Protein AF-A0AAN9U6U3-F1 (afdb_monomer_lite)

Organism: NCBI:txid2898453

Sequence (393 aa):
MAIQSVVVKWADADGRERYLPNTTPDRHSKLDFKFHLGATSESYQLQVPLRTSRSTHIVNFLIPPERVASLDIGTLSRDVREQLPWETRTHLGSEVVWLRFNIRGHADLFQRDSTPTTTPFYLNVMSLAETTAFTLYLSDLEPQTEEKLRLICDVASESRGREELQAAKKELQTTKEEMEANLEVYTLTDDKVDSLIDQAVNEIRDEMHAGLSEVLKLHKGLDQAIDELEIYTTGEVEERLYEVQEHCEGLNHPETEDMVLGAQNELENDVREEISDTKRDLQSWYQRRVQPKIAKMIEAKVQAAEGRVMDAVRVNMGQMIRRRRHHGHGPVAFESGQRFRRRLRTAWLRAEEAMRRVEATREASIASTDSADERLFVLSNHDDRHASPLDRQ

Structure (mmCIF, N/CA/C/O backbone):
data_AF-A0AAN9U6U3-F1
#
_entry.id   AF-A0AAN9U6U3-F1
#
loop_
_atom_site.group_PDB
_atom_site.id
_atom_site.type_symbol
_atom_site.label_atom_id
_atom_site.label_alt_id
_atom_site.label_comp_id
_atom_site.label_asym_id
_atom_site.label_entity_id
_atom_site.label_seq_id
_atom_site.pdbx_PDB_ins_code
_atom_site.Cartn_x
_atom_site.Cartn_y
_atom_site.Cartn_z
_atom_site.occupancy
_atom_site.B_iso_or_equiv
_atom_site.auth_seq_id
_atom_site.auth_comp_id
_atom_site.auth_asym_id
_atom_site.auth_atom_id
_atom_site.pdbx_PDB_model_num
ATOM 1 N N . MET A 1 1 ? 29.805 18.108 -28.890 1.00 57.09 1 MET A N 1
ATOM 2 C CA . MET A 1 1 ? 29.238 16.993 -29.674 1.00 57.09 1 MET A CA 1
ATOM 3 C C . MET A 1 1 ? 28.481 17.610 -30.827 1.00 57.09 1 MET A C 1
ATOM 5 O O . MET A 1 1 ? 27.693 18.511 -30.568 1.00 57.09 1 MET A O 1
ATOM 9 N N . ALA A 1 2 ? 28.785 17.233 -32.066 1.00 52.88 2 ALA A N 1
ATOM 10 C CA . ALA A 1 2 ? 28.066 17.738 -33.230 1.00 52.88 2 ALA A CA 1
ATOM 11 C C . ALA A 1 2 ? 27.053 16.675 -33.658 1.00 52.88 2 ALA A C 1
ATOM 13 O O . ALA A 1 2 ? 27.444 15.593 -34.075 1.00 52.88 2 ALA A O 1
ATOM 14 N N . ILE A 1 3 ? 25.764 16.970 -33.513 1.00 59.16 3 ILE A N 1
ATOM 15 C CA . ILE A 1 3 ? 24.685 16.129 -34.038 1.00 59.16 3 ILE A CA 1
ATOM 16 C C . ILE A 1 3 ? 24.275 16.737 -35.384 1.00 59.16 3 ILE A C 1
ATOM 18 O O . ILE A 1 3 ? 24.118 17.957 -35.482 1.00 59.16 3 ILE A O 1
ATOM 22 N N . GLN A 1 4 ? 24.193 15.926 -36.445 1.00 64.00 4 GLN A N 1
ATOM 23 C CA . GLN A 1 4 ? 23.942 16.451 -37.794 1.00 64.00 4 GLN A CA 1
ATOM 24 C C . GLN A 1 4 ? 22.474 16.809 -38.016 1.00 64.00 4 GLN A C 1
ATOM 26 O O . GLN A 1 4 ? 22.199 17.871 -38.580 1.00 64.00 4 GLN A O 1
ATOM 31 N N . SER A 1 5 ? 21.551 15.969 -37.542 1.00 72.81 5 SER A N 1
ATOM 32 C CA . SER A 1 5 ? 20.118 16.241 -37.595 1.00 72.81 5 SER A CA 1
ATOM 33 C C . SER A 1 5 ? 19.408 15.744 -36.335 1.00 72.81 5 SER A C 1
ATOM 35 O O . SER A 1 5 ? 19.756 14.701 -35.773 1.00 72.81 5 SER A O 1
ATOM 37 N N . VAL A 1 6 ? 18.421 16.520 -35.881 1.00 76.62 6 VAL A N 1
ATOM 38 C CA . VAL A 1 6 ? 17.549 16.163 -34.761 1.00 76.62 6 VAL A CA 1
ATOM 39 C C . VAL A 1 6 ? 16.108 16.433 -35.139 1.00 76.62 6 VAL A C 1
ATOM 41 O O . VAL A 1 6 ? 15.792 17.518 -35.630 1.00 76.62 6 VAL A O 1
ATOM 44 N N . VAL A 1 7 ? 15.238 15.465 -34.859 1.00 82.50 7 VAL A N 1
ATOM 45 C CA . VAL A 1 7 ? 13.789 15.646 -34.911 1.00 82.50 7 VAL A CA 1
ATOM 46 C C . VAL A 1 7 ? 13.205 15.429 -33.523 1.00 82.50 7 VAL A C 1
ATOM 48 O O . VAL A 1 7 ? 13.387 14.369 -32.933 1.00 82.50 7 VAL A O 1
ATOM 51 N N . VAL A 1 8 ? 12.492 16.420 -32.998 1.00 83.25 8 VAL A N 1
ATOM 52 C CA . VAL A 1 8 ? 11.795 16.325 -31.708 1.00 83.25 8 VAL A CA 1
ATOM 53 C C . VAL A 1 8 ? 10.347 15.935 -31.960 1.00 83.25 8 VAL A C 1
ATOM 55 O O . VAL A 1 8 ? 9.673 16.601 -32.734 1.00 83.25 8 VAL A O 1
ATOM 58 N N . LYS A 1 9 ? 9.862 14.891 -31.297 1.00 88.00 9 LYS A N 1
ATOM 59 C CA . LYS A 1 9 ? 8.466 14.452 -31.292 1.00 88.00 9 LYS A CA 1
ATOM 60 C C . LYS A 1 9 ? 7.868 14.634 -29.901 1.00 88.00 9 LYS A C 1
ATOM 62 O O . LYS A 1 9 ? 8.477 14.205 -28.926 1.00 88.00 9 LYS A O 1
ATOM 67 N N . TRP A 1 10 ? 6.670 15.193 -29.802 1.00 87.69 10 TRP A N 1
ATOM 68 C CA . TRP A 1 10 ? 5.914 15.284 -28.546 1.00 87.69 10 TRP A CA 1
ATOM 69 C C . TRP A 1 10 ? 4.410 15.166 -28.807 1.00 87.69 10 TRP A C 1
ATOM 71 O O . TRP A 1 10 ? 3.990 15.169 -29.963 1.00 87.69 10 TRP A O 1
ATOM 81 N N . ALA A 1 11 ? 3.608 15.029 -27.752 1.00 84.75 11 ALA A N 1
ATOM 82 C CA . ALA A 1 11 ? 2.149 15.091 -27.838 1.00 84.75 11 ALA A CA 1
ATOM 83 C C . ALA A 1 11 ? 1.667 16.447 -27.305 1.00 84.75 11 ALA A C 1
ATOM 85 O O . ALA A 1 11 ? 2.063 16.831 -26.210 1.00 84.75 11 ALA A O 1
ATOM 86 N N . ASP A 1 12 ? 0.858 17.186 -28.066 1.00 82.88 12 ASP A N 1
ATOM 87 C CA . ASP A 1 12 ? 0.260 18.436 -27.576 1.00 82.88 12 ASP A CA 1
ATOM 88 C C . ASP A 1 12 ? -0.842 18.183 -26.523 1.00 82.88 12 ASP A C 1
ATOM 90 O O . ASP A 1 12 ? -1.136 17.038 -26.177 1.00 82.88 12 ASP A O 1
ATOM 94 N N . ALA A 1 13 ? -1.447 19.252 -25.992 1.00 79.31 13 ALA A N 1
ATOM 95 C CA . ALA A 1 13 ? -2.508 19.164 -24.981 1.00 79.31 13 ALA A CA 1
ATOM 96 C C . ALA A 1 13 ? -3.735 18.343 -25.437 1.00 79.31 13 ALA A C 1
ATOM 98 O O . ALA A 1 13 ? -4.435 17.779 -24.599 1.00 79.31 13 ALA A O 1
ATOM 99 N N . ASP A 1 14 ? -3.956 18.216 -26.751 1.00 82.81 14 ASP A N 1
ATOM 100 C CA . ASP A 1 14 ? -5.025 17.403 -27.343 1.00 82.81 14 ASP A CA 1
ATOM 101 C C . ASP A 1 14 ? -4.587 15.945 -27.595 1.00 82.81 14 ASP A C 1
ATOM 103 O O . ASP A 1 14 ? -5.318 15.161 -28.207 1.00 82.81 14 ASP A O 1
ATOM 107 N N . GLY A 1 15 ? -3.372 15.572 -27.179 1.00 83.06 15 GLY A N 1
ATOM 108 C CA . GLY A 1 15 ? -2.776 14.261 -27.417 1.00 83.06 15 GLY A CA 1
ATOM 109 C C . GLY A 1 15 ? -2.316 14.037 -28.860 1.00 83.06 15 GLY A C 1
ATOM 110 O O . GLY A 1 15 ? -2.024 12.899 -29.233 1.00 83.06 15 GLY A O 1
ATOM 111 N N . ARG A 1 16 ? -2.250 15.080 -29.699 1.00 85.75 16 ARG A N 1
ATOM 112 C CA . ARG A 1 16 ? -1.830 14.951 -31.101 1.00 85.75 16 ARG A CA 1
ATOM 113 C C . ARG A 1 16 ? -0.316 14.988 -31.203 1.00 85.75 16 ARG A C 1
ATOM 115 O O . ARG A 1 16 ? 0.345 15.837 -30.608 1.00 85.75 16 ARG A O 1
ATOM 122 N N . GLU A 1 17 ? 0.236 14.089 -32.010 1.00 86.19 17 GLU A N 1
ATOM 123 C CA . GLU A 1 17 ? 1.677 14.038 -32.232 1.00 86.19 17 GLU A CA 1
ATOM 124 C C . GLU A 1 17 ? 2.152 15.245 -33.051 1.00 86.19 17 GLU A C 1
ATOM 126 O O . GLU A 1 17 ? 1.622 15.559 -34.119 1.00 86.19 17 GLU A O 1
ATOM 131 N N . ARG A 1 18 ? 3.181 15.919 -32.544 1.00 84.75 18 ARG A N 1
ATOM 132 C CA . ARG A 1 18 ? 3.839 17.065 -33.166 1.00 84.75 18 ARG A CA 1
ATOM 133 C C . ARG A 1 18 ? 5.313 16.765 -33.373 1.00 84.75 18 ARG A C 1
ATOM 135 O O . ARG A 1 18 ? 5.915 16.022 -32.600 1.00 84.75 18 ARG A O 1
ATOM 142 N N . TYR A 1 19 ? 5.882 17.367 -34.415 1.00 82.81 19 TYR A N 1
ATOM 143 C CA . TYR A 1 19 ? 7.274 17.183 -34.806 1.00 82.81 19 TYR A CA 1
ATOM 144 C C . TYR A 1 19 ? 7.963 18.539 -34.996 1.00 82.81 19 TYR A C 1
ATOM 146 O O . TYR A 1 19 ? 7.378 19.469 -35.552 1.00 82.81 19 TYR A O 1
ATOM 154 N N . LEU A 1 20 ? 9.216 18.653 -34.557 1.00 79.25 20 LEU A N 1
ATOM 155 C CA . LEU A 1 20 ? 10.108 19.771 -34.858 1.00 79.25 20 LEU A CA 1
ATOM 156 C C . LEU A 1 20 ? 11.348 19.244 -35.578 1.00 79.25 20 LEU A C 1
ATOM 158 O O . LEU A 1 20 ? 11.953 18.297 -35.081 1.00 79.25 20 LEU A O 1
ATOM 162 N N . PRO A 1 21 ? 11.745 19.855 -36.706 1.00 69.19 21 PRO A N 1
ATOM 163 C CA . PRO A 1 21 ? 11.136 21.039 -37.314 1.00 69.19 21 PRO A CA 1
ATOM 164 C C . PRO A 1 21 ? 9.805 20.698 -38.019 1.00 69.19 21 PRO A C 1
ATOM 166 O O . PRO A 1 21 ? 9.685 19.656 -38.654 1.00 69.19 21 PRO A O 1
ATOM 169 N N . ASN A 1 22 ? 8.801 21.578 -37.899 1.00 62.84 22 ASN A N 1
ATOM 170 C CA . ASN A 1 22 ? 7.425 21.359 -38.389 1.00 62.84 22 ASN A CA 1
ATOM 171 C C . ASN A 1 22 ? 7.220 21.788 -39.860 1.00 62.84 22 ASN A C 1
ATOM 173 O O . ASN A 1 22 ? 6.113 22.133 -40.264 1.00 62.84 22 ASN A O 1
ATOM 177 N N . THR A 1 23 ? 8.281 21.893 -40.661 1.00 53.81 23 THR A N 1
ATOM 178 C CA . THR A 1 23 ? 8.193 22.548 -41.974 1.00 53.81 23 THR A CA 1
ATOM 179 C C . THR A 1 23 ? 8.716 21.691 -43.109 1.00 53.81 23 THR A C 1
ATOM 181 O O . THR A 1 23 ? 9.717 20.987 -42.977 1.00 53.81 23 THR A O 1
ATOM 184 N N . THR A 1 24 ? 8.043 21.850 -44.251 1.00 53.88 24 THR A N 1
ATOM 185 C CA . THR A 1 24 ? 8.526 21.553 -45.601 1.00 53.88 24 THR A CA 1
ATOM 186 C C . THR A 1 24 ? 10.018 21.864 -45.748 1.00 53.88 24 THR A C 1
ATOM 188 O O . THR A 1 24 ? 10.483 22.837 -45.149 1.00 53.88 24 THR A O 1
ATOM 191 N N . PRO A 1 25 ? 10.757 21.066 -46.540 1.00 46.34 25 PRO A N 1
ATOM 192 C CA . PRO A 1 25 ? 12.216 21.009 -46.561 1.00 46.34 25 PRO A CA 1
ATOM 193 C C . PRO A 1 25 ? 12.831 22.265 -47.187 1.00 46.34 25 PRO A C 1
ATOM 195 O O . PRO A 1 25 ? 13.394 22.220 -48.279 1.00 46.34 25 PRO A O 1
ATOM 198 N N . ASP A 1 26 ? 12.743 23.397 -46.498 1.00 50.91 26 ASP A N 1
ATOM 199 C CA . ASP A 1 26 ? 13.623 24.514 -46.775 1.00 50.91 26 ASP A CA 1
ATOM 200 C C . ASP A 1 26 ? 14.978 24.166 -46.149 1.00 50.91 26 ASP A C 1
ATOM 202 O O . ASP A 1 26 ? 15.114 24.004 -44.931 1.00 50.91 26 ASP A O 1
ATOM 206 N N . ARG A 1 27 ? 15.958 23.916 -47.022 1.00 52.38 27 ARG A N 1
ATOM 207 C CA . ARG A 1 27 ? 17.161 23.081 -46.819 1.00 52.38 27 ARG A CA 1
ATOM 208 C C . ARG A 1 27 ? 18.170 23.590 -45.779 1.00 52.38 27 ARG A C 1
ATOM 210 O O . ARG A 1 27 ? 19.309 23.127 -45.748 1.00 52.38 27 ARG A O 1
ATOM 217 N N . HIS A 1 28 ? 17.803 24.549 -44.936 1.00 49.97 28 HIS A N 1
ATOM 218 C CA . HIS A 1 28 ? 18.759 25.293 -44.122 1.00 49.97 28 HIS A CA 1
ATOM 219 C C . HIS A 1 28 ? 18.442 25.351 -42.623 1.00 49.97 28 HIS A C 1
ATOM 221 O O . HIS A 1 28 ? 19.268 25.866 -41.869 1.00 49.97 28 HIS A O 1
ATOM 227 N N . SER A 1 29 ? 17.327 24.795 -42.148 1.00 50.91 29 SER A N 1
ATOM 228 C CA . SER A 1 29 ? 16.980 24.799 -40.715 1.00 50.91 29 SER A CA 1
ATOM 229 C C . SER A 1 29 ? 17.699 23.676 -39.960 1.00 50.91 29 SER A C 1
ATOM 231 O O . SER A 1 29 ? 17.093 22.679 -39.579 1.00 50.91 29 SER A O 1
ATOM 233 N N . LYS A 1 30 ? 19.014 23.803 -39.759 1.00 53.84 30 LYS A N 1
ATOM 234 C CA . LYS A 1 30 ? 19.759 22.861 -38.916 1.00 53.84 30 LYS A CA 1
ATOM 235 C C . LYS A 1 30 ? 19.412 23.109 -37.444 1.00 53.84 30 LYS A C 1
ATOM 237 O O . LYS A 1 30 ? 19.697 24.184 -36.916 1.00 53.84 30 LYS A O 1
ATOM 242 N N . LEU A 1 31 ? 18.782 22.126 -36.801 1.00 57.41 31 LEU A N 1
ATOM 243 C CA . LEU A 1 31 ? 18.623 22.079 -35.348 1.00 57.41 31 LEU A CA 1
ATOM 244 C C . LEU A 1 31 ? 19.951 21.637 -34.738 1.00 57.41 31 LEU A C 1
ATOM 246 O O . LEU A 1 31 ? 20.290 20.457 -34.760 1.00 57.41 31 LEU A O 1
ATOM 250 N N . ASP A 1 32 ? 20.716 22.595 -34.220 1.00 56.47 32 ASP A N 1
ATOM 251 C CA . ASP A 1 32 ? 21.928 22.292 -33.467 1.00 56.47 32 ASP A CA 1
ATOM 252 C C . ASP A 1 32 ? 21.549 21.893 -32.042 1.00 56.47 32 ASP A C 1
ATOM 254 O O . ASP A 1 32 ? 21.263 22.733 -31.190 1.00 56.47 32 ASP A O 1
ATOM 258 N N . PHE A 1 33 ? 21.578 20.589 -31.783 1.00 58.94 33 PHE A N 1
ATOM 259 C CA . PHE A 1 33 ? 21.389 20.049 -30.449 1.00 58.94 33 PHE A CA 1
ATOM 260 C C . PHE A 1 33 ? 22.727 20.040 -29.702 1.00 58.94 33 PHE A C 1
ATOM 262 O O . PHE A 1 33 ? 23.687 19.388 -30.120 1.00 58.94 33 PHE A O 1
ATOM 269 N N . LYS A 1 34 ? 22.789 20.733 -28.561 1.00 62.72 34 LYS A N 1
ATOM 270 C CA . LYS A 1 34 ? 23.946 20.696 -27.658 1.00 62.72 34 LYS A CA 1
ATOM 271 C C . LYS A 1 34 ? 23.544 20.139 -26.304 1.00 62.72 34 LYS A C 1
ATOM 273 O O . LYS A 1 34 ? 22.949 20.849 -25.508 1.00 62.72 34 LYS A O 1
ATOM 278 N N . PHE A 1 35 ? 23.948 18.899 -26.031 1.00 59.06 35 PHE A N 1
ATOM 279 C CA . PHE A 1 35 ? 23.964 18.371 -24.671 1.00 59.06 35 PHE A CA 1
ATOM 280 C C . PHE A 1 35 ? 25.140 18.993 -23.918 1.00 59.06 35 PHE A C 1
ATOM 282 O O . PHE A 1 35 ? 26.302 18.669 -24.179 1.00 59.06 35 PHE A O 1
ATOM 289 N N . HIS A 1 36 ? 24.841 19.898 -22.992 1.00 60.22 36 HIS A N 1
ATOM 290 C CA . HIS A 1 36 ? 25.819 20.353 -22.016 1.00 60.22 36 HIS A CA 1
ATOM 291 C C . HIS A 1 36 ? 25.764 19.423 -20.809 1.00 60.22 36 HIS A C 1
ATOM 293 O O . HIS A 1 36 ? 24.860 19.511 -19.992 1.00 60.22 36 HIS A O 1
ATOM 299 N N . LEU A 1 37 ? 26.734 18.515 -20.738 1.00 55.88 37 LEU A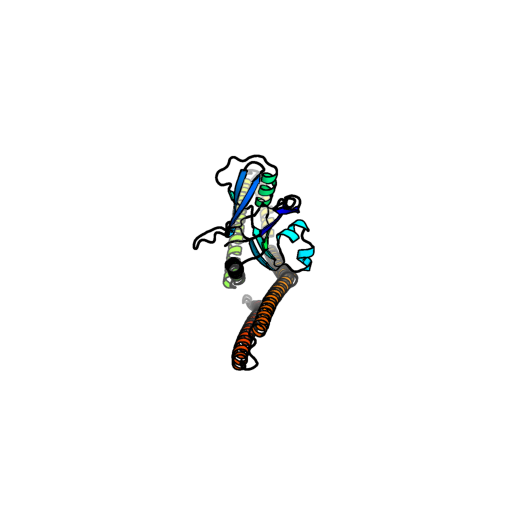 N 1
ATOM 300 C CA . LEU A 1 37 ? 27.015 17.704 -19.558 1.00 55.88 37 LEU A CA 1
ATOM 301 C C . LEU A 1 37 ? 28.303 18.255 -18.957 1.00 55.88 37 LEU A C 1
ATOM 303 O O . LEU A 1 37 ? 29.405 17.829 -19.303 1.00 55.88 37 LEU A O 1
ATOM 307 N N . GLY A 1 38 ? 28.183 19.299 -18.148 1.00 48.84 38 GLY A N 1
ATOM 308 C CA . GLY A 1 38 ? 29.278 19.703 -17.282 1.00 48.84 38 GLY A CA 1
ATOM 309 C C . GLY A 1 38 ? 29.533 18.608 -16.248 1.00 48.84 38 GLY A C 1
ATOM 310 O O . GLY A 1 38 ? 28.603 17.936 -15.814 1.00 48.84 38 GLY A O 1
ATOM 311 N N . ALA A 1 39 ? 30.781 18.467 -15.795 1.00 44.41 39 ALA A N 1
ATOM 312 C CA . ALA A 1 39 ? 31.140 17.579 -14.681 1.00 44.41 39 ALA A CA 1
ATOM 313 C C . ALA A 1 39 ? 30.361 17.880 -13.375 1.00 44.41 39 ALA A C 1
ATOM 315 O O . ALA A 1 39 ? 30.413 17.100 -12.431 1.00 44.41 39 ALA A O 1
ATOM 316 N N . THR A 1 40 ? 29.644 19.007 -13.341 1.00 52.81 40 THR A N 1
ATOM 317 C CA . THR A 1 40 ? 28.817 19.510 -12.243 1.00 52.81 40 THR A CA 1
ATOM 318 C C . THR A 1 40 ? 27.414 19.947 -12.690 1.00 52.81 40 THR A C 1
ATOM 320 O O . THR A 1 40 ? 26.696 20.535 -11.891 1.00 52.81 40 THR A O 1
ATOM 323 N N . SER A 1 41 ? 27.014 19.769 -13.959 1.00 50.34 41 SER A N 1
ATOM 324 C CA . SER A 1 41 ? 25.786 20.416 -14.448 1.00 50.34 41 SER A CA 1
ATOM 325 C C . SER A 1 41 ? 24.527 19.655 -14.033 1.00 50.34 41 SER A C 1
ATOM 327 O O . SER A 1 41 ? 24.214 18.598 -14.577 1.00 50.34 41 SER A O 1
ATOM 329 N N . GLU A 1 42 ? 23.779 20.268 -13.125 1.00 59.84 42 GLU A N 1
ATOM 330 C CA . GLU A 1 42 ? 22.484 19.866 -12.566 1.00 59.84 42 GLU A CA 1
ATOM 331 C C . GLU A 1 42 ? 21.317 19.958 -13.575 1.00 59.84 42 GLU A C 1
ATOM 333 O O . GLU A 1 42 ? 20.191 20.235 -13.189 1.00 59.84 42 GLU A O 1
ATOM 338 N N . SER A 1 43 ? 21.541 19.833 -14.889 1.00 68.44 43 SER A N 1
ATOM 339 C CA . SER A 1 43 ? 20.457 19.949 -15.885 1.00 68.44 43 SER A CA 1
ATOM 340 C C . SER A 1 43 ? 20.842 19.471 -17.282 1.00 68.44 43 SER A C 1
ATOM 342 O O . SER A 1 43 ? 21.982 19.599 -17.724 1.00 68.44 43 SER A O 1
ATOM 344 N N . TYR A 1 44 ? 19.847 18.959 -18.008 1.00 72.44 44 TYR A N 1
ATOM 345 C CA . TYR A 1 44 ? 19.907 18.718 -19.443 1.00 72.44 44 TYR A CA 1
ATOM 346 C C . TYR A 1 44 ? 19.460 19.982 -20.179 1.00 72.44 44 TYR A C 1
ATOM 348 O O . TYR A 1 44 ? 18.319 20.416 -20.041 1.00 72.44 44 TYR A O 1
ATOM 356 N N . GLN A 1 45 ? 20.343 20.573 -20.981 1.00 75.56 45 GLN A N 1
ATOM 357 C CA . GLN A 1 45 ? 19.994 21.714 -21.825 1.00 75.56 45 GLN A CA 1
ATOM 358 C C . GLN A 1 45 ? 19.729 21.249 -23.260 1.00 75.56 45 GLN A C 1
ATOM 360 O O . GLN A 1 45 ? 20.582 20.614 -23.875 1.00 75.56 45 GLN A O 1
ATOM 365 N N . LEU A 1 46 ? 18.567 21.597 -23.806 1.00 73.56 46 LEU A N 1
ATOM 366 C CA . LEU A 1 46 ? 18.211 21.424 -25.209 1.00 73.56 46 LEU A CA 1
ATOM 367 C C . LEU A 1 46 ? 18.165 22.808 -25.869 1.00 73.56 46 LEU A C 1
ATOM 369 O O . LEU A 1 46 ? 17.382 23.670 -25.485 1.00 73.56 46 LEU A O 1
ATOM 373 N N . GLN A 1 47 ? 19.024 23.033 -26.860 1.00 74.75 47 GLN A N 1
ATOM 374 C CA . GLN A 1 47 ? 19.029 24.270 -27.641 1.00 74.75 47 GLN A CA 1
ATOM 375 C C . GLN A 1 47 ? 18.259 24.046 -28.941 1.00 74.75 47 GLN A C 1
ATOM 377 O O . GLN A 1 47 ? 18.586 23.152 -29.716 1.00 74.75 47 GLN A O 1
ATOM 382 N N . VAL A 1 48 ? 17.233 24.857 -29.176 1.00 70.00 48 VAL A N 1
ATOM 383 C CA . VAL A 1 48 ? 16.401 24.818 -30.379 1.00 70.00 48 VAL A CA 1
ATOM 384 C C . VAL A 1 48 ? 16.580 26.144 -31.114 1.00 70.00 48 VAL A C 1
ATOM 386 O O . VAL A 1 48 ? 15.993 27.152 -30.708 1.00 70.00 48 VAL A O 1
ATOM 389 N N . PRO A 1 49 ? 17.399 26.198 -32.180 1.00 64.69 49 PRO A N 1
ATOM 390 C CA . PRO A 1 49 ? 17.434 27.365 -33.049 1.00 64.69 49 PRO A CA 1
ATOM 391 C C . PRO A 1 49 ? 16.104 27.498 -33.808 1.00 64.69 49 PRO A C 1
ATOM 393 O O . PRO A 1 49 ? 15.771 26.695 -34.677 1.00 64.69 49 PRO A O 1
ATOM 396 N N . LEU A 1 50 ? 15.349 28.543 -33.489 1.00 62.81 50 LEU A N 1
ATOM 397 C CA . LEU A 1 50 ? 14.153 28.984 -34.191 1.00 62.81 50 LEU A CA 1
ATOM 398 C C . LEU A 1 50 ? 14.531 30.008 -35.260 1.00 62.81 50 LEU A C 1
ATOM 400 O O . LEU A 1 50 ? 14.856 31.156 -34.956 1.00 62.81 50 LEU A O 1
ATOM 404 N N . 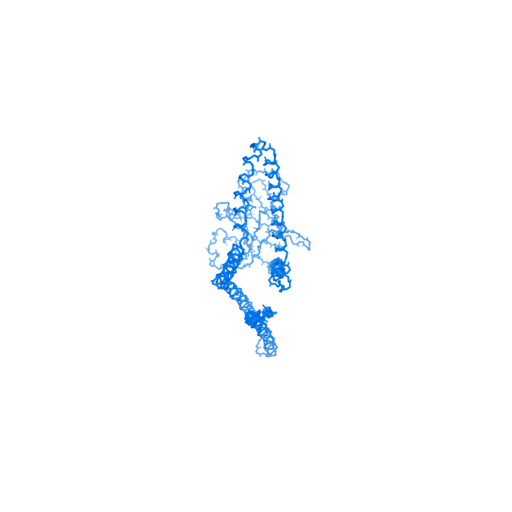ARG A 1 51 ? 14.461 29.614 -36.532 1.00 59.94 51 ARG A N 1
ATOM 405 C CA . ARG A 1 51 ? 14.608 30.553 -37.649 1.00 59.94 51 ARG A CA 1
ATOM 406 C C . ARG A 1 51 ? 13.248 31.119 -38.031 1.00 59.94 51 ARG A C 1
ATOM 408 O O . ARG A 1 51 ? 12.356 30.381 -38.432 1.00 59.94 51 ARG A O 1
ATOM 415 N N . THR A 1 52 ? 13.099 32.431 -37.917 1.00 62.97 52 THR A N 1
ATOM 416 C CA . THR A 1 52 ? 12.007 33.181 -38.543 1.00 62.97 52 THR A CA 1
ATOM 417 C C . THR A 1 52 ? 12.500 33.786 -39.857 1.00 62.97 52 THR A C 1
ATOM 419 O O . THR A 1 52 ? 13.702 33.825 -40.121 1.00 62.97 52 THR A O 1
ATOM 422 N N . SER A 1 53 ? 11.592 34.323 -40.676 1.00 63.72 53 SER A N 1
ATOM 423 C CA . SER A 1 53 ? 11.956 35.030 -41.913 1.00 63.72 53 SER A CA 1
ATOM 424 C C . SER A 1 53 ? 12.833 36.272 -41.691 1.00 63.72 53 SER A C 1
ATOM 426 O O . SER A 1 53 ? 13.362 36.816 -42.656 1.00 63.72 53 SER A O 1
ATOM 428 N N . ARG A 1 54 ? 12.980 36.743 -40.442 1.00 68.88 54 ARG A N 1
ATOM 429 C CA . ARG A 1 54 ? 13.679 37.992 -40.098 1.00 68.88 54 ARG A CA 1
ATOM 430 C C . ARG A 1 54 ? 14.848 37.815 -39.126 1.00 68.88 54 ARG A C 1
ATOM 432 O O . ARG A 1 54 ? 15.700 38.694 -39.055 1.00 68.88 54 ARG A O 1
ATOM 439 N N . SER A 1 55 ? 14.905 36.714 -38.381 1.00 70.06 55 SER A N 1
ATOM 440 C CA . SER A 1 55 ? 15.894 36.503 -37.315 1.00 70.06 55 SER A CA 1
ATOM 441 C C . SER A 1 55 ? 16.005 35.029 -36.923 1.00 70.06 55 SER A C 1
ATOM 443 O O . SER A 1 55 ? 15.046 34.265 -37.031 1.00 70.06 55 SER A O 1
ATOM 445 N N . THR A 1 56 ? 17.174 34.629 -36.419 1.00 69.81 56 THR A N 1
ATOM 446 C CA . THR A 1 56 ? 17.360 33.332 -35.750 1.00 69.81 56 THR A CA 1
ATOM 447 C C . THR A 1 56 ? 17.372 33.557 -34.241 1.00 69.81 56 THR A C 1
ATOM 449 O O . THR A 1 56 ? 18.247 34.253 -33.736 1.00 69.81 56 THR A O 1
ATOM 452 N N . HIS A 1 57 ? 16.410 32.979 -33.530 1.00 71.62 57 HIS A N 1
ATOM 453 C CA . HIS A 1 57 ? 16.351 32.948 -32.070 1.00 71.62 57 HIS A CA 1
ATOM 454 C C . HIS A 1 57 ? 16.811 31.577 -31.575 1.00 71.62 57 HIS A C 1
ATOM 456 O O . HIS A 1 57 ? 16.592 30.582 -32.253 1.00 71.62 57 HIS A O 1
ATOM 462 N N . ILE A 1 58 ? 17.438 31.491 -30.404 1.00 71.31 58 ILE A N 1
ATOM 463 C CA . ILE A 1 58 ? 17.781 30.204 -29.783 1.00 71.31 58 ILE A CA 1
ATOM 464 C C . ILE A 1 58 ? 16.939 30.068 -28.523 1.00 71.31 58 ILE A C 1
ATOM 466 O O . ILE A 1 58 ? 17.082 30.859 -27.591 1.00 71.31 58 ILE A O 1
ATOM 470 N N . VAL A 1 59 ? 16.063 29.067 -28.495 1.00 72.75 59 VAL A N 1
ATOM 471 C CA . VAL A 1 59 ? 15.318 28.710 -27.286 1.00 72.75 59 VAL A CA 1
ATOM 472 C C . VAL A 1 59 ? 16.091 27.638 -26.543 1.00 72.75 59 VAL A C 1
ATOM 474 O O . VAL A 1 59 ? 16.515 26.652 -27.143 1.00 72.75 59 VAL A O 1
ATOM 477 N N . ASN A 1 60 ? 16.291 27.840 -25.243 1.00 76.19 60 ASN A N 1
ATOM 478 C CA . ASN A 1 60 ? 16.909 26.849 -24.379 1.00 76.19 60 ASN A CA 1
ATOM 479 C C . ASN A 1 60 ? 15.820 26.192 -23.532 1.00 76.19 60 ASN A C 1
ATOM 481 O O . ASN A 1 60 ? 15.111 26.856 -22.779 1.00 76.19 60 ASN A O 1
ATOM 485 N N . PHE A 1 61 ? 15.717 24.882 -23.649 1.00 74.88 61 PHE A N 1
ATOM 486 C CA . PHE A 1 61 ? 14.940 24.034 -22.766 1.00 74.88 61 PHE A CA 1
ATOM 487 C C . PHE A 1 61 ? 15.883 23.528 -21.693 1.00 74.88 61 PHE A C 1
ATOM 489 O O . PHE A 1 61 ? 16.881 22.881 -22.012 1.00 74.88 61 PHE A O 1
ATOM 496 N N . LEU A 1 62 ? 15.593 23.850 -20.442 1.00 77.75 62 LEU A N 1
ATOM 497 C CA . LEU A 1 62 ? 16.325 23.314 -19.313 1.00 77.75 62 LEU A CA 1
ATOM 498 C C . LEU A 1 62 ? 15.464 22.230 -18.675 1.00 77.75 62 LEU A C 1
ATOM 500 O O . LEU A 1 62 ? 14.328 22.474 -18.274 1.00 77.75 62 LEU A O 1
ATOM 504 N N . ILE A 1 63 ? 15.999 21.020 -18.603 1.00 75.31 63 ILE A N 1
ATOM 505 C CA . ILE A 1 63 ? 15.331 19.890 -17.972 1.00 75.31 63 ILE A CA 1
ATOM 506 C C . ILE A 1 63 ? 16.207 19.477 -16.796 1.00 75.31 63 ILE A C 1
ATOM 508 O O . ILE A 1 63 ? 17.239 18.833 -17.002 1.00 75.31 63 ILE A O 1
ATOM 512 N N . PRO A 1 64 ? 15.846 19.871 -15.569 1.00 75.38 64 PRO A N 1
ATOM 513 C CA . PRO A 1 64 ? 16.550 19.411 -14.382 1.00 75.38 64 PRO A CA 1
ATOM 514 C C . PRO A 1 64 ? 16.499 17.873 -14.279 1.00 75.38 64 PRO A C 1
ATOM 516 O O . PRO A 1 64 ? 15.476 17.276 -14.640 1.00 75.38 64 PRO A O 1
ATOM 519 N N . PRO A 1 65 ? 17.571 17.198 -13.829 1.00 72.50 65 PRO A N 1
ATOM 520 C CA . PRO A 1 65 ? 17.642 15.745 -13.767 1.00 72.50 65 PRO A CA 1
ATOM 521 C C . PRO A 1 65 ? 16.574 15.152 -12.851 1.00 72.50 65 PRO A C 1
ATOM 523 O O . PRO A 1 65 ? 16.013 14.114 -13.185 1.00 72.50 65 PRO A O 1
ATOM 526 N N . GLU A 1 66 ? 16.217 15.837 -11.765 1.00 69.81 66 GLU A N 1
ATOM 527 C CA . GLU A 1 66 ? 15.153 15.438 -10.844 1.00 69.81 66 GLU A CA 1
ATOM 528 C C . GLU A 1 66 ? 13.763 15.411 -11.497 1.00 69.81 66 GLU A C 1
ATOM 530 O O . GLU A 1 66 ? 12.861 14.715 -11.023 1.00 69.81 66 GLU A O 1
ATOM 535 N N . ARG A 1 67 ? 13.576 16.138 -12.609 1.00 76.62 67 ARG A N 1
ATOM 536 C CA . ARG A 1 67 ? 12.323 16.119 -13.370 1.00 76.62 67 ARG A CA 1
ATOM 537 C C . ARG A 1 67 ? 12.268 14.978 -14.376 1.00 76.62 67 ARG A C 1
ATOM 539 O O . ARG A 1 67 ? 11.169 14.638 -14.800 1.00 76.62 67 ARG A O 1
ATOM 546 N N . VAL A 1 68 ? 13.386 14.352 -14.741 1.00 76.75 68 VAL A N 1
ATOM 547 C CA . VAL A 1 68 ? 13.402 13.233 -15.694 1.00 76.75 68 VAL A CA 1
ATOM 548 C C . VAL A 1 68 ? 12.967 11.945 -14.987 1.00 76.75 68 VAL A C 1
ATOM 550 O O . VAL A 1 68 ? 13.709 11.347 -14.218 1.00 76.75 68 VAL A O 1
ATOM 553 N N . ALA A 1 69 ? 11.741 11.497 -15.259 1.00 75.31 69 ALA A N 1
ATOM 554 C CA . ALA A 1 69 ? 11.179 10.247 -14.751 1.00 75.31 69 ALA A CA 1
ATOM 555 C C . ALA A 1 69 ? 11.885 9.013 -15.333 1.00 75.31 69 ALA A C 1
ATOM 557 O O . ALA A 1 69 ? 12.165 8.049 -14.616 1.00 75.31 69 ALA A O 1
ATOM 558 N N . SER A 1 70 ? 12.144 9.023 -16.640 1.00 78.94 70 SER A N 1
ATOM 559 C CA . SER A 1 70 ? 13.024 8.059 -17.296 1.00 78.94 70 SER A CA 1
ATOM 560 C C . SER A 1 70 ? 13.628 8.667 -18.553 1.00 78.94 70 SER A C 1
ATOM 562 O O . SER A 1 70 ? 13.034 9.546 -19.188 1.00 78.94 70 SER A O 1
ATOM 564 N N . LEU A 1 71 ? 14.823 8.187 -18.882 1.00 80.25 71 LEU A N 1
ATOM 565 C CA . LEU A 1 71 ? 15.521 8.497 -20.113 1.00 80.25 71 LEU A CA 1
ATOM 566 C C . LEU A 1 71 ? 15.819 7.181 -20.819 1.00 80.25 71 LEU A C 1
ATOM 568 O O . LEU A 1 71 ? 16.665 6.410 -20.371 1.00 80.25 71 LEU A O 1
ATOM 572 N N . ASP A 1 72 ? 15.106 6.933 -21.908 1.00 82.88 72 ASP A N 1
ATOM 573 C CA . ASP A 1 72 ? 15.237 5.700 -22.672 1.00 82.88 72 ASP A CA 1
ATOM 574 C C . ASP A 1 72 ? 15.998 5.979 -23.968 1.00 82.88 72 ASP A C 1
ATOM 576 O O . ASP A 1 72 ? 15.705 6.950 -24.670 1.00 82.88 72 ASP A O 1
ATOM 580 N N . ILE A 1 73 ? 16.960 5.118 -24.298 1.00 85.75 73 ILE A N 1
ATOM 581 C CA . ILE A 1 73 ? 17.721 5.172 -25.547 1.00 85.75 73 ILE A CA 1
ATOM 582 C C . ILE A 1 73 ? 17.526 3.884 -26.338 1.00 85.75 73 ILE A C 1
ATOM 584 O O . ILE A 1 73 ? 17.569 2.781 -25.790 1.00 85.75 73 ILE A O 1
ATOM 588 N N . GLY A 1 74 ? 17.358 4.007 -27.650 1.00 86.69 74 GLY A N 1
ATOM 589 C CA . GLY A 1 74 ? 17.310 2.847 -28.526 1.00 86.69 74 GLY A CA 1
ATOM 590 C C . GLY A 1 74 ? 17.635 3.183 -29.968 1.00 86.69 74 GLY A C 1
ATOM 591 O O . GLY A 1 74 ? 17.689 4.341 -30.370 1.00 86.69 74 GLY A O 1
ATOM 592 N N . THR A 1 75 ? 17.834 2.144 -30.768 1.00 87.06 75 THR A N 1
ATOM 593 C CA . THR A 1 75 ? 17.876 2.265 -32.223 1.00 87.06 75 THR A CA 1
ATOM 594 C C . THR A 1 75 ? 16.471 2.078 -32.775 1.00 87.06 75 THR A C 1
ATOM 596 O O . THR A 1 75 ? 15.684 1.272 -32.267 1.00 87.06 75 THR A O 1
ATOM 599 N N . LEU A 1 76 ? 16.110 2.861 -33.789 1.00 86.50 76 LEU A N 1
ATOM 600 C CA . LEU A 1 76 ? 14.819 2.690 -34.443 1.00 86.50 76 LEU A CA 1
ATOM 601 C C . LEU A 1 76 ? 14.839 1.411 -35.286 1.00 86.50 76 LEU A C 1
ATOM 603 O O . LEU A 1 76 ? 15.706 1.248 -36.146 1.00 86.50 76 LEU A O 1
ATOM 607 N N . SER A 1 77 ? 13.865 0.520 -35.086 1.00 86.50 77 SER A N 1
ATOM 608 C CA . SER A 1 77 ? 13.658 -0.574 -36.035 1.00 86.50 77 SER A CA 1
ATOM 609 C C . SER A 1 77 ? 13.185 -0.017 -37.379 1.00 86.50 77 SER A C 1
ATOM 611 O O . SER A 1 77 ? 12.600 1.070 -37.458 1.00 86.50 77 SER A O 1
ATOM 613 N N . ARG A 1 78 ? 13.420 -0.779 -38.452 1.00 82.00 78 ARG A N 1
ATOM 614 C CA . ARG A 1 78 ? 12.971 -0.411 -39.799 1.00 82.00 78 ARG A CA 1
ATOM 615 C C . ARG A 1 78 ? 11.462 -0.140 -39.837 1.00 82.00 78 ARG A C 1
ATOM 617 O O . ARG A 1 78 ? 11.052 0.880 -40.379 1.00 82.00 78 ARG A O 1
ATOM 624 N N . ASP A 1 79 ? 10.675 -0.983 -39.178 1.00 82.44 79 ASP A N 1
ATOM 625 C CA . ASP A 1 79 ? 9.211 -0.892 -39.172 1.00 82.44 79 ASP A CA 1
ATOM 626 C C . ASP A 1 79 ? 8.713 0.389 -38.485 1.00 82.44 79 ASP A C 1
ATOM 628 O O . ASP A 1 79 ? 7.822 1.067 -38.988 1.00 82.44 79 ASP A O 1
ATOM 632 N N . VAL A 1 80 ? 9.329 0.781 -37.363 1.00 82.31 80 VAL A N 1
ATOM 633 C CA . VAL A 1 80 ? 8.979 2.027 -36.654 1.00 82.31 80 VAL A CA 1
ATOM 634 C C . VAL A 1 80 ? 9.414 3.251 -37.463 1.00 82.31 80 VAL A C 1
ATOM 636 O O . VAL A 1 80 ? 8.738 4.279 -37.467 1.00 82.31 80 VAL A O 1
ATOM 639 N N . ARG A 1 81 ? 10.512 3.146 -38.217 1.00 84.31 81 ARG A N 1
ATOM 640 C CA . ARG A 1 81 ? 10.976 4.222 -39.108 1.00 84.31 81 ARG A CA 1
ATOM 641 C C . ARG A 1 81 ? 10.009 4.455 -40.260 1.00 84.31 81 ARG A C 1
ATOM 643 O O . ARG A 1 81 ? 9.828 5.593 -40.696 1.00 84.31 81 ARG A O 1
ATOM 650 N N . GLU A 1 82 ? 9.388 3.386 -40.742 1.00 86.31 82 GLU A N 1
ATOM 651 C CA . GLU A 1 82 ? 8.375 3.437 -41.792 1.00 86.31 82 GLU A CA 1
ATOM 652 C C . GLU A 1 82 ? 7.052 4.066 -41.319 1.00 86.31 82 GLU A C 1
ATOM 654 O O . GLU A 1 82 ? 6.282 4.545 -42.152 1.00 86.31 82 GLU A O 1
ATOM 659 N N . GLN A 1 83 ? 6.836 4.173 -40.004 1.00 85.81 83 GLN A N 1
ATOM 660 C CA . GLN A 1 83 ? 5.700 4.884 -39.405 1.00 85.81 83 GLN A CA 1
ATOM 661 C C . GLN A 1 83 ? 5.952 6.387 -39.205 1.00 85.81 83 GLN A C 1
ATOM 663 O O . GLN A 1 83 ? 5.004 7.140 -38.999 1.00 85.81 83 GLN A O 1
ATOM 668 N N . LEU A 1 84 ? 7.208 6.853 -39.272 1.00 85.56 84 LEU A N 1
ATOM 669 C CA . LEU A 1 84 ? 7.509 8.286 -39.191 1.00 85.56 84 LEU A CA 1
ATOM 670 C C . LEU A 1 84 ? 7.041 9.016 -40.461 1.00 85.56 84 LEU A C 1
ATOM 672 O O . LEU A 1 84 ? 7.176 8.445 -41.556 1.00 85.56 84 LEU A O 1
ATOM 676 N N . PRO A 1 85 ? 6.584 10.283 -40.342 1.00 87.12 85 PRO A N 1
ATOM 677 C CA . PRO A 1 85 ? 6.292 11.137 -41.491 1.00 87.12 85 PRO A CA 1
ATOM 678 C C . PRO A 1 85 ? 7.443 11.128 -42.502 1.00 87.12 85 PRO A C 1
ATOM 680 O O . PRO A 1 85 ? 8.622 11.065 -42.128 1.00 87.12 85 PRO A O 1
ATOM 683 N N . TRP A 1 86 ? 7.121 11.151 -43.796 1.00 82.62 86 TRP A N 1
ATOM 684 C CA . TRP A 1 86 ? 8.127 10.998 -44.852 1.00 82.62 86 TRP A CA 1
ATOM 685 C C . TRP A 1 86 ? 9.169 12.129 -44.810 1.00 82.62 86 TRP A C 1
ATOM 687 O O . TRP A 1 86 ? 10.353 11.897 -45.074 1.00 82.62 86 TRP A O 1
ATOM 697 N N . GLU A 1 87 ? 8.756 13.327 -44.393 1.00 81.44 87 GLU A N 1
ATOM 698 C CA . GLU A 1 87 ? 9.608 14.492 -44.180 1.00 81.44 87 GLU A CA 1
ATOM 699 C C . GLU A 1 87 ? 10.655 14.200 -43.102 1.00 81.44 87 GLU A C 1
ATOM 701 O O . GLU A 1 87 ? 11.854 14.384 -43.321 1.00 81.44 87 GLU A O 1
ATOM 706 N N . THR A 1 88 ? 10.216 13.671 -41.958 1.00 81.19 88 THR A N 1
ATOM 707 C CA . THR A 1 88 ? 11.070 13.270 -40.833 1.00 81.19 88 THR A CA 1
ATOM 708 C C . THR A 1 88 ? 12.049 12.172 -41.241 1.00 81.19 88 THR A C 1
ATOM 710 O O . THR A 1 88 ? 13.237 12.242 -40.927 1.00 81.19 88 THR A O 1
ATOM 713 N N . ARG A 1 89 ? 11.583 11.177 -42.004 1.00 83.88 89 ARG A N 1
ATOM 714 C CA . ARG A 1 89 ? 12.419 10.068 -42.487 1.00 83.88 89 ARG A CA 1
ATOM 715 C C . ARG A 1 89 ? 13.534 10.532 -43.418 1.00 83.88 89 ARG A C 1
ATOM 717 O O . ARG A 1 89 ? 14.628 9.975 -43.369 1.00 83.88 89 ARG A O 1
ATOM 724 N N . THR A 1 90 ? 13.244 11.523 -44.258 1.00 82.31 90 THR A N 1
ATOM 725 C CA . THR A 1 90 ? 14.209 12.087 -45.209 1.00 82.31 90 THR A CA 1
ATOM 726 C C . THR A 1 90 ? 15.311 12.862 -44.483 1.00 82.31 90 THR A C 1
ATOM 728 O O . THR A 1 90 ? 16.461 12.816 -44.906 1.00 82.31 90 THR A O 1
ATOM 731 N N . HIS A 1 91 ? 14.982 13.521 -43.367 1.00 76.25 91 HIS A N 1
ATOM 732 C CA . HIS A 1 91 ? 15.953 14.268 -42.562 1.00 76.25 91 HIS A CA 1
ATOM 733 C C . HIS A 1 91 ? 16.884 13.368 -41.738 1.00 76.25 91 HIS A C 1
ATOM 735 O O . HIS A 1 91 ? 18.056 13.692 -41.599 1.00 76.25 91 HIS A O 1
ATOM 741 N N . LEU A 1 92 ? 16.381 12.246 -41.213 1.00 79.31 92 LEU A N 1
ATOM 742 C CA . LEU A 1 92 ? 17.087 11.427 -40.220 1.00 79.31 92 LEU A CA 1
ATOM 743 C C . LEU A 1 92 ? 18.076 10.388 -40.791 1.00 79.31 92 LEU A C 1
ATOM 745 O O . LEU A 1 92 ? 18.644 9.619 -40.025 1.00 79.31 92 LEU A O 1
ATOM 749 N N . GLY A 1 93 ? 18.287 10.303 -42.107 1.00 82.38 93 GLY A N 1
ATOM 750 C CA . GLY A 1 93 ? 19.260 9.350 -42.670 1.00 82.38 93 GLY A CA 1
ATOM 751 C C . GLY A 1 93 ? 18.942 7.872 -42.366 1.00 82.38 93 GLY A C 1
ATOM 752 O O . GLY A 1 93 ? 17.801 7.526 -42.054 1.00 82.38 93 GLY A O 1
ATOM 753 N N . SER A 1 94 ? 19.917 6.967 -42.540 1.00 78.31 94 SER A N 1
ATOM 754 C CA . SER A 1 94 ? 19.719 5.508 -42.421 1.00 78.31 94 SER A CA 1
ATOM 755 C C . SER A 1 94 ? 19.778 4.966 -40.994 1.00 78.31 94 SER A C 1
ATOM 757 O O . SER A 1 94 ? 19.061 4.009 -40.695 1.00 78.31 94 SER A O 1
ATOM 759 N N . GLU A 1 95 ? 20.597 5.571 -40.137 1.00 83.06 95 GLU A N 1
ATOM 760 C CA . GLU A 1 95 ? 20.819 5.148 -38.755 1.00 83.06 95 GLU A CA 1
ATOM 761 C C . GLU A 1 95 ? 20.246 6.195 -37.802 1.00 83.06 95 GLU A C 1
ATOM 763 O O . GLU A 1 95 ? 20.710 7.333 -37.755 1.00 83.06 95 GLU A O 1
ATOM 768 N N . VAL A 1 96 ? 19.206 5.801 -37.065 1.00 85.19 96 VAL A N 1
ATOM 769 C CA . VAL A 1 96 ? 18.469 6.692 -36.166 1.00 85.19 96 VAL A CA 1
ATOM 770 C C . VAL A 1 96 ? 18.501 6.123 -34.760 1.00 85.19 96 VAL A C 1
ATOM 772 O O . VAL A 1 96 ? 17.995 5.025 -34.506 1.00 85.19 96 VAL A O 1
ATOM 775 N N . VAL A 1 97 ? 19.055 6.904 -33.841 1.00 85.50 97 VAL A N 1
ATOM 776 C CA . VAL A 1 97 ? 18.942 6.679 -32.402 1.00 85.50 97 VAL A CA 1
ATOM 777 C C . VAL A 1 97 ? 17.801 7.542 -31.894 1.00 85.50 97 VAL A C 1
ATOM 779 O O . VAL A 1 97 ? 17.656 8.691 -32.301 1.00 85.50 97 VAL A O 1
ATOM 782 N N . TRP A 1 98 ? 16.974 7.008 -31.010 1.00 88.38 98 TRP A N 1
ATOM 783 C CA . TRP A 1 98 ? 15.958 7.789 -30.326 1.00 88.38 98 TRP A CA 1
ATOM 784 C C . TRP A 1 98 ? 16.302 7.921 -28.844 1.00 88.38 98 TRP A C 1
ATOM 786 O O . TRP A 1 98 ? 16.789 6.975 -28.230 1.00 88.38 98 TRP A O 1
ATOM 796 N N . LEU A 1 99 ? 16.048 9.105 -28.291 1.00 85.06 99 LEU A N 1
ATOM 797 C CA . LEU A 1 99 ? 16.104 9.407 -26.864 1.00 85.06 99 LEU A CA 1
ATOM 798 C C . LEU A 1 99 ? 14.718 9.839 -26.413 1.00 85.06 99 LEU A C 1
ATOM 800 O O . LEU A 1 99 ? 14.219 10.860 -26.880 1.00 85.06 99 LEU A O 1
ATOM 804 N N . ARG A 1 100 ? 14.090 9.102 -25.507 1.00 88.12 100 ARG A N 1
ATOM 805 C CA . ARG A 1 100 ? 12.794 9.479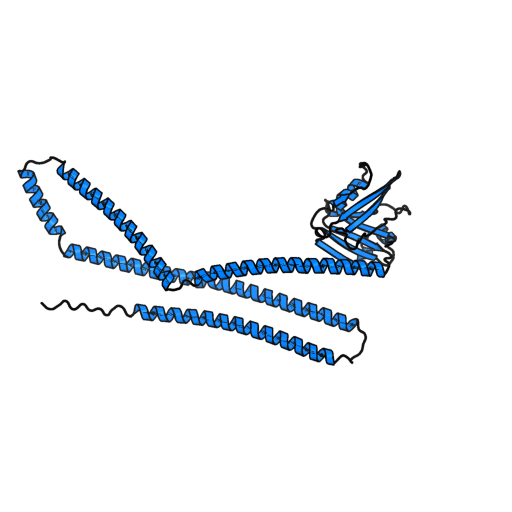 -24.944 1.00 88.12 100 ARG A CA 1
ATOM 806 C C . ARG A 1 100 ? 12.980 10.011 -23.536 1.00 88.12 100 ARG A C 1
ATOM 808 O O . ARG A 1 100 ? 13.447 9.292 -22.662 1.00 88.12 100 ARG A O 1
ATOM 815 N N . PHE A 1 101 ? 12.555 11.249 -23.334 1.00 83.56 101 PHE A N 1
ATOM 816 C CA . PHE A 1 101 ? 12.437 11.869 -22.027 1.00 83.56 101 PHE A CA 1
ATOM 817 C C . PHE A 1 101 ? 11.001 11.700 -21.554 1.00 83.56 101 PHE A C 1
ATOM 819 O O . PHE A 1 101 ? 10.076 12.157 -22.223 1.00 83.56 101 PHE A O 1
ATOM 826 N N . ASN A 1 102 ? 10.817 11.066 -20.403 1.00 83.81 102 ASN A N 1
ATOM 827 C CA . ASN A 1 102 ? 9.578 11.162 -19.641 1.00 83.81 102 ASN A CA 1
ATOM 828 C C . ASN A 1 102 ? 9.853 12.093 -18.458 1.00 83.81 102 ASN A C 1
ATOM 830 O O . ASN A 1 102 ? 10.849 11.908 -17.763 1.00 83.81 102 ASN A O 1
ATOM 834 N N . ILE A 1 103 ? 9.013 13.099 -18.240 1.00 83.00 103 ILE A N 1
ATOM 835 C CA . ILE A 1 103 ? 9.225 14.177 -17.272 1.00 83.00 103 ILE A CA 1
ATOM 836 C C . ILE A 1 103 ? 8.083 14.158 -16.246 1.00 83.00 103 ILE A C 1
ATOM 838 O O . ILE A 1 103 ? 6.918 14.010 -16.610 1.00 83.00 103 ILE A O 1
ATOM 842 N N . ARG A 1 104 ? 8.399 14.299 -14.951 1.00 75.88 104 ARG A N 1
ATOM 843 C CA . ARG A 1 104 ? 7.426 14.309 -13.835 1.00 75.88 104 ARG A CA 1
ATOM 844 C C . ARG A 1 104 ? 6.633 15.620 -13.714 1.00 75.88 104 ARG A C 1
ATOM 846 O O . ARG A 1 104 ? 5.776 15.735 -12.845 1.00 75.88 104 ARG A O 1
ATOM 853 N N . GLY A 1 105 ? 6.922 16.602 -14.562 1.00 76.94 105 GLY A N 1
ATOM 854 C CA . GLY A 1 105 ? 6.291 17.918 -14.591 1.00 76.94 105 GLY A CA 1
ATOM 855 C C . GLY A 1 105 ? 6.709 18.689 -15.841 1.00 76.94 105 GLY A C 1
ATOM 856 O O . GLY A 1 105 ? 7.430 18.154 -16.681 1.00 76.94 105 GLY A O 1
ATOM 857 N N . HIS A 1 106 ? 6.270 19.939 -15.963 1.00 75.31 106 HIS A N 1
ATOM 858 C CA . HIS A 1 106 ? 6.610 20.788 -17.107 1.00 75.31 106 HIS A CA 1
ATOM 859 C C . HIS A 1 106 ? 8.124 21.063 -17.178 1.00 75.31 106 HIS A C 1
ATOM 861 O O . HIS A 1 106 ? 8.797 21.153 -16.146 1.00 75.31 106 HIS A O 1
ATOM 867 N N . ALA A 1 107 ? 8.676 21.176 -18.388 1.00 70.94 107 ALA A N 1
ATOM 868 C CA . ALA A 1 107 ? 10.069 21.577 -18.588 1.00 70.94 107 ALA A CA 1
ATOM 869 C C . ALA A 1 107 ? 10.220 23.090 -18.372 1.00 70.94 107 ALA A C 1
ATOM 871 O O . ALA A 1 107 ? 9.335 23.860 -18.748 1.00 70.94 107 ALA A O 1
ATOM 872 N N . ASP A 1 108 ? 11.345 23.532 -17.804 1.00 71.38 108 ASP A N 1
ATOM 873 C CA . ASP A 1 108 ? 11.585 24.965 -17.643 1.00 71.38 108 ASP A CA 1
ATOM 874 C C . ASP A 1 108 ? 12.070 25.553 -18.976 1.00 71.38 108 ASP A C 1
ATOM 876 O O . ASP A 1 108 ? 13.128 25.192 -19.509 1.00 71.38 108 ASP A O 1
ATOM 880 N N . LEU A 1 109 ? 11.275 26.462 -19.540 1.00 67.12 109 LEU A N 1
ATOM 881 C CA . LEU A 1 109 ? 11.611 27.156 -20.776 1.00 67.12 109 LEU A CA 1
ATOM 882 C C . LEU A 1 109 ? 12.302 28.483 -20.458 1.00 67.12 109 LEU A C 1
ATOM 884 O O . LEU A 1 109 ? 11.695 29.376 -19.870 1.00 67.12 109 LEU A O 1
ATOM 888 N N . PHE A 1 110 ? 13.547 28.649 -20.905 1.00 66.62 110 PHE A N 1
ATOM 889 C CA . PHE A 1 110 ? 14.258 29.918 -20.774 1.00 66.62 110 PHE A CA 1
ATOM 890 C C . PHE A 1 110 ? 14.676 30.444 -22.149 1.00 66.62 110 PHE A C 1
ATOM 892 O O . PHE A 1 110 ? 15.533 29.890 -22.847 1.00 66.62 110 PHE A O 1
ATOM 899 N N . GLN A 1 111 ? 14.078 31.566 -22.545 1.00 64.12 111 GLN A N 1
ATOM 900 C CA . GLN A 1 111 ? 14.509 32.319 -23.717 1.00 64.12 111 GLN A CA 1
ATOM 901 C C . GLN A 1 111 ? 15.685 33.215 -23.322 1.00 64.12 111 GLN A C 1
ATOM 903 O O . GLN A 1 111 ? 15.548 34.104 -22.486 1.00 64.12 111 GLN A O 1
ATOM 908 N N . ARG A 1 112 ? 16.855 32.978 -23.921 1.00 58.91 112 ARG A N 1
ATOM 909 C CA . ARG A 1 112 ? 18.033 33.822 -23.705 1.00 58.91 112 ARG A CA 1
ATOM 910 C C . ARG A 1 112 ? 17.922 35.028 -24.649 1.00 58.91 112 ARG A C 1
ATOM 912 O O . ARG A 1 112 ? 17.896 34.858 -25.865 1.00 58.91 112 ARG A O 1
ATOM 919 N N . ASP A 1 113 ? 17.788 36.221 -24.078 1.00 51.06 113 ASP A N 1
ATOM 920 C CA . ASP A 1 113 ? 17.974 37.527 -24.733 1.00 51.06 113 ASP A CA 1
ATOM 921 C C . ASP A 1 113 ? 16.971 37.967 -25.826 1.00 51.06 113 ASP A C 1
ATOM 923 O O . ASP A 1 113 ? 17.358 38.630 -26.786 1.00 51.06 113 ASP A O 1
ATOM 927 N N . SER A 1 114 ? 15.665 37.677 -25.727 1.00 52.81 114 SER A N 1
ATOM 928 C CA . SER A 1 114 ? 14.698 38.332 -26.640 1.00 52.81 114 SER A CA 1
ATOM 929 C C . SER A 1 114 ? 13.318 38.593 -26.044 1.00 52.81 114 SER A C 1
ATOM 931 O O . SER A 1 114 ? 12.818 37.827 -25.226 1.00 52.81 114 SER A O 1
ATOM 933 N N . THR A 1 115 ? 12.702 39.695 -26.481 1.00 55.59 115 THR A N 1
ATOM 934 C CA . THR A 1 115 ? 11.303 40.024 -26.200 1.00 55.59 115 THR A CA 1
ATOM 935 C C . THR A 1 115 ? 10.388 38.973 -26.846 1.00 55.59 115 THR A C 1
ATOM 937 O O . THR A 1 115 ? 10.600 38.615 -28.012 1.00 55.59 115 THR A O 1
ATOM 940 N N . PRO A 1 116 ? 9.387 38.438 -26.122 1.00 53.19 116 PRO A N 1
ATOM 941 C CA . PRO A 1 116 ? 8.505 37.410 -26.656 1.00 53.19 116 PRO A CA 1
ATOM 942 C C . PRO A 1 116 ? 7.694 38.000 -27.812 1.00 53.19 116 PRO A C 1
ATOM 944 O O . PRO A 1 116 ? 6.882 38.904 -27.634 1.00 53.19 116 PRO A O 1
ATOM 947 N N . THR A 1 117 ? 7.936 37.506 -29.023 1.00 53.94 117 THR A N 1
ATOM 948 C CA . THR A 1 117 ? 7.094 37.800 -30.183 1.00 53.94 117 THR A CA 1
ATOM 949 C C . THR A 1 117 ? 6.048 36.699 -30.295 1.00 53.94 117 THR A C 1
ATOM 951 O O . THR A 1 117 ? 6.386 35.519 -30.388 1.00 53.94 117 THR A O 1
ATOM 954 N N . THR A 1 118 ? 4.770 37.085 -30.288 1.00 52.56 118 THR A N 1
ATOM 955 C CA . THR A 1 118 ? 3.572 36.235 -30.419 1.00 52.56 118 THR A CA 1
ATOM 956 C C . THR A 1 118 ? 3.464 35.617 -31.818 1.00 52.56 118 THR A C 1
ATOM 958 O O . THR A 1 118 ? 2.551 35.891 -32.591 1.00 52.56 118 THR A O 1
ATOM 961 N N . THR A 1 119 ? 4.439 34.787 -32.182 1.00 58.06 119 THR A N 1
ATOM 962 C CA . THR A 1 119 ? 4.436 34.019 -33.430 1.00 58.06 119 THR A CA 1
ATOM 963 C C . THR A 1 119 ? 3.920 32.597 -33.178 1.00 58.06 119 THR A C 1
ATOM 965 O O . THR A 1 119 ? 4.186 32.025 -32.121 1.00 58.06 119 THR A O 1
ATOM 968 N N . PRO A 1 120 ? 3.211 31.973 -34.136 1.00 53.12 120 PRO A N 1
ATOM 969 C CA . PRO A 1 120 ? 2.636 30.630 -33.975 1.00 53.12 120 PRO A CA 1
ATOM 970 C C . PRO A 1 120 ? 3.678 29.527 -33.709 1.00 53.12 120 PRO A C 1
ATOM 972 O O . PRO A 1 120 ? 3.356 28.492 -33.133 1.00 53.12 120 PRO A O 1
ATOM 975 N N . PHE A 1 121 ? 4.947 29.751 -34.059 1.00 54.81 121 PHE A N 1
ATOM 976 C CA . PHE A 1 121 ? 6.046 28.846 -33.708 1.00 54.81 121 PHE A CA 1
ATOM 977 C C . PHE A 1 121 ? 6.385 28.858 -32.211 1.00 54.81 121 PHE A C 1
ATOM 979 O O . PHE A 1 121 ? 6.779 27.823 -31.676 1.00 54.81 121 PHE A O 1
ATOM 986 N N . TYR A 1 122 ? 6.182 29.988 -31.528 1.00 59.91 122 TYR A N 1
ATOM 987 C CA . TYR A 1 122 ? 6.354 30.093 -30.080 1.00 59.91 122 TYR A CA 1
ATOM 988 C C . TYR A 1 122 ? 5.325 29.228 -29.341 1.00 59.91 122 TYR A C 1
ATOM 990 O O . TYR A 1 122 ? 5.674 28.541 -28.391 1.00 59.91 122 TYR A O 1
ATOM 998 N N . LEU A 1 123 ? 4.084 29.162 -29.841 1.00 56.44 123 LEU A N 1
ATOM 999 C CA . LEU A 1 123 ? 3.022 28.323 -29.267 1.00 56.44 123 LEU A CA 1
ATOM 1000 C C . LEU A 1 123 ? 3.355 26.823 -29.330 1.00 56.44 123 LEU A C 1
ATOM 1002 O O . LEU A 1 123 ? 3.135 26.108 -28.358 1.00 56.44 123 LEU A O 1
ATOM 1006 N N . ASN A 1 124 ? 3.957 26.346 -30.426 1.00 62.62 124 ASN A N 1
ATOM 1007 C CA . ASN A 1 124 ? 4.398 24.947 -30.525 1.00 62.62 124 ASN A CA 1
ATOM 1008 C C . ASN A 1 124 ? 5.521 24.628 -29.524 1.00 62.62 124 ASN A C 1
ATOM 1010 O O . ASN A 1 124 ? 5.530 23.562 -28.915 1.00 62.62 124 ASN A O 1
ATOM 1014 N N . VAL A 1 125 ? 6.445 25.564 -29.318 1.00 66.56 125 VAL A N 1
ATOM 1015 C CA . VAL A 1 125 ? 7.537 25.444 -28.342 1.00 66.56 125 VAL A CA 1
ATOM 1016 C C . VAL A 1 125 ? 7.027 25.491 -26.898 1.00 66.56 125 VAL A C 1
ATOM 1018 O O . VAL A 1 125 ? 7.502 24.722 -26.066 1.00 66.56 125 VAL A O 1
ATOM 1021 N N . MET A 1 126 ? 6.015 26.312 -26.614 1.00 67.81 126 MET A N 1
ATOM 1022 C CA . MET A 1 126 ? 5.330 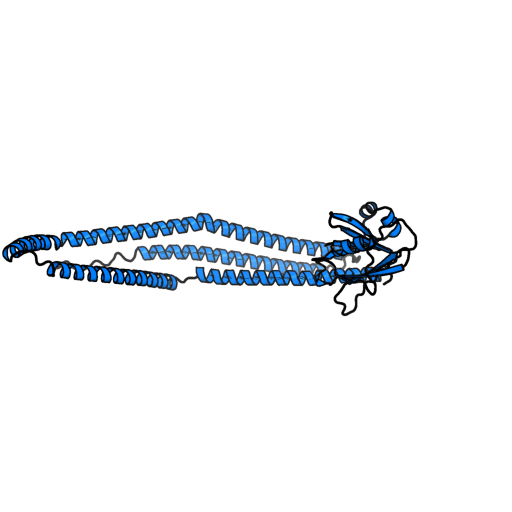26.321 -25.318 1.00 67.81 126 MET A CA 1
ATOM 1023 C C . MET A 1 126 ? 4.600 24.999 -25.061 1.00 67.81 126 MET A C 1
ATOM 1025 O O . MET A 1 126 ? 4.741 24.433 -23.982 1.00 67.81 126 MET A O 1
ATOM 1029 N N . SER A 1 127 ? 3.926 24.436 -26.072 1.00 69.94 127 SER A N 1
ATOM 1030 C CA . SER A 1 127 ? 3.278 23.123 -25.931 1.00 69.94 127 SER A CA 1
ATOM 1031 C C . SER A 1 127 ? 4.276 22.002 -25.622 1.00 69.94 127 SER A C 1
ATOM 1033 O O . SER A 1 127 ? 3.944 21.075 -24.894 1.00 69.94 127 SER A O 1
ATOM 1035 N N . LEU A 1 128 ? 5.518 22.101 -26.122 1.00 74.44 128 LEU A N 1
ATOM 1036 C CA . LEU A 1 128 ? 6.587 21.158 -25.789 1.00 74.44 128 LEU A CA 1
ATOM 1037 C C . LEU A 1 128 ? 6.971 21.248 -24.303 1.00 74.44 128 LEU A C 1
ATOM 1039 O O . LEU A 1 128 ? 7.183 20.216 -23.669 1.00 74.44 128 LEU A O 1
ATOM 1043 N N . ALA A 1 129 ? 7.026 22.458 -23.736 1.00 70.19 129 ALA A N 1
ATOM 1044 C CA . ALA A 1 129 ? 7.313 22.659 -22.314 1.00 70.19 129 ALA A CA 1
ATOM 1045 C C . ALA A 1 129 ? 6.212 22.090 -21.405 1.00 70.19 129 ALA A C 1
ATOM 1047 O O . ALA A 1 129 ? 6.497 21.634 -20.298 1.00 70.19 129 ALA A O 1
ATOM 1048 N N . GLU A 1 130 ? 4.972 22.060 -21.891 1.00 77.12 130 GLU A N 1
ATOM 1049 C CA . GLU A 1 130 ? 3.836 21.506 -21.157 1.00 77.12 130 GLU A CA 1
ATOM 1050 C C . GLU A 1 130 ? 3.794 19.970 -21.169 1.00 77.12 130 GLU A C 1
ATOM 1052 O O . GLU A 1 130 ? 3.091 19.369 -20.355 1.00 77.12 130 GLU A O 1
ATOM 1057 N N . THR A 1 131 ? 4.572 19.317 -22.038 1.00 79.25 131 THR A N 1
ATOM 1058 C CA . THR A 1 131 ? 4.530 17.860 -22.173 1.00 79.25 131 THR A CA 1
ATOM 1059 C C . THR A 1 131 ? 5.174 17.104 -21.024 1.00 79.25 131 THR A C 1
ATOM 1061 O O . THR A 1 131 ? 6.208 17.480 -20.479 1.00 79.25 131 THR A O 1
ATOM 1064 N N . THR A 1 132 ? 4.583 15.951 -20.717 1.00 82.06 132 THR A N 1
ATOM 1065 C CA . THR A 1 132 ? 5.136 14.956 -19.791 1.00 82.06 132 THR A CA 1
ATOM 1066 C C . THR A 1 132 ? 6.062 13.962 -20.490 1.00 82.06 132 THR A C 1
ATOM 1068 O O . THR A 1 132 ? 6.740 13.182 -19.823 1.00 82.06 132 THR A O 1
ATOM 1071 N N . ALA A 1 133 ? 6.115 13.965 -21.826 1.00 86.50 133 ALA A N 1
ATOM 1072 C CA . ALA A 1 133 ? 7.051 13.149 -22.584 1.00 86.50 133 ALA A CA 1
ATOM 1073 C C . ALA A 1 133 ? 7.368 13.743 -23.960 1.00 86.50 133 ALA A C 1
ATOM 1075 O O . ALA A 1 133 ? 6.471 14.151 -24.701 1.00 86.50 133 ALA A O 1
ATOM 1076 N N . PHE A 1 134 ? 8.640 13.679 -24.348 1.00 85.25 134 PHE A N 1
ATOM 1077 C CA . PHE A 1 134 ? 9.074 13.967 -25.712 1.00 85.25 134 PHE A CA 1
ATOM 1078 C C . PHE A 1 134 ? 10.197 13.015 -26.143 1.00 85.25 134 PHE A C 1
ATOM 1080 O O . PHE A 1 134 ? 10.917 12.440 -25.330 1.00 85.25 134 PHE A O 1
ATOM 1087 N N . THR A 1 135 ? 10.328 12.807 -27.449 1.00 87.56 135 THR A N 1
ATOM 1088 C CA . THR A 1 135 ? 11.313 11.913 -28.067 1.00 87.56 135 THR A CA 1
ATOM 1089 C C . THR A 1 135 ? 12.194 12.699 -29.026 1.00 87.56 135 THR A C 1
ATOM 1091 O O . THR A 1 135 ? 11.692 13.414 -29.884 1.00 87.56 135 THR A O 1
ATOM 1094 N N . LEU A 1 136 ? 13.507 12.558 -28.909 1.00 86.44 136 LEU A N 1
ATOM 1095 C CA . LEU A 1 136 ? 14.485 13.088 -29.847 1.00 86.44 136 LEU A CA 1
ATOM 1096 C C . LEU A 1 136 ? 14.938 11.961 -30.762 1.00 86.44 136 LEU A C 1
ATOM 1098 O O . LEU A 1 136 ? 15.512 10.986 -30.293 1.00 86.44 136 LEU A O 1
ATOM 1102 N N . TYR A 1 137 ? 14.720 12.102 -32.057 1.00 85.62 137 TYR A N 1
ATOM 1103 C CA . TYR A 1 137 ? 15.339 11.265 -33.070 1.00 85.62 137 TYR A CA 1
ATOM 1104 C C . TYR A 1 137 ? 16.630 11.935 -33.525 1.00 85.62 137 TYR A C 1
ATOM 1106 O O . TYR A 1 137 ? 16.611 13.084 -33.962 1.00 85.62 137 TYR A O 1
ATOM 1114 N N . LEU A 1 138 ? 17.740 11.226 -33.390 1.00 84.75 138 LEU A N 1
ATOM 1115 C CA . LEU A 1 138 ? 19.091 11.685 -33.670 1.00 84.75 138 LEU A CA 1
ATOM 1116 C C . LEU A 1 138 ? 19.663 10.838 -34.809 1.00 84.75 138 LEU A C 1
ATOM 1118 O O . LEU A 1 138 ? 19.632 9.607 -34.727 1.00 84.75 138 LEU A O 1
ATOM 1122 N N . SER A 1 139 ? 20.193 11.483 -35.846 1.00 83.69 139 SER A N 1
ATOM 1123 C CA . SER A 1 139 ? 20.931 10.803 -36.916 1.00 83.69 139 SER A CA 1
ATOM 1124 C C . SER A 1 139 ? 22.427 11.069 -36.829 1.00 83.69 139 SER A C 1
ATOM 1126 O O . SER A 1 139 ? 22.857 12.078 -36.259 1.00 83.69 139 SER A O 1
ATOM 1128 N N . ASP A 1 140 ? 23.205 10.166 -37.431 1.00 78.56 140 ASP A N 1
ATOM 1129 C CA . ASP A 1 140 ? 24.642 10.344 -37.676 1.00 78.56 140 ASP A CA 1
ATOM 1130 C C . ASP A 1 140 ? 25.432 10.658 -36.393 1.00 78.56 140 ASP A C 1
ATOM 1132 O O . ASP A 1 140 ? 26.339 11.494 -36.366 1.00 78.56 140 ASP A O 1
ATOM 1136 N N . LEU A 1 141 ? 25.046 10.002 -35.296 1.00 76.31 141 LEU A N 1
ATOM 1137 C CA . LEU A 1 141 ? 25.740 10.089 -34.019 1.00 76.31 141 LEU A CA 1
ATOM 1138 C C . LEU A 1 141 ? 27.115 9.440 -34.131 1.00 76.31 141 LEU A C 1
ATOM 1140 O O . LEU A 1 141 ? 27.245 8.272 -34.489 1.00 76.31 141 LEU A O 1
ATOM 1144 N N . GLU A 1 142 ? 28.152 10.179 -33.743 1.00 81.69 142 GLU A N 1
ATOM 1145 C CA . GLU A 1 142 ? 29.467 9.578 -33.545 1.00 81.69 142 GLU A CA 1
ATOM 1146 C C . GLU A 1 142 ? 29.369 8.464 -32.481 1.00 81.69 142 GLU A C 1
ATOM 1148 O O . GLU A 1 142 ? 28.758 8.699 -31.430 1.00 81.69 142 GLU A O 1
ATOM 1153 N N . PRO A 1 143 ? 30.014 7.296 -32.668 1.00 79.00 143 PRO A N 1
ATOM 1154 C CA . PRO A 1 143 ? 29.928 6.178 -31.721 1.00 79.00 143 PRO A CA 1
ATOM 1155 C C . PRO A 1 143 ? 30.281 6.560 -30.276 1.00 79.00 143 PRO A C 1
ATOM 1157 O O . PRO A 1 143 ? 29.632 6.125 -29.328 1.00 79.00 143 PRO A O 1
ATOM 1160 N N . GLN A 1 144 ? 31.264 7.451 -30.098 1.00 74.19 144 GLN A N 1
ATOM 1161 C CA . GLN A 1 144 ? 31.647 7.976 -28.781 1.00 74.19 144 GLN A CA 1
ATOM 1162 C C . GLN A 1 144 ? 30.548 8.834 -28.134 1.00 74.19 144 GLN A C 1
ATOM 1164 O O . GLN A 1 144 ? 30.467 8.933 -26.910 1.00 74.19 144 GLN A O 1
ATOM 1169 N N . THR A 1 145 ? 29.727 9.503 -28.946 1.00 74.44 145 THR A N 1
ATOM 1170 C CA . THR A 1 145 ? 28.591 10.297 -28.470 1.00 74.44 145 THR A CA 1
ATOM 1171 C C . THR A 1 145 ? 27.441 9.387 -28.060 1.00 74.44 145 THR A C 1
ATOM 1173 O O . THR A 1 145 ? 26.853 9.605 -27.003 1.00 74.44 145 THR A O 1
ATOM 1176 N N . GLU A 1 146 ? 27.164 8.334 -28.832 1.00 77.94 146 GLU A N 1
ATOM 1177 C CA . GLU A 1 146 ? 26.170 7.326 -28.457 1.00 77.94 146 GLU A CA 1
ATOM 1178 C C . GLU A 1 146 ? 26.543 6.619 -27.145 1.00 77.94 146 GLU A C 1
ATOM 1180 O O . GLU A 1 146 ? 25.706 6.499 -26.253 1.00 77.94 146 GLU A O 1
ATOM 1185 N N . GLU A 1 147 ? 27.805 6.212 -26.977 1.00 77.38 147 GLU A N 1
ATOM 1186 C CA . GLU A 1 147 ? 28.279 5.562 -25.749 1.00 77.38 147 GLU A CA 1
ATOM 1187 C C . GLU A 1 147 ? 28.125 6.469 -24.518 1.00 77.38 147 GLU A C 1
ATOM 1189 O O . GLU A 1 147 ? 27.651 6.026 -23.471 1.00 77.38 147 GLU A O 1
ATOM 1194 N N . LYS A 1 148 ? 28.434 7.765 -24.654 1.00 76.19 148 LYS A N 1
ATOM 1195 C CA . LYS A 1 148 ? 28.216 8.748 -23.583 1.00 76.19 148 LYS A CA 1
ATOM 1196 C C . LYS A 1 148 ? 26.735 8.918 -23.245 1.00 76.19 148 LYS A C 1
ATOM 1198 O O . LYS A 1 148 ? 26.401 9.000 -22.068 1.00 76.19 148 LYS A O 1
ATOM 1203 N N . LEU A 1 149 ? 25.852 8.944 -24.246 1.00 75.06 149 LEU A N 1
ATOM 1204 C CA . LEU A 1 149 ? 24.403 9.008 -24.028 1.00 75.06 149 LEU A CA 1
ATOM 1205 C C . LEU A 1 149 ? 23.881 7.758 -23.312 1.00 75.06 149 LEU A C 1
ATOM 1207 O O . LEU A 1 149 ? 23.090 7.886 -22.381 1.00 75.06 149 LEU A O 1
ATOM 1211 N N . ARG A 1 150 ? 24.363 6.565 -23.681 1.00 76.56 150 ARG A N 1
ATOM 1212 C CA . ARG A 1 150 ? 24.020 5.312 -22.988 1.00 76.56 150 ARG A CA 1
ATOM 1213 C C . ARG A 1 150 ? 24.458 5.333 -21.527 1.00 76.56 150 ARG A C 1
ATOM 1215 O O . ARG A 1 150 ? 23.641 5.047 -20.662 1.00 76.56 150 ARG A O 1
ATOM 1222 N N . LEU A 1 151 ? 25.691 5.763 -21.250 1.00 76.25 151 LEU A N 1
ATOM 1223 C CA . LEU A 1 151 ? 26.204 5.874 -19.882 1.00 76.25 151 LEU A CA 1
ATOM 1224 C C . LEU A 1 151 ? 25.326 6.785 -19.009 1.00 76.25 151 LEU A C 1
ATOM 1226 O O . LEU A 1 151 ? 25.090 6.489 -17.844 1.00 76.25 151 LEU A O 1
ATOM 1230 N N . ILE A 1 152 ? 24.809 7.879 -19.570 1.00 72.00 152 ILE A N 1
ATOM 1231 C CA . ILE A 1 152 ? 23.902 8.793 -18.861 1.00 72.00 152 ILE A CA 1
ATOM 1232 C C . ILE A 1 152 ? 22.560 8.126 -18.568 1.00 72.00 152 ILE A C 1
ATOM 1234 O O . ILE A 1 152 ? 22.045 8.269 -17.462 1.00 72.00 152 ILE A O 1
ATOM 1238 N N . CYS A 1 153 ? 22.007 7.384 -19.531 1.00 73.50 153 CYS A N 1
ATOM 1239 C CA . CYS A 1 153 ? 20.766 6.635 -19.331 1.00 73.50 153 CYS A CA 1
ATOM 1240 C C . CYS A 1 153 ? 20.934 5.579 -18.229 1.00 73.50 153 CYS A C 1
ATOM 1242 O O . CYS A 1 153 ? 20.060 5.438 -17.372 1.00 73.50 153 CYS A O 1
ATOM 1244 N N . ASP A 1 154 ? 22.076 4.888 -18.212 1.00 73.19 154 ASP A N 1
ATOM 1245 C CA . ASP A 1 154 ? 22.404 3.894 -17.190 1.00 73.19 154 ASP A CA 1
ATOM 1246 C C . ASP A 1 154 ? 22.521 4.547 -15.803 1.00 73.19 154 ASP A C 1
ATOM 1248 O O . ASP A 1 154 ? 21.886 4.092 -14.853 1.00 73.19 154 ASP A O 1
ATOM 1252 N N . VAL A 1 155 ? 23.240 5.671 -15.688 1.00 72.56 155 VAL A N 1
ATOM 1253 C CA . VAL A 1 155 ? 23.384 6.417 -14.423 1.00 72.56 155 VAL A CA 1
ATOM 1254 C C . VAL A 1 155 ? 22.039 6.953 -13.923 1.00 72.56 155 VAL A C 1
ATOM 1256 O O . VAL A 1 155 ? 21.739 6.818 -12.736 1.00 72.56 155 VAL A O 1
ATOM 1259 N N . ALA A 1 156 ? 21.213 7.518 -14.809 1.00 67.50 156 ALA A N 1
ATOM 1260 C CA . ALA A 1 156 ? 19.877 8.012 -14.465 1.00 67.50 156 ALA A CA 1
ATOM 1261 C C . ALA A 1 156 ? 18.931 6.878 -14.026 1.00 67.50 156 ALA A C 1
ATOM 1263 O O . ALA A 1 156 ? 18.070 7.071 -13.167 1.00 67.50 156 ALA A O 1
ATOM 1264 N N . SER A 1 157 ? 19.106 5.678 -14.582 1.00 68.69 157 SER A N 1
ATOM 1265 C CA . SER A 1 157 ? 18.341 4.490 -14.193 1.00 68.69 157 SER A CA 1
ATOM 1266 C C . SER A 1 157 ? 18.806 3.922 -12.845 1.00 68.69 157 SER A C 1
ATOM 1268 O O . SER A 1 157 ? 17.984 3.496 -12.032 1.00 68.69 157 SER A O 1
ATOM 1270 N N . GLU A 1 158 ? 20.115 3.936 -12.572 1.00 70.94 158 GLU A N 1
ATOM 1271 C CA . GLU A 1 158 ? 20.689 3.448 -11.314 1.00 70.94 158 GLU A CA 1
ATOM 1272 C C . GLU A 1 158 ? 20.379 4.351 -10.114 1.00 70.94 158 GLU A C 1
ATOM 1274 O O . GLU A 1 158 ? 20.068 3.835 -9.035 1.00 70.94 158 GLU A O 1
ATOM 1279 N N . SER A 1 159 ? 20.449 5.680 -10.270 1.00 66.75 159 SER A N 1
ATOM 1280 C CA . SER A 1 159 ? 20.096 6.621 -9.195 1.00 66.75 159 SER A CA 1
ATOM 1281 C C . SER A 1 159 ? 18.638 6.443 -8.770 1.00 66.75 159 SER A C 1
ATOM 1283 O O . SER A 1 159 ? 18.350 6.313 -7.579 1.00 66.75 159 SER A O 1
ATOM 1285 N N . ARG A 1 160 ? 17.738 6.291 -9.745 1.00 64.88 160 ARG A N 1
ATOM 1286 C CA . ARG A 1 160 ? 16.319 6.014 -9.516 1.00 64.88 160 ARG A CA 1
ATOM 1287 C C . ARG A 1 160 ? 16.089 4.684 -8.804 1.00 64.88 160 ARG A C 1
ATOM 1289 O O . ARG A 1 160 ? 15.345 4.635 -7.827 1.00 64.88 160 ARG A O 1
ATOM 1296 N N . GLY A 1 161 ? 16.747 3.615 -9.257 1.00 69.81 161 GLY A N 1
ATOM 1297 C CA . GLY A 1 161 ? 16.638 2.306 -8.612 1.00 69.81 161 GLY A CA 1
ATOM 1298 C C . GLY A 1 161 ? 17.051 2.344 -7.137 1.00 69.81 161 GLY A C 1
ATOM 1299 O O . GLY A 1 161 ? 16.463 1.642 -6.316 1.00 69.81 161 GLY A O 1
ATOM 1300 N N . ARG A 1 162 ? 18.022 3.194 -6.773 1.00 71.75 162 ARG A N 1
ATOM 1301 C CA . ARG A 1 162 ? 18.420 3.402 -5.372 1.00 71.75 162 ARG A CA 1
ATOM 1302 C C . ARG A 1 162 ? 17.392 4.201 -4.576 1.00 71.75 162 ARG A C 1
ATOM 1304 O O . ARG A 1 162 ? 17.104 3.806 -3.450 1.00 71.75 162 ARG A O 1
ATOM 1311 N N . GLU A 1 163 ? 16.837 5.275 -5.134 1.00 73.19 163 GLU A N 1
ATOM 1312 C CA . GLU A 1 163 ? 15.817 6.090 -4.456 1.00 73.19 163 GLU A CA 1
ATOM 1313 C C . GLU A 1 163 ? 14.526 5.305 -4.202 1.00 73.19 163 GLU A C 1
ATOM 1315 O O . GLU A 1 163 ? 14.027 5.292 -3.077 1.00 73.19 163 GLU A O 1
ATOM 1320 N N . GLU A 1 164 ? 14.018 4.587 -5.208 1.00 74.50 164 GLU A N 1
ATOM 1321 C CA . GLU A 1 164 ? 12.823 3.745 -5.064 1.00 74.50 164 GLU A CA 1
ATOM 1322 C C . GLU A 1 164 ? 13.057 2.621 -4.046 1.00 74.50 164 GLU A C 1
ATOM 1324 O O . GLU A 1 164 ? 12.210 2.365 -3.190 1.00 74.50 164 GLU A O 1
ATOM 1329 N N . LEU A 1 165 ? 14.241 1.997 -4.067 1.00 73.31 165 LEU A N 1
ATOM 1330 C CA . LEU A 1 165 ? 14.624 0.992 -3.075 1.00 73.31 165 LEU A CA 1
ATOM 1331 C C . LEU A 1 165 ? 14.707 1.583 -1.662 1.00 73.31 165 LEU A C 1
ATOM 1333 O O . LEU A 1 165 ? 14.317 0.926 -0.697 1.00 73.31 165 LEU A O 1
ATOM 1337 N N . GLN A 1 166 ? 15.212 2.808 -1.517 1.00 79.88 166 GLN A N 1
ATOM 1338 C CA . GLN A 1 166 ? 15.316 3.479 -0.225 1.00 79.88 166 GLN A CA 1
ATOM 1339 C C . GLN A 1 166 ? 13.939 3.882 0.317 1.00 79.88 166 GLN A C 1
ATOM 1341 O O . GLN A 1 166 ? 13.688 3.697 1.509 1.00 79.88 166 GLN A O 1
ATOM 1346 N N . ALA A 1 167 ? 13.037 4.359 -0.544 1.00 80.38 167 ALA A N 1
ATOM 1347 C CA . ALA A 1 167 ? 11.648 4.637 -0.191 1.00 80.38 167 ALA A CA 1
ATOM 1348 C C . ALA A 1 167 ? 10.918 3.358 0.250 1.00 80.38 167 ALA A C 1
ATOM 1350 O O . ALA A 1 167 ? 10.369 3.320 1.350 1.00 80.38 167 ALA A O 1
ATOM 1351 N N . ALA A 1 168 ? 11.021 2.279 -0.533 1.00 79.25 168 ALA A N 1
ATOM 1352 C CA . ALA A 1 168 ? 10.429 0.985 -0.194 1.00 79.25 168 ALA A CA 1
ATOM 1353 C C . ALA A 1 168 ? 11.015 0.397 1.101 1.00 79.25 168 ALA A C 1
ATOM 1355 O O . ALA A 1 168 ? 10.299 -0.196 1.906 1.00 79.25 168 ALA A O 1
ATOM 1356 N N . LYS A 1 169 ? 12.320 0.584 1.347 1.00 85.88 169 LYS A N 1
ATOM 1357 C CA . LYS A 1 169 ? 12.966 0.182 2.604 1.00 85.88 169 LYS A CA 1
ATOM 1358 C C . LYS A 1 169 ? 12.417 0.966 3.797 1.00 85.88 169 LYS A C 1
ATOM 1360 O O . LYS A 1 169 ? 12.235 0.375 4.857 1.00 85.88 169 LYS A O 1
ATOM 1365 N N . LYS A 1 170 ? 12.167 2.269 3.640 1.00 90.25 170 LYS A N 1
ATOM 1366 C CA . LYS A 1 170 ? 11.582 3.106 4.695 1.00 90.25 170 LYS A CA 1
ATOM 1367 C C . LYS A 1 170 ? 10.149 2.669 5.008 1.00 90.25 170 LYS A C 1
ATOM 1369 O O . LYS A 1 170 ? 9.832 2.481 6.172 1.00 90.25 170 LYS A O 1
ATOM 1374 N N . GLU A 1 171 ? 9.333 2.424 3.986 1.00 88.06 171 GLU A N 1
ATOM 1375 C CA . GLU A 1 171 ? 7.961 1.920 4.143 1.00 88.06 171 GLU A CA 1
ATOM 1376 C C . GLU A 1 171 ? 7.923 0.539 4.824 1.00 88.06 171 GLU A C 1
ATOM 1378 O O . GLU A 1 171 ? 7.151 0.307 5.755 1.00 88.06 171 GLU A O 1
ATOM 1383 N N . LEU A 1 172 ? 8.821 -0.372 4.431 1.00 85.25 172 LEU A N 1
ATOM 1384 C CA . LEU A 1 172 ? 8.967 -1.674 5.089 1.00 85.25 172 LEU A CA 1
ATOM 1385 C C . LEU A 1 172 ? 9.406 -1.557 6.552 1.00 85.25 172 LEU A C 1
ATOM 1387 O O . LEU A 1 172 ? 8.965 -2.342 7.384 1.00 85.25 172 LEU A O 1
ATOM 1391 N N . GLN A 1 173 ? 10.272 -0.598 6.873 1.00 89.19 173 GLN A N 1
ATOM 1392 C CA . GLN A 1 173 ? 10.700 -0.364 8.249 1.00 89.19 173 GLN A CA 1
ATOM 1393 C C . GLN A 1 173 ? 9.542 0.165 9.106 1.00 89.19 173 GLN A C 1
ATOM 1395 O O . GLN A 1 173 ? 9.319 -0.352 10.194 1.00 89.19 173 GLN A O 1
ATOM 1400 N N . THR A 1 174 ? 8.763 1.120 8.593 1.00 91.81 174 THR A N 1
ATOM 1401 C CA . THR A 1 174 ? 7.584 1.649 9.294 1.00 91.81 174 THR A CA 1
ATOM 1402 C C . THR A 1 174 ? 6.535 0.564 9.530 1.00 91.81 174 THR A C 1
ATOM 1404 O O . THR A 1 174 ? 6.072 0.387 10.649 1.00 91.81 174 THR A O 1
ATOM 1407 N N . THR A 1 175 ? 6.220 -0.240 8.513 1.00 85.38 175 THR A N 1
ATOM 1408 C CA . THR A 1 175 ? 5.261 -1.350 8.670 1.00 85.38 175 THR A CA 1
ATOM 1409 C C . THR A 1 175 ? 5.756 -2.432 9.631 1.00 85.38 175 THR A C 1
ATOM 1411 O O . THR A 1 175 ? 4.952 -3.053 10.324 1.00 85.38 175 THR A O 1
ATOM 1414 N N . LYS A 1 176 ? 7.073 -2.660 9.706 1.00 89.25 176 LYS A N 1
ATOM 1415 C CA . LYS A 1 176 ? 7.670 -3.546 10.708 1.00 89.25 176 LYS A CA 1
ATOM 1416 C C . LYS A 1 176 ? 7.458 -3.000 12.126 1.00 89.25 176 LYS A C 1
ATOM 1418 O O . LYS A 1 176 ? 7.024 -3.758 12.985 1.00 89.25 176 LYS A O 1
ATOM 1423 N N . GLU A 1 177 ? 7.742 -1.720 12.355 1.00 90.94 177 GLU A N 1
ATOM 1424 C CA . GLU A 1 177 ? 7.564 -1.063 13.660 1.00 90.94 177 GLU A CA 1
ATOM 1425 C C . GLU A 1 177 ? 6.092 -1.071 14.101 1.00 90.94 177 GLU A C 1
ATOM 1427 O O . GLU A 1 177 ? 5.793 -1.396 15.246 1.00 90.94 177 GLU A O 1
ATOM 1432 N N . GLU A 1 178 ? 5.155 -0.824 13.180 1.00 87.62 178 GLU A N 1
ATOM 1433 C CA . GLU A 1 178 ? 3.714 -0.941 13.446 1.00 87.62 178 GLU A CA 1
ATOM 1434 C C . GLU A 1 178 ? 3.299 -2.374 13.806 1.00 87.62 178 GLU A C 1
ATOM 1436 O O . GLU A 1 178 ? 2.471 -2.587 14.691 1.00 87.62 178 GLU A O 1
ATOM 1441 N N . MET A 1 179 ? 3.858 -3.381 13.128 1.00 75.44 179 MET A N 1
ATOM 1442 C CA . MET A 1 179 ? 3.593 -4.781 13.456 1.00 75.44 179 MET A CA 1
ATOM 1443 C C . MET A 1 179 ? 4.166 -5.178 14.819 1.00 75.44 179 MET A C 1
ATOM 1445 O O . MET A 1 179 ? 3.500 -5.916 15.537 1.00 75.44 179 MET A O 1
ATOM 1449 N N . GLU A 1 180 ? 5.362 -4.706 15.177 1.00 80.62 180 GLU A N 1
ATOM 1450 C CA . GLU A 1 180 ? 5.970 -4.952 16.492 1.00 80.62 180 GLU A CA 1
ATOM 1451 C C . GLU A 1 180 ? 5.153 -4.286 17.611 1.00 80.62 180 GLU A C 1
ATOM 1453 O O . GLU A 1 180 ? 4.833 -4.950 18.594 1.00 80.62 180 GLU A O 1
ATOM 1458 N N . ALA A 1 181 ? 4.708 -3.038 17.418 1.00 80.69 181 ALA A N 1
ATOM 1459 C CA . ALA A 1 181 ? 3.828 -2.348 18.364 1.00 80.69 181 ALA A CA 1
ATOM 1460 C C . ALA A 1 181 ? 2.473 -3.059 18.528 1.00 80.69 181 ALA A C 1
ATOM 1462 O O . ALA A 1 181 ? 1.970 -3.212 19.637 1.00 80.69 181 ALA A O 1
ATOM 1463 N N . ASN A 1 182 ? 1.887 -3.547 17.430 1.00 72.69 182 ASN A N 1
ATOM 1464 C CA . ASN A 1 182 ? 0.652 -4.327 17.496 1.00 72.69 182 ASN A CA 1
ATOM 1465 C C . ASN A 1 182 ? 0.864 -5.682 18.180 1.00 72.69 182 ASN A C 1
ATOM 1467 O O . ASN A 1 182 ? -0.019 -6.137 18.898 1.00 72.69 182 ASN A O 1
ATOM 1471 N N . LEU A 1 183 ? 2.012 -6.334 17.975 1.00 74.06 183 LEU A N 1
ATOM 1472 C CA . LEU A 1 183 ? 2.317 -7.609 18.623 1.00 74.06 183 LEU A CA 1
ATOM 1473 C C . LEU A 1 183 ? 2.425 -7.448 20.144 1.00 74.06 183 LEU A C 1
ATOM 1475 O O . LEU A 1 183 ? 1.942 -8.317 20.859 1.00 74.06 183 LEU A O 1
ATOM 1479 N N . GLU A 1 184 ? 2.963 -6.325 20.628 1.00 69.06 184 GLU A N 1
ATOM 1480 C CA . GLU A 1 184 ? 3.027 -6.004 22.061 1.00 69.06 184 GLU A CA 1
ATOM 1481 C C . GLU A 1 184 ? 1.631 -5.932 22.712 1.00 69.06 184 GLU A C 1
ATOM 1483 O O . GLU A 1 184 ? 1.454 -6.350 23.856 1.00 69.06 184 GLU A O 1
ATOM 1488 N N . VAL A 1 185 ? 0.610 -5.501 21.960 1.00 63.41 185 VAL A N 1
ATOM 1489 C CA . VAL A 1 185 ? -0.797 -5.521 22.402 1.00 63.41 185 VAL A CA 1
ATOM 1490 C C . VAL A 1 185 ? -1.355 -6.948 22.491 1.00 63.41 185 VAL A C 1
ATOM 1492 O O . VAL A 1 185 ? -2.167 -7.235 23.366 1.00 63.41 185 VAL A O 1
ATOM 1495 N N . TYR A 1 186 ? -0.907 -7.866 21.629 1.00 55.88 186 TYR A N 1
ATOM 1496 C CA . TYR A 1 186 ? -1.318 -9.277 21.673 1.00 55.88 186 TYR A CA 1
ATOM 1497 C C . TYR A 1 186 ? -0.501 -10.126 22.656 1.00 55.88 186 TYR A C 1
ATOM 1499 O O . TYR A 1 186 ? -0.890 -11.254 22.943 1.00 55.88 186 TYR A O 1
ATOM 1507 N N . THR A 1 187 ? 0.602 -9.598 23.188 1.00 61.75 187 THR A N 1
ATOM 1508 C CA . THR A 1 187 ? 1.375 -10.210 24.279 1.00 61.75 187 THR A CA 1
ATOM 1509 C C . THR A 1 187 ? 1.039 -9.586 25.629 1.00 61.75 187 THR A C 1
ATOM 1511 O O . THR A 1 187 ? 1.918 -9.469 26.484 1.00 61.75 187 THR A O 1
ATOM 1514 N N . LEU A 1 188 ? -0.209 -9.152 25.837 1.00 67.00 188 LEU A N 1
ATOM 1515 C CA . LEU A 1 188 ? -0.693 -8.928 27.195 1.00 67.00 188 LEU A CA 1
ATOM 1516 C C . LEU A 1 188 ? -0.493 -10.242 27.953 1.00 67.00 188 LEU A C 1
ATOM 1518 O O . LEU A 1 188 ? -1.112 -11.252 27.635 1.00 67.00 188 LEU A O 1
ATOM 1522 N N . THR A 1 189 ? 0.454 -10.239 28.887 1.00 70.88 189 THR A N 1
ATOM 1523 C CA . THR A 1 189 ? 0.654 -11.354 29.808 1.00 70.88 189 THR A CA 1
ATOM 1524 C C . THR A 1 189 ? -0.628 -11.542 30.608 1.00 70.88 189 THR A C 1
ATOM 1526 O O . THR A 1 189 ? -1.318 -10.553 30.862 1.00 70.88 189 THR A O 1
ATOM 1529 N N . ASP A 1 190 ? -0.928 -12.772 31.025 1.00 71.62 190 ASP A N 1
ATOM 1530 C CA . ASP A 1 190 ? -2.103 -13.063 31.861 1.00 71.62 190 ASP A CA 1
ATOM 1531 C C . ASP A 1 190 ? -2.172 -12.090 33.057 1.00 71.62 190 ASP A C 1
ATOM 1533 O O . ASP A 1 190 ? -3.183 -11.423 33.238 1.00 71.62 190 ASP A O 1
ATOM 1537 N N . ASP A 1 191 ? -1.033 -11.814 33.708 1.00 75.25 191 ASP A N 1
ATOM 1538 C CA . ASP A 1 191 ? -0.904 -10.820 34.791 1.00 75.25 191 ASP A CA 1
ATOM 1539 C C . ASP A 1 191 ? -1.420 -9.410 34.437 1.00 75.25 191 ASP A C 1
ATOM 1541 O O . ASP A 1 191 ? -1.889 -8.658 35.293 1.00 75.25 191 ASP A O 1
ATOM 1545 N N . LYS A 1 192 ? -1.287 -9.000 33.171 1.00 77.81 192 LYS A N 1
ATOM 1546 C CA . LYS A 1 192 ? -1.715 -7.675 32.713 1.00 77.81 192 LYS A CA 1
ATOM 1547 C C . LYS A 1 192 ? -3.188 -7.660 32.335 1.00 77.81 192 LYS A C 1
ATOM 1549 O O . LYS A 1 192 ? -3.829 -6.625 32.489 1.00 77.81 192 LYS A O 1
ATOM 1554 N N . VAL A 1 193 ? -3.718 -8.786 31.864 1.00 73.88 193 VAL A N 1
ATOM 1555 C CA . VAL A 1 193 ? -5.162 -8.969 31.697 1.00 73.88 193 VAL A CA 1
ATOM 1556 C C . VAL A 1 193 ? -5.834 -8.957 33.069 1.00 73.88 193 VAL A C 1
ATOM 1558 O O . VAL A 1 193 ? -6.774 -8.191 33.256 1.00 73.88 193 VAL A O 1
ATOM 1561 N N . ASP A 1 194 ? -5.290 -9.685 34.042 1.00 80.06 194 ASP A N 1
ATOM 1562 C CA . ASP A 1 194 ? -5.786 -9.711 35.421 1.00 80.06 194 ASP A CA 1
ATOM 1563 C C . ASP A 1 194 ? -5.738 -8.318 36.058 1.00 80.06 194 ASP A C 1
ATOM 1565 O O . ASP A 1 194 ? -6.733 -7.848 36.599 1.00 80.06 194 ASP A O 1
ATOM 1569 N N . SER A 1 195 ? -4.638 -7.578 35.876 1.00 89.25 195 SER A N 1
ATOM 1570 C CA . SER A 1 195 ? -4.545 -6.182 36.323 1.00 89.25 195 SER A CA 1
ATOM 1571 C C . SER A 1 195 ? -5.611 -5.269 35.704 1.00 89.25 195 SER A C 1
ATOM 1573 O O . SER A 1 195 ? -6.063 -4.338 36.372 1.00 89.25 195 SER A O 1
ATOM 1575 N N . LEU A 1 196 ? -5.971 -5.469 34.432 1.00 80.69 196 LEU A N 1
ATOM 1576 C CA . LEU A 1 196 ? -7.011 -4.677 33.769 1.00 80.69 196 LEU A CA 1
ATOM 1577 C C . LEU A 1 196 ? -8.408 -5.069 34.260 1.00 80.69 196 LEU A C 1
ATOM 1579 O O . LEU A 1 196 ? -9.264 -4.198 34.407 1.00 80.69 196 LEU A O 1
ATOM 1583 N N . ILE A 1 197 ? -8.627 -6.355 34.544 1.00 81.00 197 ILE A N 1
ATOM 1584 C CA . ILE A 1 197 ? -9.862 -6.852 35.154 1.00 81.00 197 ILE A CA 1
ATOM 1585 C C . ILE A 1 197 ? -10.015 -6.264 36.558 1.00 81.00 197 ILE A C 1
ATOM 1587 O O . ILE A 1 197 ? -11.050 -5.672 36.849 1.00 81.00 197 ILE A O 1
ATOM 1591 N N . ASP A 1 198 ? -8.978 -6.336 37.392 1.00 87.56 198 ASP A N 1
ATOM 1592 C CA . ASP A 1 198 ? -8.981 -5.762 38.739 1.00 87.56 198 ASP A CA 1
ATOM 1593 C C . ASP A 1 198 ? -9.258 -4.257 38.710 1.00 87.56 198 ASP A C 1
ATOM 1595 O O . ASP A 1 198 ? -10.028 -3.744 39.526 1.00 87.56 198 ASP A O 1
ATOM 1599 N N . GLN A 1 199 ? -8.667 -3.537 37.751 1.00 90.31 199 GLN A N 1
ATOM 1600 C CA . GLN A 1 199 ? -8.940 -2.116 37.563 1.00 90.31 199 GLN A CA 1
ATOM 1601 C C . GLN A 1 199 ? -10.418 -1.871 37.226 1.00 90.31 199 GLN A C 1
ATOM 1603 O O . GLN A 1 199 ? -11.061 -1.064 37.895 1.00 90.31 199 GLN A O 1
ATOM 1608 N N . ALA A 1 200 ? -10.968 -2.584 36.240 1.00 83.06 200 ALA A N 1
ATOM 1609 C CA . ALA A 1 200 ? -12.363 -2.424 35.835 1.00 83.06 200 ALA A CA 1
ATOM 1610 C C . ALA A 1 200 ? -13.341 -2.782 36.969 1.00 83.06 200 ALA A C 1
ATOM 1612 O O . ALA A 1 200 ? -14.320 -2.073 37.199 1.00 83.06 200 ALA A O 1
ATOM 1613 N N . VAL A 1 201 ? -13.054 -3.843 37.728 1.00 85.31 201 VAL A N 1
ATOM 1614 C CA . VAL A 1 201 ? -13.847 -4.246 38.899 1.00 85.31 201 VAL A CA 1
ATOM 1615 C C . VAL A 1 201 ? -13.817 -3.166 39.983 1.00 85.31 201 VAL A C 1
ATOM 1617 O O . VAL A 1 201 ? -14.842 -2.897 40.607 1.00 85.31 201 VAL A O 1
ATOM 1620 N N . ASN A 1 202 ? -12.671 -2.520 40.213 1.00 87.12 202 ASN A N 1
ATOM 1621 C CA . ASN A 1 202 ? -12.567 -1.419 41.172 1.00 87.12 202 ASN A CA 1
ATOM 1622 C C . ASN A 1 202 ? -13.348 -0.179 40.725 1.00 87.12 202 ASN A C 1
ATOM 1624 O O . ASN A 1 202 ? -14.066 0.390 41.540 1.00 87.12 202 ASN A O 1
ATOM 1628 N N . GLU A 1 203 ? -13.278 0.191 39.445 1.00 89.12 203 GLU A N 1
ATOM 1629 C CA . GLU A 1 203 ? -14.040 1.322 38.899 1.00 89.12 203 GLU A CA 1
ATOM 1630 C C . GLU A 1 203 ? -15.557 1.107 39.058 1.00 89.12 203 GLU A C 1
ATOM 1632 O O . GLU A 1 203 ? -16.255 1.978 39.578 1.00 89.12 203 GLU A O 1
ATOM 1637 N N . ILE A 1 204 ? -16.061 -0.088 38.728 1.00 83.88 204 ILE A N 1
ATOM 1638 C CA . ILE A 1 204 ? -17.481 -0.443 38.911 1.00 83.88 204 ILE A CA 1
ATOM 1639 C C . ILE A 1 204 ? -17.875 -0.412 40.394 1.00 83.88 204 ILE A C 1
ATOM 1641 O O . ILE A 1 204 ? -18.947 0.079 40.753 1.00 83.88 204 ILE A O 1
ATOM 1645 N N . ARG A 1 205 ? -17.014 -0.930 41.277 1.00 89.44 205 ARG A N 1
ATOM 1646 C CA . ARG A 1 205 ? -17.252 -0.938 42.728 1.00 89.44 205 ARG A CA 1
ATOM 1647 C C . ARG A 1 205 ? -17.363 0.478 43.287 1.00 89.44 205 ARG A C 1
ATOM 1649 O O . ARG A 1 205 ? -18.249 0.739 44.100 1.00 89.44 205 ARG A O 1
ATOM 1656 N N . ASP A 1 206 ? -16.489 1.378 42.848 1.00 90.31 206 ASP A N 1
ATOM 1657 C CA . ASP A 1 206 ? -16.484 2.777 43.272 1.00 90.31 206 ASP A CA 1
ATOM 1658 C C . ASP A 1 206 ? -17.739 3.512 42.778 1.00 90.31 206 ASP A C 1
ATOM 1660 O O . ASP A 1 206 ? -18.384 4.222 43.557 1.00 90.31 206 ASP A O 1
ATOM 1664 N N . GLU A 1 207 ? -18.151 3.286 41.525 1.00 88.94 207 GLU A N 1
ATOM 1665 C CA . GLU A 1 207 ? -19.411 3.815 40.987 1.00 88.94 207 GLU A CA 1
ATOM 1666 C C . GLU A 1 207 ? -20.629 3.297 41.765 1.00 88.94 207 GLU A C 1
ATOM 1668 O O . GLU A 1 207 ? -21.514 4.075 42.139 1.00 88.94 207 GLU A O 1
ATOM 1673 N N . MET A 1 208 ? -20.659 2.000 42.083 1.00 85.44 208 MET A N 1
ATOM 1674 C CA . MET A 1 208 ? -21.740 1.386 42.853 1.00 85.44 208 MET A CA 1
ATOM 1675 C C . MET A 1 208 ? -21.802 1.936 44.285 1.00 85.44 208 MET A C 1
ATOM 1677 O O . MET A 1 208 ? -22.887 2.250 44.781 1.00 85.44 208 MET A O 1
ATOM 1681 N N . HIS A 1 209 ? -20.657 2.126 44.947 1.00 89.00 209 HIS A N 1
ATOM 1682 C CA . HIS A 1 209 ? -20.602 2.759 46.266 1.00 89.00 209 HIS A CA 1
ATOM 1683 C C . HIS A 1 209 ? -21.070 4.217 46.239 1.00 89.00 209 HIS A C 1
ATOM 1685 O O . HIS A 1 209 ? -21.787 4.644 47.149 1.00 89.00 209 HIS A O 1
ATOM 1691 N N . ALA A 1 210 ? -20.706 4.978 45.204 1.00 91.06 210 ALA A N 1
ATOM 1692 C CA . ALA A 1 210 ? -21.187 6.343 45.027 1.00 91.06 210 ALA A CA 1
ATOM 1693 C C . ALA A 1 210 ? -22.715 6.379 44.846 1.00 91.06 210 ALA A C 1
ATOM 1695 O O . ALA A 1 210 ? -23.391 7.166 45.513 1.00 91.06 210 ALA A O 1
ATOM 1696 N N . GLY A 1 211 ? -23.264 5.482 44.018 1.00 86.31 211 GLY A N 1
ATOM 1697 C CA . GLY A 1 211 ? -24.707 5.333 43.824 1.00 86.31 211 GLY A CA 1
ATOM 1698 C C . GLY A 1 211 ? -25.449 4.966 45.114 1.00 86.31 211 GLY A C 1
ATOM 1699 O O . GLY A 1 211 ? -26.429 5.620 45.471 1.00 86.31 211 GLY A O 1
ATOM 1700 N N . LEU A 1 212 ? -24.946 3.984 45.868 1.00 88.06 212 LEU A N 1
ATOM 1701 C CA . LEU A 1 212 ? -25.519 3.587 47.162 1.00 88.06 212 LEU A CA 1
ATOM 1702 C C . LEU A 1 212 ? -25.484 4.724 48.192 1.00 88.06 212 LEU A C 1
ATOM 1704 O O . LEU A 1 212 ? -26.437 4.905 48.947 1.00 88.06 212 LEU A O 1
ATOM 1708 N N . SER A 1 213 ? -24.414 5.522 48.210 1.00 91.81 213 SER A N 1
ATOM 1709 C CA . SER A 1 213 ? -24.300 6.687 49.095 1.00 91.81 213 SER A CA 1
ATOM 1710 C C . SER A 1 213 ? -25.373 7.743 48.805 1.00 91.81 213 SER A C 1
ATOM 1712 O O . SER A 1 213 ? -25.970 8.288 49.734 1.00 91.81 213 SER A O 1
ATOM 1714 N N . GLU A 1 214 ? -25.673 8.007 47.530 1.00 90.12 214 GLU A N 1
ATOM 1715 C CA . GLU A 1 214 ? -26.770 8.904 47.137 1.00 90.12 214 GLU A CA 1
ATOM 1716 C C . GLU A 1 214 ? -28.144 8.357 47.555 1.00 90.12 214 GLU A C 1
ATOM 1718 O O . GLU A 1 214 ? -28.952 9.096 48.120 1.00 90.12 214 GLU A O 1
ATOM 1723 N N . VAL A 1 215 ? -28.391 7.055 47.371 1.00 85.00 215 VAL A N 1
ATOM 1724 C CA . VAL A 1 215 ? -29.638 6.407 47.817 1.00 85.00 215 VAL A CA 1
ATOM 1725 C C . VAL A 1 215 ? -29.807 6.508 49.335 1.00 85.00 215 VAL A C 1
ATOM 1727 O O . VAL A 1 215 ? -30.888 6.852 49.812 1.00 85.00 215 VAL A O 1
ATOM 1730 N N . LEU A 1 216 ? -28.741 6.292 50.110 1.00 86.38 216 LEU A N 1
ATOM 1731 C CA . LEU A 1 216 ? -28.780 6.429 51.570 1.00 86.38 216 LEU A CA 1
ATOM 1732 C C . LEU A 1 216 ? -29.065 7.869 52.021 1.00 86.38 216 LEU A C 1
ATOM 1734 O O . LEU A 1 216 ? -29.798 8.076 52.989 1.00 86.38 216 LEU A O 1
ATOM 1738 N N . LYS A 1 217 ? -28.531 8.880 51.322 1.00 88.88 217 LYS A N 1
ATOM 1739 C CA . LYS A 1 217 ? -28.867 10.288 51.601 1.00 88.88 217 LYS A CA 1
ATOM 1740 C C . LYS A 1 217 ? -30.339 10.581 51.325 1.00 88.88 217 LYS A C 1
ATOM 1742 O O . LYS A 1 217 ? -30.964 11.280 52.118 1.00 88.88 217 LYS A O 1
ATOM 1747 N N . LEU A 1 218 ? -30.881 10.052 50.225 1.00 85.00 218 LEU A N 1
ATOM 1748 C CA . LEU A 1 218 ? -32.302 10.178 49.899 1.00 85.00 218 LEU A CA 1
ATOM 1749 C C . LEU A 1 218 ? -33.176 9.518 50.964 1.00 85.00 218 LEU A C 1
ATOM 1751 O O . LEU A 1 218 ? -34.147 10.132 51.392 1.00 85.00 218 LEU A O 1
ATOM 1755 N N . HIS A 1 219 ? -32.804 8.324 51.433 1.00 80.81 219 HIS A N 1
ATOM 1756 C CA . HIS A 1 219 ? -33.525 7.628 52.498 1.00 80.81 219 HIS A CA 1
ATOM 1757 C C . HIS A 1 219 ? -33.569 8.460 53.783 1.00 80.81 219 HIS A C 1
ATOM 1759 O O . HIS A 1 219 ? -34.644 8.733 54.301 1.00 80.81 219 HIS A O 1
ATOM 1765 N N . LYS A 1 220 ? -32.422 9.005 54.206 1.00 83.19 220 LYS A N 1
ATOM 1766 C CA . LYS A 1 220 ? -32.349 9.892 55.373 1.00 83.19 220 LYS A CA 1
ATOM 1767 C C . LYS A 1 220 ? -33.184 11.170 55.210 1.00 83.19 220 LYS A C 1
ATOM 1769 O O . LYS A 1 220 ? -33.754 11.664 56.178 1.00 83.19 220 LYS A O 1
ATOM 1774 N N . GLY A 1 221 ? -33.237 11.728 53.999 1.00 80.12 221 GLY A N 1
ATOM 1775 C CA . GLY A 1 221 ? -34.102 12.868 53.689 1.00 80.12 221 GLY A CA 1
ATOM 1776 C C . GLY A 1 221 ? -35.589 12.508 53.736 1.00 80.12 221 GLY A C 1
ATOM 1777 O O . GLY A 1 221 ? -36.402 13.338 54.133 1.00 80.12 221 GLY A O 1
ATOM 1778 N N . LEU A 1 222 ? -35.935 11.272 53.370 1.00 78.62 222 LEU A N 1
ATOM 1779 C CA . LEU A 1 222 ? -37.287 10.738 53.480 1.00 78.62 222 LEU A CA 1
ATOM 1780 C C . LEU A 1 222 ? -37.694 10.563 54.948 1.00 78.62 222 LEU A C 1
ATOM 1782 O O . LEU A 1 222 ? -38.773 11.012 55.312 1.00 78.62 222 LEU A O 1
ATOM 1786 N N . ASP A 1 223 ? -36.819 9.998 55.785 1.00 75.94 223 ASP A N 1
ATOM 1787 C CA . ASP A 1 223 ? -37.047 9.851 57.231 1.00 75.94 223 ASP A CA 1
ATOM 1788 C C . ASP A 1 223 ? -37.280 11.211 57.893 1.00 75.94 223 ASP A C 1
ATOM 1790 O O . ASP A 1 223 ? -38.226 11.395 58.650 1.00 75.94 223 ASP A O 1
ATOM 1794 N N . GLN A 1 224 ? -36.474 12.212 57.531 1.00 77.88 224 GLN A N 1
ATOM 1795 C CA . GLN A 1 224 ? -36.652 13.568 58.040 1.00 77.88 224 GLN A CA 1
ATOM 1796 C C . GLN A 1 224 ? -37.962 14.210 57.549 1.00 77.88 224 GLN A C 1
ATOM 1798 O O . GLN A 1 224 ? -38.625 14.912 58.306 1.00 77.88 224 GLN A O 1
ATOM 1803 N N . ALA A 1 225 ? -38.368 13.961 56.299 1.00 73.94 225 ALA A N 1
ATOM 1804 C CA . ALA A 1 225 ? -39.661 14.416 55.789 1.00 73.94 225 ALA A CA 1
ATOM 1805 C C . ALA A 1 225 ? -40.843 13.702 56.472 1.00 73.94 225 ALA A C 1
ATOM 1807 O O . ALA A 1 225 ? -41.901 14.306 56.633 1.00 73.94 225 ALA A O 1
ATOM 1808 N N . ILE A 1 226 ? -40.664 12.442 56.883 1.00 72.81 226 ILE A N 1
ATOM 1809 C CA . ILE A 1 226 ? -41.624 11.690 57.699 1.00 72.81 226 ILE A CA 1
ATOM 1810 C C . ILE A 1 226 ? -41.719 12.306 59.102 1.00 72.81 226 ILE A C 1
ATOM 1812 O O . ILE A 1 226 ? -42.831 12.525 59.572 1.00 72.81 226 ILE A O 1
ATOM 1816 N N . ASP A 1 227 ? -40.593 12.663 59.726 1.00 70.75 227 ASP A N 1
ATOM 1817 C CA . ASP A 1 227 ? -40.559 13.331 61.037 1.00 70.75 227 ASP A CA 1
ATOM 1818 C C . ASP A 1 227 ? -41.174 14.748 61.004 1.00 70.75 227 ASP A C 1
ATOM 1820 O O . ASP A 1 227 ? -41.778 15.193 61.980 1.00 70.75 227 ASP A O 1
ATOM 1824 N N . GLU A 1 228 ? -41.030 15.474 59.887 1.00 69.81 228 GLU A N 1
ATOM 1825 C CA . GLU A 1 228 ? -41.600 16.818 59.679 1.00 69.81 228 GLU A CA 1
ATOM 1826 C C . GLU A 1 228 ? -43.087 16.797 59.274 1.00 69.81 228 GLU A C 1
ATOM 1828 O O . GLU A 1 228 ? -43.782 17.812 59.401 1.00 69.81 228 GLU A O 1
ATOM 1833 N N . LEU A 1 229 ? -43.603 15.654 58.813 1.00 63.94 229 LEU A N 1
ATOM 1834 C CA . LEU A 1 229 ? -45.033 15.434 58.609 1.00 63.94 229 LEU A CA 1
ATOM 1835 C C . LEU A 1 229 ? -45.707 15.244 59.974 1.00 63.94 229 LEU A C 1
ATOM 1837 O O . LEU A 1 229 ? -46.013 14.137 60.404 1.00 63.94 229 LEU A O 1
ATOM 1841 N N . GLU A 1 230 ? -45.976 16.368 60.638 1.00 60.72 230 GLU A N 1
ATOM 1842 C CA . GLU A 1 230 ? -46.801 16.473 61.841 1.00 60.72 230 GLU A CA 1
ATOM 1843 C C . GLU A 1 230 ? -48.245 16.059 61.511 1.00 60.72 230 GLU A C 1
ATOM 1845 O O . GLU A 1 230 ? -49.108 16.874 61.182 1.00 60.72 230 GLU A O 1
ATOM 1850 N N . ILE A 1 231 ? -48.508 14.756 61.510 1.00 62.25 231 ILE A N 1
ATOM 1851 C CA . ILE A 1 231 ? -49.836 14.213 61.266 1.00 62.25 231 ILE A CA 1
ATOM 1852 C C . ILE A 1 231 ? -50.030 13.051 62.224 1.00 62.25 231 ILE A C 1
ATOM 1854 O O . ILE A 1 231 ? -49.187 12.164 62.303 1.00 62.25 231 ILE A O 1
ATOM 1858 N N . TYR A 1 232 ? -51.183 13.083 62.885 1.00 50.62 232 TYR A N 1
ATOM 1859 C CA . TYR A 1 232 ? -51.733 12.102 63.813 1.00 50.62 232 TYR A CA 1
ATOM 1860 C C . TYR A 1 232 ? -51.507 12.394 65.296 1.00 50.62 232 TYR A C 1
ATOM 1862 O O . TYR A 1 232 ? -50.427 12.725 65.780 1.00 50.62 232 TYR A O 1
ATOM 1870 N N . THR A 1 233 ? -52.613 12.296 66.026 1.00 57.19 233 THR A N 1
ATOM 1871 C CA . THR A 1 233 ? -52.626 12.337 67.485 1.00 57.19 233 THR A CA 1
ATOM 1872 C C . THR A 1 233 ? -51.964 11.073 68.036 1.00 57.19 233 THR A C 1
ATOM 1874 O O . THR A 1 233 ? -51.916 10.047 67.363 1.00 57.19 233 THR A O 1
ATOM 1877 N N . THR A 1 234 ? -51.453 11.111 69.267 1.00 59.66 234 THR A N 1
ATOM 1878 C CA . THR A 1 234 ? -50.646 10.027 69.863 1.00 59.66 234 THR A CA 1
ATOM 1879 C C . THR A 1 234 ? -51.289 8.635 69.758 1.00 59.66 234 THR A C 1
ATOM 1881 O O . THR A 1 234 ? -50.577 7.655 69.577 1.00 59.66 234 THR A O 1
ATOM 1884 N N . GLY A 1 235 ? -52.625 8.548 69.801 1.00 65.25 235 GLY A N 1
ATOM 1885 C CA . GLY A 1 235 ? -53.350 7.280 69.652 1.00 65.25 235 GLY A CA 1
ATOM 1886 C C . GLY A 1 235 ? -53.377 6.724 68.223 1.00 65.25 235 GLY A C 1
ATOM 1887 O O . GLY A 1 235 ? -53.329 5.516 68.040 1.00 65.25 235 GLY A O 1
ATOM 1888 N N . GLU A 1 236 ? -53.396 7.587 67.208 1.00 64.81 236 GLU A N 1
ATOM 1889 C CA . GLU A 1 236 ? -53.340 7.183 65.795 1.00 64.81 236 GLU A CA 1
ATOM 1890 C C . GLU A 1 236 ? -51.911 6.765 65.388 1.00 64.81 236 GLU A C 1
ATOM 1892 O O . GLU A 1 236 ? -51.736 5.914 64.515 1.00 64.81 236 GLU A O 1
ATOM 1897 N N . VAL A 1 237 ? -50.886 7.327 66.046 1.00 61.75 237 VAL A N 1
ATOM 1898 C CA . VAL A 1 237 ? -49.481 6.920 65.874 1.00 61.75 237 VAL A CA 1
ATOM 1899 C C . VAL A 1 237 ? -49.220 5.557 66.509 1.00 61.75 237 VAL A C 1
ATOM 1901 O O . VAL A 1 237 ? -48.585 4.732 65.871 1.00 61.75 237 VAL A O 1
ATOM 1904 N N . GLU A 1 238 ? -49.720 5.277 67.716 1.00 69.44 238 GLU A N 1
ATOM 1905 C CA . GLU A 1 238 ? -49.528 3.969 68.368 1.00 69.44 238 GLU A CA 1
ATOM 1906 C C . GLU A 1 238 ? -50.193 2.818 67.595 1.00 69.44 238 GLU A C 1
ATOM 1908 O O . GLU A 1 238 ? -49.587 1.757 67.452 1.00 69.44 238 GLU A O 1
ATOM 1913 N N . GLU A 1 239 ? -51.391 3.032 67.041 1.00 74.25 239 GLU A N 1
ATOM 1914 C CA . GLU A 1 239 ? -52.090 2.027 66.225 1.00 74.25 239 GLU A CA 1
ATOM 1915 C C . GLU A 1 239 ? -51.330 1.742 64.918 1.00 74.25 239 GLU A C 1
ATOM 1917 O O . GLU A 1 239 ? -51.061 0.585 64.594 1.00 74.25 239 GLU A O 1
ATOM 1922 N N . ARG A 1 240 ? -50.864 2.788 64.220 1.00 66.31 240 ARG A N 1
ATOM 1923 C CA . ARG A 1 240 ? -50.046 2.621 63.008 1.00 66.31 240 ARG A CA 1
ATOM 1924 C C . ARG A 1 240 ? -48.643 2.095 63.280 1.00 66.31 240 ARG A C 1
ATOM 1926 O O . ARG A 1 240 ? -48.105 1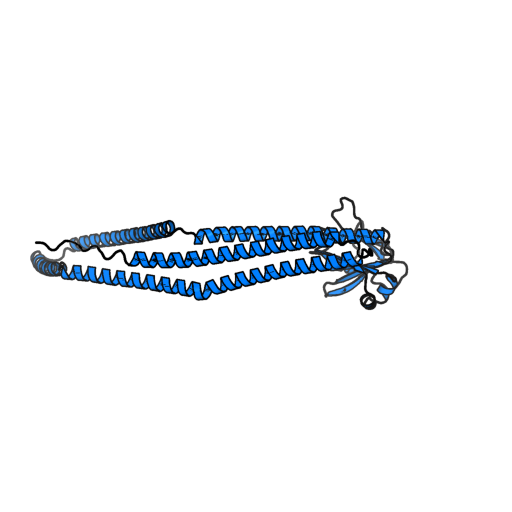.379 62.444 1.00 66.31 240 ARG A O 1
ATOM 1933 N N . LEU A 1 241 ? -48.035 2.433 64.415 1.00 73.69 241 LEU A N 1
ATOM 1934 C CA . LEU A 1 241 ? -46.729 1.902 64.800 1.00 73.69 241 LEU A CA 1
ATOM 1935 C C . LEU A 1 241 ? -46.828 0.399 65.077 1.00 73.69 241 LEU A C 1
ATOM 1937 O O . LEU A 1 241 ? -45.924 -0.332 64.692 1.00 73.69 241 LEU A O 1
ATOM 1941 N N . TYR A 1 242 ? -47.933 -0.069 65.670 1.00 76.12 242 TYR A N 1
ATOM 1942 C CA . TYR A 1 242 ? -48.193 -1.497 65.858 1.00 76.12 242 TYR A CA 1
ATOM 1943 C C . TYR A 1 242 ? -48.370 -2.219 64.513 1.00 76.12 242 TYR A C 1
ATOM 1945 O O . TYR A 1 242 ? -47.732 -3.244 64.293 1.00 76.12 242 TYR A O 1
ATOM 1953 N N . GLU A 1 243 ? -49.141 -1.645 63.580 1.00 74.88 243 GLU A N 1
ATOM 1954 C CA . GLU A 1 243 ? -49.296 -2.187 62.218 1.00 74.88 243 GLU A CA 1
ATOM 1955 C C . GLU A 1 243 ? -47.966 -2.213 61.445 1.00 74.88 243 GLU A C 1
ATOM 1957 O O . GLU A 1 243 ? -47.653 -3.198 60.780 1.00 74.88 243 GLU A O 1
ATOM 1962 N N . VAL A 1 244 ? -47.147 -1.159 61.539 1.00 72.94 244 VAL A N 1
ATOM 1963 C CA . VAL A 1 244 ? -45.832 -1.095 60.877 1.00 72.94 244 VAL A CA 1
ATOM 1964 C C . VAL A 1 244 ? -44.834 -2.040 61.535 1.00 72.94 244 VAL A C 1
ATOM 1966 O O . VAL A 1 244 ? -44.052 -2.666 60.829 1.00 72.94 244 VAL A O 1
ATOM 1969 N N . GLN A 1 245 ? -44.847 -2.184 62.859 1.00 66.19 245 GLN A N 1
ATOM 1970 C CA . GLN A 1 245 ? -43.961 -3.109 63.558 1.00 66.19 245 GLN A CA 1
ATOM 1971 C C . GLN A 1 245 ? -44.317 -4.567 63.236 1.00 66.19 245 GLN A C 1
ATOM 1973 O O . GLN A 1 245 ? -43.420 -5.345 62.926 1.00 66.19 245 GLN A O 1
ATOM 1978 N N . GLU A 1 246 ? -45.607 -4.912 63.184 1.00 67.50 246 GLU A N 1
ATOM 1979 C CA . GLU A 1 246 ? -46.080 -6.219 62.710 1.00 67.50 246 GLU A CA 1
ATOM 1980 C C . GLU A 1 246 ? -45.696 -6.455 61.236 1.00 67.50 246 GLU A C 1
ATOM 1982 O O . GLU A 1 246 ? -45.259 -7.545 60.860 1.00 67.50 246 GLU A O 1
ATOM 1987 N N . HIS A 1 247 ? -45.765 -5.416 60.396 1.00 59.50 247 HIS A N 1
ATOM 1988 C CA . HIS A 1 247 ? -45.403 -5.532 58.985 1.00 59.50 247 HIS A CA 1
ATOM 1989 C C . HIS A 1 247 ? -43.882 -5.632 58.750 1.00 59.50 247 HIS A C 1
ATOM 1991 O O . HIS A 1 247 ? -43.445 -6.376 57.871 1.00 59.50 247 HIS A O 1
ATOM 1997 N N . CYS A 1 248 ? -43.073 -4.929 59.548 1.00 60.62 248 CYS A N 1
ATOM 1998 C CA . CYS A 1 248 ? -41.610 -4.932 59.482 1.00 60.62 248 CYS A CA 1
ATOM 1999 C C . CYS A 1 248 ? -40.987 -6.182 60.119 1.00 60.62 248 CYS A C 1
ATOM 2001 O O . CYS A 1 248 ? -39.969 -6.668 59.626 1.00 60.62 248 CYS A O 1
ATOM 2003 N N . GLU A 1 249 ? -41.600 -6.753 61.159 1.00 61.66 249 GLU A N 1
ATOM 2004 C CA . GLU A 1 249 ? -41.204 -8.064 61.693 1.00 61.66 249 GLU A CA 1
ATOM 2005 C C . GLU A 1 249 ? -41.456 -9.190 60.673 1.00 61.66 249 GLU A C 1
ATOM 2007 O O . GLU A 1 249 ? -40.678 -10.140 60.617 1.00 61.66 249 GLU A O 1
ATOM 2012 N N . GLY A 1 250 ? -42.449 -9.039 59.786 1.00 57.50 250 GLY A N 1
ATOM 2013 C CA . GLY A 1 250 ? -42.649 -9.926 58.632 1.00 57.50 250 GLY A CA 1
ATOM 2014 C C . GLY A 1 250 ? -41.662 -9.719 57.471 1.00 57.50 250 GLY A C 1
ATOM 2015 O O . GLY A 1 250 ? -41.481 -10.622 56.656 1.00 57.50 250 GLY A O 1
ATOM 2016 N N . LEU A 1 251 ? -41.004 -8.556 57.377 1.00 54.34 251 LEU A N 1
ATOM 2017 C CA . LEU A 1 251 ? -40.021 -8.250 56.324 1.00 54.34 251 LEU A CA 1
ATOM 2018 C C . LEU A 1 251 ? -38.607 -8.743 56.665 1.00 54.34 251 LEU A C 1
ATOM 2020 O O . LEU A 1 251 ? -37.871 -9.127 55.759 1.00 54.34 251 LEU A O 1
ATOM 2024 N N . ASN A 1 252 ? -38.258 -8.823 57.953 1.00 53.31 252 ASN A N 1
ATOM 2025 C CA . ASN A 1 252 ? -37.025 -9.450 58.452 1.00 53.31 252 ASN A CA 1
ATOM 2026 C C . ASN A 1 252 ? -37.169 -10.974 58.626 1.00 53.31 252 ASN A C 1
ATOM 2028 O O . ASN A 1 252 ? -36.615 -11.564 59.558 1.00 53.31 252 ASN A O 1
ATOM 2032 N N . HIS A 1 253 ? -37.931 -11.632 57.750 1.00 62.34 253 HIS A N 1
ATOM 2033 C CA . HIS A 1 253 ? -37.926 -13.085 57.711 1.00 62.34 253 HIS A CA 1
ATOM 2034 C C . HIS A 1 253 ? -36.643 -13.580 57.027 1.00 62.34 253 HIS A C 1
ATOM 2036 O O . HIS A 1 253 ? -36.330 -13.118 55.929 1.00 62.34 253 HIS A O 1
ATOM 2042 N N . PRO A 1 254 ? -35.918 -14.544 57.628 1.00 66.56 254 PRO A N 1
ATOM 2043 C CA . PRO A 1 254 ? -34.733 -15.148 57.010 1.00 66.56 254 PRO A CA 1
ATOM 2044 C C . PRO A 1 254 ? -35.054 -15.769 55.643 1.00 66.56 254 PRO A C 1
ATOM 2046 O O . PRO A 1 254 ? -34.197 -15.833 54.775 1.00 66.56 254 PRO A O 1
ATOM 2049 N N . GLU A 1 255 ? -36.316 -16.141 55.413 1.00 70.31 255 GLU A N 1
ATOM 2050 C CA . GLU A 1 255 ? -36.819 -16.600 54.116 1.00 70.31 255 GLU A CA 1
ATOM 2051 C C . GLU A 1 255 ? -36.702 -15.523 53.022 1.00 70.31 255 GLU A C 1
ATOM 2053 O O . GLU A 1 255 ? -36.388 -15.841 51.878 1.00 70.31 255 GLU A O 1
ATOM 2058 N N . THR A 1 256 ? -36.904 -14.244 53.357 1.00 71.94 256 THR A N 1
ATOM 2059 C CA . THR A 1 256 ? -36.751 -13.128 52.413 1.00 71.94 256 THR A CA 1
ATOM 2060 C C . THR A 1 256 ? -35.278 -12.871 52.096 1.00 71.94 256 THR A C 1
ATOM 2062 O O . THR A 1 256 ? -34.939 -12.578 50.952 1.00 71.94 256 THR A O 1
ATOM 2065 N N . GLU A 1 257 ? -34.391 -13.007 53.086 1.00 75.56 257 GLU A N 1
ATOM 2066 C CA . GLU A 1 257 ? -32.939 -12.900 52.893 1.00 75.56 257 GLU A CA 1
ATOM 2067 C C . GLU A 1 257 ? -32.409 -14.054 52.026 1.00 75.56 257 GLU A C 1
ATOM 2069 O O . GLU A 1 257 ? -31.705 -13.803 51.048 1.00 75.56 257 GLU A O 1
ATOM 2074 N N . ASP A 1 258 ? -32.847 -15.292 52.283 1.00 77.69 258 ASP A N 1
ATOM 2075 C CA . ASP A 1 258 ? -32.547 -16.460 51.444 1.00 77.69 258 ASP A CA 1
ATOM 2076 C C . ASP A 1 258 ? -33.085 -16.293 50.014 1.00 77.69 258 ASP A C 1
ATOM 2078 O O . ASP A 1 258 ? -32.411 -16.664 49.052 1.00 77.69 258 ASP A O 1
ATOM 2082 N N . MET A 1 259 ? -34.267 -15.691 49.839 1.00 76.06 259 MET A N 1
ATOM 2083 C CA . MET A 1 259 ? -34.797 -15.365 48.511 1.00 76.06 259 MET A CA 1
ATOM 2084 C C . MET A 1 259 ? -33.936 -14.331 47.775 1.00 76.06 259 MET A C 1
ATOM 2086 O O . MET A 1 259 ? -33.709 -14.480 46.574 1.00 76.06 259 MET A O 1
ATOM 2090 N N . VAL A 1 260 ? -33.449 -13.294 48.464 1.00 75.38 260 VAL A N 1
ATOM 2091 C CA . VAL A 1 260 ? -32.578 -12.270 47.862 1.00 75.38 260 VAL A CA 1
ATOM 2092 C C . VAL A 1 260 ? -31.214 -12.859 47.501 1.00 75.38 260 VAL A C 1
ATOM 2094 O O . VAL A 1 260 ? -30.737 -12.631 46.390 1.00 75.38 260 VAL A O 1
ATOM 2097 N N . LEU A 1 261 ? -30.613 -13.659 48.386 1.00 76.50 261 LEU A N 1
ATOM 2098 C CA . LEU A 1 261 ? -29.351 -14.355 48.115 1.00 76.50 261 LEU A CA 1
ATOM 2099 C C . LEU A 1 261 ? -29.501 -15.389 46.990 1.00 76.50 261 LEU A C 1
ATOM 2101 O O . LEU A 1 261 ? -28.614 -15.515 46.146 1.00 76.50 261 LEU A O 1
ATOM 2105 N N . GLY A 1 262 ? -30.637 -16.089 46.934 1.00 86.00 262 GLY A N 1
ATOM 2106 C CA . GLY A 1 262 ? -30.987 -16.995 45.842 1.00 86.00 262 GLY A CA 1
ATOM 2107 C C . GLY A 1 262 ? -31.062 -16.268 44.501 1.00 86.00 262 GLY A C 1
ATOM 2108 O O . GLY A 1 262 ? -30.366 -16.648 43.562 1.00 86.00 262 GLY A O 1
ATOM 2109 N N . ALA A 1 263 ? -31.819 -15.169 44.437 1.00 83.12 263 ALA A N 1
ATOM 2110 C CA . ALA A 1 263 ? -31.930 -14.345 43.234 1.00 83.12 263 ALA A CA 1
ATOM 2111 C C . ALA A 1 263 ? -30.584 -13.723 42.819 1.00 83.12 263 ALA A C 1
ATOM 2113 O O . ALA A 1 263 ? -30.291 -13.619 41.629 1.00 83.12 263 ALA A O 1
ATOM 2114 N N . GLN A 1 264 ? -29.744 -13.335 43.784 1.00 83.88 264 GLN A N 1
ATOM 2115 C CA . GLN A 1 264 ? -28.396 -12.836 43.515 1.00 83.88 264 GLN A CA 1
ATOM 2116 C C . GLN A 1 264 ? -27.509 -13.918 42.884 1.00 83.88 264 GLN A C 1
ATOM 2118 O O . GLN A 1 264 ? -26.835 -13.641 41.894 1.00 83.88 264 GLN A O 1
ATOM 2123 N N . ASN A 1 265 ? -27.528 -15.143 43.418 1.00 85.00 265 ASN A N 1
ATOM 2124 C CA . ASN A 1 265 ? -26.771 -16.267 42.862 1.00 85.00 265 ASN A CA 1
ATOM 2125 C C . ASN A 1 265 ? -27.264 -16.671 41.466 1.00 85.00 265 ASN A C 1
ATOM 2127 O O . ASN A 1 265 ? -26.449 -16.983 40.601 1.00 85.00 265 ASN A O 1
ATOM 2131 N N . GLU A 1 266 ? -28.580 -16.674 41.234 1.00 91.50 266 GLU A N 1
ATOM 2132 C CA . GLU A 1 266 ? -29.156 -16.916 39.904 1.00 91.50 266 GLU A CA 1
ATOM 2133 C C . GLU A 1 266 ? -28.665 -15.866 38.902 1.00 91.50 266 GLU A C 1
ATOM 2135 O O . GLU A 1 266 ? -28.129 -16.224 37.855 1.00 91.50 266 GLU A O 1
ATOM 2140 N N . LEU A 1 267 ? -28.728 -14.581 39.268 1.00 86.94 267 LEU A N 1
ATOM 2141 C CA . LEU A 1 267 ? -28.240 -13.496 38.420 1.00 86.94 267 LEU A CA 1
ATOM 2142 C C . LEU A 1 267 ? -26.731 -13.593 38.149 1.00 86.94 267 LEU A C 1
ATOM 2144 O O . LEU A 1 267 ? -26.294 -13.351 37.026 1.00 86.94 267 LEU A O 1
ATOM 2148 N N . GLU A 1 268 ? -25.917 -13.937 39.151 1.00 83.12 268 GLU A N 1
ATOM 2149 C CA . GLU A 1 268 ? -24.472 -14.105 38.956 1.00 83.12 268 GLU A CA 1
ATOM 2150 C C . GLU A 1 268 ? -24.166 -15.250 37.978 1.00 83.12 268 GLU A C 1
ATOM 2152 O O . GLU A 1 268 ? -23.293 -15.113 37.115 1.00 83.12 268 GLU A O 1
ATOM 2157 N N . ASN A 1 269 ? -24.901 -16.360 38.080 1.00 87.38 269 ASN A N 1
ATOM 2158 C CA . ASN A 1 269 ? -24.762 -17.491 37.167 1.00 87.38 269 ASN A CA 1
ATOM 2159 C C . ASN A 1 269 ? -25.178 -17.124 35.739 1.00 87.38 269 ASN A C 1
ATOM 2161 O O . ASN A 1 269 ? -24.421 -17.417 34.812 1.00 87.38 269 ASN A O 1
ATOM 2165 N N . ASP A 1 270 ? -26.302 -16.425 35.567 1.00 89.81 270 ASP A N 1
ATOM 2166 C CA . ASP A 1 270 ? -26.772 -15.956 34.259 1.00 89.81 270 ASP A CA 1
ATOM 2167 C C . ASP A 1 270 ? -25.741 -15.025 33.599 1.00 89.81 270 ASP A C 1
ATOM 2169 O O . ASP A 1 270 ? -25.370 -15.210 32.439 1.00 89.81 270 ASP A O 1
ATOM 2173 N N . VAL A 1 271 ? -25.194 -14.064 34.356 1.00 82.94 271 VAL A N 1
ATOM 2174 C CA . VAL A 1 271 ? -24.145 -13.153 33.864 1.00 82.94 271 VAL A CA 1
ATOM 2175 C C . VAL A 1 271 ? -22.881 -13.927 33.482 1.00 82.94 271 VAL A C 1
ATOM 2177 O O . VAL A 1 271 ? -22.261 -13.652 32.451 1.00 82.94 271 VAL A O 1
ATOM 2180 N N . ARG A 1 272 ? -22.480 -14.916 34.288 1.00 83.19 272 ARG A N 1
ATOM 2181 C CA . ARG A 1 272 ? -21.309 -15.756 34.006 1.00 83.19 272 ARG A CA 1
ATOM 2182 C C . ARG A 1 272 ? -21.507 -16.595 32.740 1.00 83.19 272 ARG A C 1
ATOM 2184 O O . ARG A 1 272 ? -20.564 -16.733 31.954 1.00 83.19 272 ARG A O 1
ATOM 2191 N N . GLU A 1 273 ? -22.706 -17.132 32.524 1.00 90.62 273 GLU A N 1
ATOM 2192 C CA . GLU A 1 273 ? -23.064 -17.879 31.317 1.00 90.62 273 GLU A CA 1
ATOM 2193 C C . GLU A 1 273 ? -23.061 -16.970 30.078 1.00 90.62 273 GLU A C 1
ATOM 2195 O O . GLU A 1 273 ? -22.410 -17.302 29.085 1.00 90.62 273 GLU A O 1
ATOM 2200 N N . GLU A 1 274 ? -23.648 -15.773 30.161 1.00 88.69 274 GLU A N 1
ATOM 2201 C CA . GLU A 1 274 ? -23.677 -14.808 29.054 1.00 88.69 274 GLU A CA 1
ATOM 2202 C C . GLU A 1 274 ? -22.268 -14.318 28.667 1.00 88.69 274 GLU A C 1
ATOM 2204 O O . GLU A 1 274 ? -21.935 -14.209 27.480 1.00 88.69 274 GLU A O 1
ATOM 2209 N N . ILE A 1 275 ? -21.381 -14.105 29.649 1.00 83.19 275 ILE A N 1
ATOM 2210 C CA . ILE A 1 275 ? -19.961 -13.803 29.400 1.00 83.19 275 ILE A CA 1
ATOM 2211 C C . ILE A 1 275 ? -19.273 -14.972 28.683 1.00 83.19 275 ILE A C 1
ATOM 2213 O O . ILE A 1 275 ? -18.516 -14.761 27.727 1.00 83.19 275 ILE A O 1
ATOM 2217 N N . SER A 1 276 ? -19.523 -16.207 29.123 1.00 86.69 276 SER A N 1
ATOM 2218 C CA . SER A 1 276 ? -18.948 -17.417 28.523 1.00 86.69 276 SER A CA 1
ATOM 2219 C C . SER A 1 276 ? -19.392 -17.598 27.069 1.00 86.69 276 SER A C 1
ATOM 2221 O O . SER A 1 276 ? -18.566 -17.858 26.184 1.00 86.69 276 SER A O 1
ATOM 2223 N N . ASP A 1 277 ? -20.675 -17.383 26.795 1.00 91.44 277 ASP A N 1
ATOM 2224 C CA . ASP A 1 277 ? -21.241 -17.454 25.451 1.00 91.44 277 ASP A CA 1
ATOM 2225 C C . ASP A 1 277 ? -20.699 -16.342 24.550 1.00 91.44 277 ASP A C 1
ATOM 2227 O O . ASP A 1 277 ? -20.239 -16.620 23.439 1.00 91.44 277 ASP A O 1
ATOM 2231 N N . THR A 1 278 ? -20.606 -15.111 25.057 1.00 84.94 278 THR A N 1
ATOM 2232 C CA . THR A 1 278 ? -20.003 -13.987 24.325 1.00 84.94 278 THR A CA 1
ATOM 2233 C C . THR A 1 278 ? -18.538 -14.267 23.979 1.00 84.94 278 THR A C 1
ATOM 2235 O O . THR A 1 278 ? -18.090 -14.000 22.859 1.00 84.94 278 THR A O 1
ATOM 2238 N N . LYS A 1 279 ? -17.775 -14.865 24.904 1.00 79.88 279 LYS A N 1
ATOM 2239 C CA . LYS A 1 279 ? -16.385 -15.283 24.663 1.00 79.88 279 LYS A CA 1
ATOM 2240 C C . LYS A 1 279 ? -16.307 -16.347 23.563 1.00 79.88 279 LYS A C 1
ATOM 2242 O O . LYS A 1 279 ? -15.467 -16.235 22.664 1.00 79.88 279 LYS A O 1
ATOM 2247 N N . ARG A 1 280 ? -17.201 -17.343 23.586 1.00 87.88 280 ARG A N 1
ATOM 2248 C CA . ARG A 1 280 ? -17.286 -18.404 22.566 1.00 87.88 280 ARG A CA 1
ATOM 2249 C C . ARG A 1 280 ? -17.647 -17.842 21.190 1.00 87.88 280 ARG A C 1
ATOM 2251 O O . ARG A 1 280 ? -17.063 -18.253 20.181 1.00 87.88 280 ARG A O 1
ATOM 2258 N N . ASP A 1 281 ? -18.555 -16.875 21.142 1.00 90.12 281 ASP A N 1
ATOM 2259 C CA . ASP A 1 281 ? -18.962 -16.192 19.917 1.00 90.12 281 ASP A CA 1
ATOM 2260 C C . ASP A 1 281 ? -17.843 -15.328 19.340 1.00 90.12 281 ASP A C 1
ATOM 2262 O O . ASP A 1 281 ? -17.575 -15.394 18.135 1.00 90.12 281 ASP A O 1
ATOM 2266 N N . LEU A 1 282 ? -17.121 -14.588 20.185 1.00 81.12 282 LEU A N 1
ATOM 2267 C CA . LEU A 1 282 ? -15.957 -13.806 19.773 1.00 81.12 282 LEU A CA 1
ATOM 2268 C C . LEU A 1 282 ? -14.858 -14.712 19.194 1.00 81.12 282 LEU A C 1
ATOM 2270 O O . LEU A 1 282 ? -14.307 -14.426 18.126 1.00 81.12 282 LEU A O 1
ATOM 2274 N N . GLN A 1 283 ? -14.581 -15.841 19.853 1.00 83.12 283 GLN A N 1
ATOM 2275 C CA . GLN A 1 283 ? -13.613 -16.834 19.387 1.00 83.12 283 GLN A CA 1
ATOM 2276 C C . GLN A 1 283 ? -14.047 -17.450 18.048 1.00 83.12 283 GLN A C 1
ATOM 2278 O O . GLN A 1 283 ? -13.260 -17.499 17.097 1.00 83.12 283 GLN A O 1
ATOM 2283 N N . SER A 1 284 ? -15.322 -17.833 17.923 1.00 88.50 284 SER A N 1
ATOM 2284 C CA . SER A 1 284 ? -15.910 -18.303 16.663 1.00 88.50 284 SER A CA 1
ATOM 2285 C C . SER A 1 284 ? -15.810 -17.254 15.555 1.00 88.50 284 SER A C 1
ATOM 2287 O O . SER A 1 284 ? -15.483 -17.584 14.412 1.00 88.50 284 SER A O 1
ATOM 2289 N N . TRP A 1 285 ? -16.081 -15.985 15.857 1.00 93.88 285 TRP A N 1
ATOM 2290 C CA . TRP A 1 285 ? -15.980 -14.893 14.896 1.00 93.88 285 TRP A CA 1
ATOM 2291 C C . TRP A 1 285 ? -14.539 -14.705 14.422 1.00 93.88 285 TRP A C 1
ATOM 2293 O O . TRP A 1 285 ? -14.297 -14.637 13.212 1.00 93.88 285 TRP A O 1
ATOM 2303 N N . TYR A 1 286 ? -13.577 -14.698 15.346 1.00 80.25 286 TYR A N 1
ATOM 2304 C CA . TYR A 1 286 ? -12.157 -14.584 15.032 1.00 80.25 286 TYR A CA 1
ATOM 2305 C C . TYR A 1 286 ? -11.699 -15.719 14.104 1.00 80.25 286 TYR A C 1
ATOM 2307 O O . TYR A 1 286 ? -11.161 -15.461 13.021 1.00 80.25 286 TYR A O 1
ATOM 2315 N N . GLN A 1 287 ? -12.003 -16.968 14.464 1.00 81.69 287 GLN A N 1
ATOM 2316 C CA . GLN A 1 287 ? -11.650 -18.148 13.671 1.00 81.69 287 GLN A CA 1
ATOM 2317 C C . GLN A 1 287 ? -12.324 -18.150 12.290 1.00 81.69 287 GLN A C 1
ATOM 2319 O O . GLN A 1 287 ? -11.689 -18.462 11.285 1.00 81.69 287 GLN A O 1
ATOM 2324 N N . ARG A 1 288 ? -13.602 -17.755 12.190 1.00 85.81 288 ARG A N 1
ATOM 2325 C CA . ARG A 1 288 ? -14.339 -17.782 10.911 1.00 85.81 288 ARG A CA 1
ATOM 2326 C C . ARG A 1 288 ? -14.028 -16.598 9.998 1.00 85.81 288 ARG A C 1
ATOM 2328 O O . ARG A 1 288 ? -14.122 -16.732 8.778 1.00 85.81 288 ARG A O 1
ATOM 2335 N N . ARG A 1 289 ? -13.732 -15.416 10.545 1.00 83.38 289 ARG A N 1
ATOM 2336 C CA . ARG A 1 289 ? -13.639 -14.167 9.762 1.00 83.38 289 ARG A CA 1
ATOM 2337 C C . ARG A 1 289 ? -12.234 -13.600 9.683 1.00 83.38 289 ARG A C 1
ATOM 2339 O O . ARG A 1 289 ? -11.859 -13.108 8.616 1.00 83.38 289 ARG A O 1
ATOM 2346 N N . VAL A 1 290 ? -11.482 -13.637 10.776 1.00 72.69 290 VAL A N 1
ATOM 2347 C CA . VAL A 1 290 ? -10.173 -12.979 10.869 1.00 72.69 290 VAL A CA 1
ATOM 2348 C C . VAL A 1 290 ? -9.070 -13.931 10.426 1.00 72.69 290 VAL A C 1
ATOM 2350 O O . VAL A 1 290 ? -8.315 -13.600 9.510 1.00 72.69 290 VAL A O 1
ATOM 2353 N N . GLN A 1 291 ? -9.038 -15.145 10.977 1.00 78.31 291 GLN A N 1
ATOM 2354 C CA . GLN A 1 291 ? -8.002 -16.135 10.679 1.00 78.31 291 GLN A CA 1
ATOM 2355 C C . GLN A 1 291 ? -7.864 -16.439 9.169 1.00 78.31 291 GLN A C 1
ATOM 2357 O O . GLN A 1 291 ? -6.739 -16.398 8.662 1.00 78.31 291 GLN A O 1
ATOM 2362 N N . PRO A 1 292 ? -8.948 -16.622 8.380 1.00 85.56 292 PRO A N 1
ATOM 2363 C CA . PRO A 1 292 ? -8.824 -16.894 6.949 1.00 85.56 292 PRO A CA 1
ATOM 2364 C C . PRO A 1 292 ? -8.337 -15.677 6.156 1.00 85.56 292 PRO A C 1
ATOM 2366 O O . PRO A 1 292 ? -7.673 -15.835 5.133 1.00 85.56 292 PRO A O 1
ATOM 2369 N N . LYS A 1 293 ? -8.651 -14.452 6.604 1.00 84.31 293 LYS A N 1
ATOM 2370 C CA . LYS A 1 293 ? -8.145 -13.222 5.976 1.00 84.31 293 LYS A CA 1
ATOM 2371 C C . LYS A 1 293 ? -6.647 -13.070 6.208 1.00 84.31 293 LYS A C 1
ATOM 2373 O O . LYS A 1 293 ? -5.927 -12.765 5.260 1.00 84.31 293 LYS A O 1
ATOM 2378 N N . ILE A 1 294 ? -6.185 -13.322 7.433 1.00 71.69 294 ILE A N 1
ATOM 2379 C CA . ILE A 1 294 ? -4.756 -13.316 7.763 1.00 71.69 294 ILE A CA 1
ATOM 2380 C C . ILE A 1 294 ? -4.033 -14.387 6.944 1.00 71.69 294 ILE A C 1
ATOM 2382 O O . ILE A 1 294 ? -3.041 -14.074 6.290 1.00 71.69 294 ILE A O 1
ATOM 2386 N N . ALA A 1 295 ? -4.568 -15.611 6.887 1.00 76.81 295 ALA A N 1
ATOM 2387 C CA . ALA A 1 295 ? -3.997 -16.694 6.089 1.00 76.81 295 ALA A CA 1
ATOM 2388 C C . ALA A 1 295 ? -3.878 -16.316 4.601 1.00 76.81 295 ALA A C 1
ATOM 2390 O O . ALA A 1 295 ? -2.796 -16.431 4.031 1.00 76.81 295 ALA A O 1
ATOM 2391 N N . LYS A 1 296 ? -4.944 -15.768 3.996 1.00 85.81 296 LYS A N 1
ATOM 2392 C CA . LYS A 1 296 ? -4.925 -15.288 2.600 1.00 85.81 296 LYS A CA 1
ATOM 2393 C C . LYS A 1 296 ? -3.929 -14.154 2.374 1.00 85.81 296 LYS A C 1
ATOM 2395 O O . LYS A 1 296 ? -3.281 -14.104 1.335 1.00 85.81 296 LYS A O 1
ATOM 2400 N N . MET A 1 297 ? -3.803 -13.232 3.325 1.00 78.25 297 MET A N 1
ATOM 2401 C CA . MET A 1 297 ? -2.842 -12.133 3.231 1.00 78.25 297 MET A CA 1
ATOM 2402 C C . MET A 1 297 ? -1.399 -12.646 3.302 1.00 78.25 297 MET A C 1
ATOM 2404 O O . MET A 1 297 ? -0.554 -12.194 2.529 1.00 78.25 297 MET A O 1
ATOM 2408 N N . ILE A 1 298 ? -1.117 -13.592 4.203 1.00 71.56 298 ILE A N 1
ATOM 2409 C CA . ILE A 1 298 ? 0.193 -14.246 4.304 1.00 71.56 298 ILE A CA 1
ATOM 2410 C C . ILE A 1 298 ? 0.495 -14.993 3.004 1.00 71.56 298 ILE A C 1
ATOM 2412 O O . ILE A 1 298 ? 1.559 -14.786 2.427 1.00 71.56 298 ILE A O 1
ATOM 2416 N N . GLU A 1 299 ? -0.452 -15.781 2.494 1.00 83.62 299 GLU A N 1
ATOM 2417 C CA . GLU A 1 299 ? -0.311 -16.510 1.230 1.00 83.62 299 GLU A CA 1
ATOM 2418 C C . GLU A 1 299 ? -0.024 -15.563 0.054 1.00 83.62 299 GLU A C 1
ATOM 2420 O O . GLU A 1 299 ? 0.944 -15.766 -0.678 1.00 83.62 299 GLU A O 1
ATOM 2425 N N . ALA A 1 300 ? -0.779 -14.469 -0.081 1.00 83.44 300 ALA A N 1
ATOM 2426 C CA . ALA A 1 300 ? -0.561 -13.471 -1.127 1.00 83.44 300 ALA A CA 1
ATOM 2427 C C . ALA A 1 300 ? 0.819 -12.799 -1.019 1.00 83.44 300 ALA A C 1
ATOM 2429 O O . ALA A 1 300 ? 1.498 -12.593 -2.028 1.00 83.44 300 ALA A O 1
ATOM 2430 N N . LYS A 1 301 ? 1.273 -12.478 0.202 1.00 75.69 301 LYS A N 1
ATOM 2431 C CA . LYS A 1 301 ? 2.614 -11.915 0.430 1.00 75.69 301 LYS A CA 1
ATOM 2432 C C . LYS A 1 301 ? 3.719 -12.917 0.087 1.00 75.69 301 LYS A C 1
ATOM 2434 O O . LYS A 1 301 ? 4.729 -12.512 -0.493 1.00 75.69 301 LYS A O 1
ATOM 2439 N N . VAL A 1 302 ? 3.531 -14.200 0.403 1.00 73.50 302 VAL A N 1
ATOM 2440 C CA . VAL A 1 302 ? 4.467 -15.280 0.049 1.00 73.50 302 VAL A CA 1
ATOM 2441 C C . VAL A 1 302 ? 4.538 -15.455 -1.467 1.00 73.50 302 VAL A C 1
ATOM 2443 O O . VAL A 1 302 ? 5.634 -15.410 -2.020 1.00 73.50 302 VAL A O 1
ATOM 2446 N N . GLN A 1 303 ? 3.398 -15.527 -2.158 1.00 81.94 303 GLN A N 1
ATOM 2447 C CA . GLN A 1 303 ? 3.348 -15.622 -3.623 1.00 81.94 303 GLN A CA 1
ATOM 2448 C C . GLN A 1 303 ? 4.001 -14.408 -4.303 1.00 81.94 303 GLN A C 1
ATOM 2450 O O . GLN A 1 303 ? 4.773 -14.555 -5.251 1.00 81.94 303 GLN A O 1
ATOM 2455 N N . ALA A 1 304 ? 3.764 -13.194 -3.796 1.00 80.94 304 ALA A N 1
ATOM 2456 C CA . ALA A 1 304 ? 4.415 -11.988 -4.308 1.00 80.94 304 ALA A CA 1
ATOM 2457 C C . ALA A 1 304 ? 5.939 -12.008 -4.086 1.00 80.94 304 ALA A C 1
ATOM 2459 O O . ALA A 1 304 ? 6.708 -11.553 -4.938 1.00 80.94 304 ALA A O 1
ATOM 2460 N N . ALA A 1 305 ? 6.405 -12.532 -2.949 1.00 68.19 305 ALA A N 1
ATOM 2461 C CA . ALA A 1 305 ? 7.829 -12.714 -2.691 1.00 68.19 305 ALA A CA 1
ATOM 2462 C C . ALA A 1 305 ? 8.449 -13.756 -3.635 1.00 68.19 305 ALA A C 1
ATOM 2464 O O . ALA A 1 305 ? 9.506 -13.489 -4.208 1.00 68.19 305 ALA A O 1
ATOM 2465 N N . GLU A 1 306 ? 7.775 -14.885 -3.853 1.00 76.56 306 GLU A N 1
ATOM 2466 C CA . GLU A 1 306 ? 8.195 -15.924 -4.795 1.00 76.56 306 GLU A CA 1
ATOM 2467 C C . GLU A 1 306 ? 8.302 -15.379 -6.225 1.00 76.56 306 GLU A C 1
ATOM 2469 O O . GLU A 1 306 ? 9.332 -15.561 -6.877 1.00 76.56 306 GLU A O 1
ATOM 2474 N N . GLY A 1 307 ? 7.304 -14.612 -6.681 1.00 83.62 307 GLY A N 1
ATOM 2475 C CA . GLY A 1 307 ? 7.327 -13.943 -7.984 1.00 83.62 307 GLY A CA 1
ATOM 2476 C C . GLY A 1 307 ? 8.551 -13.040 -8.159 1.00 83.62 307 GLY A C 1
ATOM 2477 O O . GLY A 1 307 ? 9.284 -13.169 -9.141 1.00 83.62 307 GLY A O 1
ATOM 2478 N N . ARG A 1 308 ? 8.857 -12.202 -7.157 1.00 77.94 308 ARG A N 1
ATOM 2479 C CA . ARG A 1 308 ? 10.051 -11.333 -7.175 1.00 77.94 308 ARG A CA 1
ATOM 2480 C C . ARG A 1 308 ? 11.357 -12.124 -7.238 1.00 77.94 308 ARG A C 1
ATOM 2482 O O . ARG A 1 308 ? 12.279 -11.726 -7.952 1.00 77.94 308 ARG A O 1
ATOM 2489 N N . VAL A 1 309 ? 11.453 -13.240 -6.513 1.00 70.56 309 VAL A N 1
ATOM 2490 C CA . VAL A 1 309 ? 12.630 -14.123 -6.562 1.00 70.56 309 VAL A CA 1
ATOM 2491 C C . VAL A 1 309 ? 12.764 -14.750 -7.949 1.00 70.56 309 VAL A C 1
ATOM 2493 O O . VAL A 1 309 ? 13.849 -14.713 -8.531 1.00 70.56 309 VAL A O 1
ATOM 2496 N N . MET A 1 310 ? 11.674 -15.267 -8.515 1.00 78.94 310 MET A N 1
ATOM 2497 C CA . MET A 1 310 ? 11.674 -15.888 -9.840 1.00 78.94 310 MET A CA 1
ATOM 2498 C C . MET A 1 310 ? 12.026 -14.897 -10.953 1.00 78.94 310 MET A C 1
ATOM 2500 O O . MET A 1 310 ? 12.804 -15.238 -11.850 1.00 78.94 310 MET A O 1
ATOM 2504 N N . ASP A 1 311 ? 11.547 -13.657 -10.873 1.00 81.56 311 ASP A N 1
ATOM 2505 C CA . ASP A 1 311 ? 11.919 -12.598 -11.810 1.00 81.56 311 ASP A CA 1
ATOM 2506 C C . ASP A 1 311 ? 13.399 -12.220 -11.683 1.00 81.56 311 ASP A C 1
ATOM 2508 O O . ASP A 1 311 ? 14.103 -12.137 -12.693 1.00 81.56 311 ASP A O 1
ATOM 2512 N N . ALA A 1 312 ? 13.924 -12.094 -10.460 1.00 72.00 312 ALA A N 1
ATOM 2513 C CA . ALA A 1 312 ? 15.348 -11.848 -10.235 1.00 72.00 312 ALA A CA 1
ATOM 2514 C C . ALA A 1 312 ? 16.228 -12.984 -10.792 1.00 72.00 312 ALA A C 1
ATOM 2516 O O . ALA A 1 312 ? 17.278 -12.732 -11.396 1.00 72.00 312 ALA A O 1
ATOM 2517 N N . VAL A 1 313 ? 15.800 -14.241 -10.635 1.00 73.19 313 VAL A N 1
ATOM 2518 C CA . VAL A 1 313 ? 16.467 -15.410 -11.228 1.00 73.19 313 VAL A CA 1
ATOM 2519 C C . VAL A 1 313 ? 16.428 -15.332 -12.755 1.00 73.19 313 VAL A C 1
ATOM 2521 O O . VAL A 1 313 ? 17.467 -15.491 -13.402 1.00 73.19 313 VAL A O 1
ATOM 2524 N N . ARG A 1 314 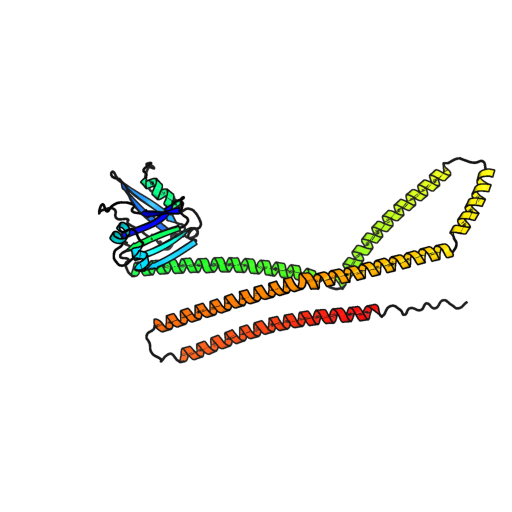? 15.265 -15.030 -13.345 1.00 82.38 314 ARG A N 1
ATOM 2525 C CA . ARG A 1 314 ? 15.080 -14.922 -14.800 1.00 82.38 314 ARG A CA 1
ATOM 2526 C C . ARG A 1 314 ? 15.939 -13.812 -15.406 1.00 82.38 314 ARG A C 1
ATOM 2528 O O . ARG A 1 314 ? 16.614 -14.054 -16.407 1.00 82.38 314 ARG A O 1
ATOM 2535 N N . VAL A 1 315 ? 15.969 -12.628 -14.791 1.00 79.81 315 VAL A N 1
ATOM 2536 C CA . VAL A 1 315 ? 16.797 -11.490 -15.227 1.00 79.81 315 VAL A CA 1
ATOM 2537 C C . VAL A 1 315 ? 18.279 -11.858 -15.186 1.00 79.81 315 VAL A C 1
ATOM 2539 O O . VAL A 1 315 ? 18.980 -11.690 -16.187 1.00 79.81 315 VAL A O 1
ATOM 2542 N N . ASN A 1 316 ? 18.755 -12.439 -14.081 1.00 71.31 316 ASN A N 1
ATOM 2543 C CA . ASN A 1 316 ? 20.148 -12.878 -13.959 1.00 71.31 316 ASN A CA 1
ATOM 2544 C C . ASN A 1 316 ? 20.513 -13.954 -14.991 1.00 71.31 316 ASN A C 1
ATOM 2546 O O . ASN A 1 316 ? 21.588 -13.909 -15.596 1.00 71.31 316 ASN A O 1
ATOM 2550 N N . MET A 1 317 ? 19.616 -14.909 -15.236 1.00 71.62 317 MET A N 1
ATOM 2551 C CA . MET A 1 317 ? 19.824 -15.954 -16.235 1.00 71.62 317 MET A CA 1
ATOM 2552 C C . MET A 1 317 ? 19.867 -15.369 -17.655 1.00 71.62 317 MET A C 1
ATOM 2554 O O . MET A 1 317 ? 20.747 -15.730 -18.440 1.00 71.62 317 MET A O 1
ATOM 2558 N N . GLY A 1 318 ? 18.998 -14.403 -17.963 1.00 80.25 318 GLY A N 1
ATOM 2559 C CA . GLY A 1 318 ? 19.008 -13.657 -19.223 1.00 80.25 318 GLY A CA 1
ATOM 2560 C C . GLY A 1 318 ? 20.301 -12.866 -19.434 1.00 80.25 318 GLY A C 1
ATOM 2561 O O . GLY A 1 318 ? 20.919 -12.962 -20.498 1.00 80.25 318 GLY A O 1
ATOM 2562 N N . GLN A 1 319 ? 20.771 -12.148 -18.410 1.00 78.12 319 GLN A N 1
ATOM 2563 C CA . GLN A 1 319 ? 22.058 -11.446 -18.444 1.00 78.12 319 GLN A CA 1
ATOM 2564 C C . GLN A 1 319 ? 23.227 -12.414 -18.662 1.00 78.12 319 GLN A C 1
ATOM 2566 O O . GLN A 1 319 ? 24.121 -12.139 -19.463 1.00 78.12 319 GLN A O 1
ATOM 2571 N N . MET A 1 320 ? 23.211 -13.578 -18.009 1.00 71.06 320 MET A N 1
ATOM 2572 C CA . MET A 1 320 ? 24.238 -14.603 -18.188 1.00 71.06 320 MET A CA 1
ATOM 2573 C C . MET A 1 320 ? 24.261 -15.150 -19.623 1.00 71.06 320 MET A C 1
ATOM 2575 O O . MET A 1 320 ? 25.338 -15.289 -20.205 1.00 71.06 320 MET A O 1
ATOM 2579 N N . ILE A 1 321 ? 23.098 -15.440 -20.215 1.00 74.44 321 ILE A N 1
ATOM 2580 C CA . ILE A 1 321 ? 23.002 -15.905 -21.609 1.00 74.44 321 ILE A CA 1
ATOM 2581 C C . ILE A 1 321 ? 23.543 -14.837 -22.567 1.00 74.44 321 ILE A C 1
ATOM 2583 O O . ILE A 1 321 ? 24.301 -15.168 -23.479 1.00 74.44 321 ILE A O 1
ATOM 2587 N N . ARG A 1 322 ? 23.223 -13.555 -22.337 1.00 79.31 322 ARG A N 1
ATOM 2588 C CA . ARG A 1 322 ? 23.766 -12.438 -23.129 1.00 79.31 322 ARG A CA 1
ATOM 2589 C C . ARG A 1 322 ? 25.291 -12.352 -23.015 1.00 79.31 322 ARG A C 1
ATOM 2591 O O . ARG A 1 322 ? 25.965 -12.299 -24.040 1.00 79.31 322 ARG A O 1
ATOM 2598 N N . ARG A 1 323 ? 25.854 -12.448 -21.803 1.00 77.12 323 ARG A N 1
ATOM 2599 C CA . ARG A 1 323 ? 27.318 -12.462 -21.587 1.00 77.12 323 ARG A CA 1
ATOM 2600 C C . ARG A 1 323 ? 28.009 -13.613 -22.325 1.00 77.12 323 ARG A C 1
ATOM 2602 O O . ARG A 1 323 ? 29.078 -13.414 -22.889 1.00 77.12 323 ARG A O 1
ATOM 2609 N N . ARG A 1 324 ? 27.383 -14.794 -22.390 1.00 70.62 324 ARG A N 1
ATOM 2610 C CA . ARG A 1 324 ? 27.911 -15.939 -23.156 1.00 70.62 324 ARG A CA 1
ATOM 2611 C C . ARG A 1 324 ? 27.907 -15.720 -24.670 1.00 70.62 324 ARG A C 1
ATOM 2613 O O . ARG A 1 324 ? 28.758 -16.278 -25.345 1.00 70.62 324 ARG A O 1
ATOM 2620 N N . ARG A 1 325 ? 26.968 -14.935 -25.209 1.00 72.88 325 ARG A N 1
ATOM 2621 C CA . ARG A 1 325 ? 26.899 -14.634 -26.652 1.00 72.88 325 ARG A CA 1
ATOM 2622 C C . ARG A 1 325 ? 27.904 -13.565 -27.085 1.00 72.88 325 ARG A C 1
ATOM 2624 O O . ARG A 1 325 ? 28.385 -13.622 -28.208 1.00 72.88 325 ARG A O 1
ATOM 2631 N N . HIS A 1 326 ? 28.230 -12.616 -26.206 1.00 67.31 326 HIS A N 1
ATOM 2632 C CA . HIS A 1 326 ? 29.141 -11.509 -26.522 1.00 67.31 326 HIS A CA 1
ATOM 2633 C C . HIS A 1 326 ? 30.627 -11.819 -26.302 1.00 67.31 326 HIS A C 1
ATOM 2635 O O . HIS A 1 326 ? 31.478 -11.050 -26.737 1.00 67.31 326 HIS A O 1
ATOM 2641 N N . HIS A 1 327 ? 30.973 -12.923 -25.643 1.00 56.69 327 HIS A N 1
ATOM 2642 C CA . HIS A 1 327 ? 32.360 -13.365 -25.505 1.00 56.69 327 HIS A CA 1
ATOM 2643 C C . HIS A 1 327 ? 32.530 -14.656 -26.296 1.00 56.69 327 HIS A C 1
ATOM 2645 O O . HIS A 1 327 ? 32.333 -15.744 -25.764 1.00 56.69 327 HIS A O 1
ATOM 2651 N N . GLY A 1 328 ? 32.868 -14.520 -27.583 1.00 49.78 328 GLY A N 1
ATOM 2652 C CA . GLY A 1 328 ? 33.106 -15.607 -28.542 1.00 49.78 328 GLY A CA 1
ATOM 2653 C C . GLY A 1 328 ? 34.325 -16.487 -28.235 1.00 49.78 328 GLY A C 1
ATOM 2654 O O . GLY A 1 328 ? 35.007 -16.937 -29.151 1.00 49.78 328 GLY A O 1
ATOM 2655 N N . HIS A 1 329 ? 34.622 -16.738 -26.962 1.00 49.69 329 HIS A N 1
ATOM 2656 C CA . HIS A 1 329 ? 35.631 -17.697 -26.547 1.00 49.69 329 HIS A CA 1
ATOM 2657 C C . HIS A 1 329 ? 34.969 -19.046 -26.280 1.00 49.69 329 HIS A C 1
ATOM 2659 O O . HIS A 1 329 ? 34.029 -19.162 -25.494 1.00 49.69 329 HIS A O 1
ATOM 2665 N N . GLY A 1 330 ? 35.469 -20.057 -26.991 1.00 52.31 330 GLY A N 1
ATOM 2666 C CA . GLY A 1 330 ? 35.054 -21.449 -26.893 1.00 52.31 330 GLY A CA 1
ATOM 2667 C C . GLY A 1 330 ? 35.212 -22.059 -25.488 1.00 52.31 330 GLY A C 1
ATOM 2668 O O . GLY A 1 330 ? 35.537 -21.366 -24.525 1.00 52.31 330 GLY A O 1
ATOM 2669 N N . PRO A 1 331 ? 34.982 -23.376 -25.353 1.00 48.25 331 PRO A N 1
ATOM 2670 C CA . PRO A 1 331 ? 34.589 -24.060 -24.114 1.00 48.25 331 PRO A CA 1
ATOM 2671 C C . PRO A 1 331 ? 35.641 -24.149 -22.983 1.00 48.25 331 PRO A C 1
ATOM 2673 O O . PRO A 1 331 ? 35.565 -25.043 -22.149 1.00 48.25 331 PRO A O 1
ATOM 2676 N N . VAL A 1 332 ? 36.595 -23.223 -22.873 1.00 47.38 332 VAL A N 1
ATOM 2677 C CA . VAL A 1 332 ? 37.674 -23.256 -21.866 1.00 47.38 332 VAL A CA 1
ATOM 2678 C C . VAL A 1 332 ? 37.268 -22.637 -20.509 1.00 47.38 332 VAL A C 1
ATOM 2680 O O . VAL A 1 332 ? 37.992 -22.747 -19.529 1.00 47.38 332 VAL A O 1
ATOM 2683 N N . ALA A 1 333 ? 36.063 -22.078 -20.352 1.00 50.38 333 ALA A N 1
ATOM 2684 C CA . ALA A 1 333 ? 35.625 -21.470 -19.083 1.00 50.38 333 ALA A CA 1
ATOM 2685 C C . ALA A 1 333 ? 34.935 -22.437 -18.084 1.00 50.38 333 ALA A C 1
ATOM 2687 O O . ALA A 1 333 ? 34.036 -22.022 -17.341 1.00 50.38 333 ALA A O 1
ATOM 2688 N N . PHE A 1 334 ? 35.324 -23.719 -18.028 1.00 49.22 334 PHE A N 1
ATOM 2689 C CA . PHE A 1 334 ? 34.709 -24.721 -17.133 1.00 49.22 334 PHE A CA 1
ATOM 2690 C C . PHE A 1 334 ? 34.915 -24.445 -15.626 1.00 49.22 334 PHE A C 1
ATOM 2692 O O . PHE A 1 334 ? 34.089 -24.864 -14.811 1.00 49.22 334 PHE A O 1
ATOM 2699 N N . GLU A 1 335 ? 35.921 -23.655 -15.233 1.00 50.91 335 GLU A N 1
ATOM 2700 C CA . GLU A 1 335 ? 36.113 -23.252 -13.827 1.00 50.91 335 GLU A CA 1
ATOM 2701 C C . GLU A 1 335 ? 35.065 -22.237 -13.332 1.00 50.91 335 GLU A C 1
ATOM 2703 O O . GLU A 1 335 ? 34.674 -22.245 -12.158 1.00 50.91 335 GLU A O 1
ATOM 2708 N N . SER A 1 336 ? 34.523 -21.406 -14.230 1.00 55.72 336 SER A N 1
ATOM 2709 C CA . SER A 1 336 ? 33.451 -20.457 -13.891 1.00 55.72 336 SER A CA 1
ATOM 2710 C C . SER A 1 336 ? 32.133 -21.173 -13.563 1.00 55.72 336 SER A C 1
ATOM 2712 O O . SER A 1 336 ? 31.371 -20.731 -12.698 1.00 55.72 336 SER A O 1
ATOM 2714 N N . GLY A 1 337 ? 31.904 -22.340 -14.178 1.00 60.59 337 GLY A N 1
ATOM 2715 C CA . GLY A 1 337 ? 30.720 -23.166 -13.965 1.00 60.59 337 GLY A CA 1
ATOM 2716 C C . GLY A 1 337 ? 30.664 -23.784 -12.570 1.00 60.59 337 GLY A C 1
ATOM 2717 O O . GLY A 1 337 ? 29.598 -23.795 -11.956 1.00 60.59 337 GLY A O 1
ATOM 2718 N N . GLN A 1 338 ? 31.791 -24.256 -12.025 1.00 69.62 338 GLN A N 1
ATOM 2719 C CA . GLN A 1 338 ? 31.816 -24.808 -10.666 1.00 69.62 338 GLN A CA 1
ATOM 2720 C C . GLN A 1 338 ? 31.626 -23.732 -9.595 1.00 69.62 338 GLN A C 1
ATOM 2722 O O . GLN A 1 338 ? 30.839 -23.935 -8.669 1.00 69.62 338 GLN A O 1
ATOM 2727 N N . ARG A 1 339 ? 32.288 -22.571 -9.718 1.00 70.75 339 ARG A N 1
ATOM 2728 C CA . ARG A 1 339 ? 32.081 -21.452 -8.779 1.00 70.75 339 ARG A CA 1
ATOM 2729 C C . ARG A 1 339 ? 30.642 -20.944 -8.822 1.00 70.75 339 ARG A C 1
ATOM 2731 O O . ARG A 1 339 ? 30.067 -20.668 -7.772 1.00 70.75 339 ARG A O 1
ATOM 2738 N N . PHE A 1 340 ? 30.043 -20.882 -10.009 1.00 63.81 340 PHE A N 1
ATOM 2739 C CA . PHE A 1 340 ? 28.634 -20.540 -10.167 1.00 63.81 340 PHE A CA 1
ATOM 2740 C C . PHE A 1 340 ? 27.714 -21.575 -9.512 1.00 63.81 340 PHE A C 1
ATOM 2742 O O . PHE A 1 340 ? 26.874 -21.200 -8.701 1.00 63.81 340 PHE A O 1
ATOM 2749 N N . ARG A 1 341 ? 27.911 -22.876 -9.776 1.00 71.50 341 ARG A N 1
ATOM 2750 C CA . ARG A 1 341 ? 27.130 -23.944 -9.127 1.00 71.50 341 ARG A CA 1
ATOM 2751 C C . ARG A 1 341 ? 27.267 -23.903 -7.607 1.00 71.50 341 ARG A C 1
ATOM 2753 O O . ARG A 1 341 ? 26.270 -24.094 -6.924 1.00 71.50 341 ARG A O 1
ATOM 2760 N N . ARG A 1 342 ? 28.461 -23.607 -7.074 1.00 75.81 342 ARG A N 1
ATOM 2761 C CA . ARG A 1 342 ? 28.660 -23.396 -5.630 1.00 75.81 342 ARG A CA 1
ATOM 2762 C C . ARG A 1 342 ? 27.838 -22.212 -5.128 1.00 75.81 342 ARG A C 1
ATOM 2764 O O . ARG A 1 342 ? 27.076 -22.396 -4.193 1.00 75.81 342 ARG A O 1
ATOM 2771 N N . ARG A 1 343 ? 27.917 -21.041 -5.774 1.00 72.50 343 ARG A N 1
ATOM 2772 C CA . ARG A 1 343 ? 27.132 -19.852 -5.385 1.00 72.50 343 ARG A CA 1
ATOM 2773 C C . ARG A 1 343 ? 25.624 -20.093 -5.452 1.00 72.50 343 ARG A C 1
ATOM 2775 O O . ARG A 1 343 ? 24.922 -19.713 -4.523 1.00 72.50 343 ARG A O 1
ATOM 2782 N N . LEU A 1 344 ? 25.146 -20.757 -6.504 1.00 72.25 344 LEU A N 1
ATOM 2783 C CA . LEU A 1 344 ? 23.736 -21.112 -6.660 1.00 72.25 344 LEU A CA 1
ATOM 2784 C C . LEU A 1 344 ? 23.290 -22.085 -5.561 1.00 72.25 344 LEU A C 1
ATOM 2786 O O . LEU A 1 344 ? 22.260 -21.871 -4.938 1.00 72.25 344 LEU A O 1
ATOM 2790 N N . ARG A 1 345 ? 24.102 -23.108 -5.268 1.00 77.50 345 ARG A N 1
ATOM 2791 C CA . ARG A 1 345 ? 23.828 -24.080 -4.202 1.00 77.50 345 ARG A CA 1
ATOM 2792 C C . ARG A 1 345 ? 23.828 -23.415 -2.819 1.00 77.50 345 ARG A C 1
ATOM 2794 O O . ARG A 1 345 ? 22.968 -23.722 -2.009 1.00 77.50 345 ARG A O 1
ATOM 2801 N N . THR A 1 346 ? 24.729 -22.466 -2.555 1.00 80.31 346 THR A N 1
ATOM 2802 C CA . THR A 1 346 ? 24.726 -21.688 -1.303 1.00 80.31 346 THR A CA 1
ATOM 2803 C C . THR A 1 346 ? 23.506 -20.772 -1.198 1.00 80.31 346 THR A C 1
ATOM 2805 O O . THR A 1 346 ? 22.928 -20.661 -0.123 1.00 80.31 346 THR A O 1
ATOM 2808 N N . ALA A 1 347 ? 23.102 -20.119 -2.292 1.00 66.00 347 ALA A N 1
ATOM 2809 C CA . ALA A 1 347 ? 21.897 -19.291 -2.314 1.00 66.00 347 ALA A CA 1
ATOM 2810 C C . ALA A 1 347 ? 20.630 -20.132 -2.087 1.00 66.00 347 ALA A C 1
ATOM 2812 O O . ALA A 1 347 ? 19.788 -19.745 -1.284 1.00 66.00 347 ALA A O 1
ATOM 2813 N N . TRP A 1 348 ? 20.548 -21.307 -2.719 1.00 77.56 348 TRP A N 1
ATOM 2814 C CA . TRP A 1 348 ? 19.466 -22.270 -2.518 1.00 77.56 348 TRP A CA 1
ATOM 2815 C C . TRP A 1 348 ? 19.370 -22.726 -1.060 1.00 77.56 348 TRP A C 1
ATOM 2817 O O . TRP A 1 348 ? 18.312 -22.608 -0.458 1.00 77.56 348 TRP A O 1
ATOM 2827 N N . LEU A 1 349 ? 20.488 -23.145 -0.455 1.00 80.69 349 LEU A N 1
ATOM 2828 C CA . LEU A 1 349 ? 20.515 -23.563 0.952 1.00 80.69 349 LEU A CA 1
ATOM 2829 C C . LEU A 1 349 ? 20.080 -22.443 1.909 1.00 80.69 349 LEU A C 1
ATOM 2831 O O . LEU A 1 349 ? 19.412 -22.715 2.897 1.00 80.69 349 LEU A O 1
ATOM 2835 N N . ARG A 1 350 ? 20.421 -21.178 1.620 1.00 74.94 350 ARG A N 1
ATOM 2836 C CA . ARG A 1 350 ? 19.951 -20.034 2.422 1.00 74.94 350 ARG A CA 1
ATOM 2837 C C . ARG A 1 350 ? 18.448 -19.802 2.287 1.00 74.94 350 ARG A C 1
ATOM 2839 O O . ARG A 1 350 ? 17.818 -19.435 3.272 1.00 74.94 350 ARG A O 1
ATOM 2846 N N . ALA A 1 351 ? 17.892 -19.985 1.091 1.00 64.31 351 ALA A N 1
ATOM 2847 C CA . ALA A 1 351 ? 16.454 -19.876 0.870 1.00 64.31 351 ALA A CA 1
ATOM 2848 C C . ALA A 1 351 ? 15.696 -21.014 1.573 1.00 64.31 351 ALA A C 1
ATOM 2850 O O . ALA A 1 351 ? 14.693 -20.764 2.231 1.00 64.31 351 ALA A O 1
ATOM 2851 N N . GLU A 1 352 ? 16.216 -22.239 1.502 1.00 74.50 352 GLU A N 1
ATOM 2852 C CA . GLU A 1 352 ? 15.652 -23.411 2.179 1.00 74.50 352 GLU A CA 1
ATOM 2853 C C . GLU A 1 352 ? 15.683 -23.265 3.711 1.00 74.50 352 GLU A C 1
ATOM 2855 O O . GLU A 1 352 ? 14.682 -23.497 4.381 1.00 74.50 352 GLU A O 1
ATOM 2860 N N . GLU A 1 353 ? 16.801 -22.791 4.268 1.00 80.38 353 GLU A N 1
ATOM 2861 C CA . GLU A 1 353 ? 16.936 -22.470 5.695 1.00 80.38 353 GLU A CA 1
ATOM 2862 C C . GLU A 1 353 ? 15.953 -21.369 6.133 1.00 80.38 353 GLU A C 1
ATOM 2864 O O . GLU A 1 353 ? 15.359 -21.452 7.206 1.00 80.38 353 GLU A O 1
ATOM 2869 N N . ALA A 1 354 ? 15.753 -20.338 5.304 1.00 67.19 354 ALA A N 1
ATOM 2870 C CA . ALA A 1 354 ? 14.783 -19.284 5.584 1.00 67.19 354 ALA A CA 1
ATOM 2871 C C . ALA A 1 354 ? 13.341 -19.818 5.587 1.00 67.19 354 ALA A C 1
ATOM 2873 O O . ALA A 1 354 ? 12.572 -19.452 6.472 1.00 67.19 354 ALA A O 1
ATOM 2874 N N . MET A 1 355 ? 12.991 -20.715 4.657 1.00 67.75 355 MET A N 1
ATOM 2875 C CA . MET A 1 355 ? 11.679 -21.374 4.641 1.00 67.75 355 MET A CA 1
ATOM 2876 C C . MET A 1 355 ? 11.466 -22.249 5.880 1.00 67.75 355 MET A C 1
ATOM 2878 O O . MET A 1 355 ? 10.439 -22.099 6.537 1.00 67.75 355 MET A O 1
ATOM 2882 N N . ARG A 1 356 ? 12.459 -23.054 6.289 1.00 78.06 356 ARG A N 1
ATOM 2883 C CA . ARG A 1 356 ? 12.358 -23.842 7.532 1.00 78.06 356 ARG A CA 1
ATOM 2884 C C . ARG A 1 356 ? 12.160 -22.978 8.773 1.00 78.06 356 ARG A C 1
ATOM 2886 O O . ARG A 1 356 ? 11.446 -23.382 9.679 1.00 78.06 356 ARG A O 1
ATOM 2893 N N . ARG A 1 357 ? 12.769 -21.788 8.840 1.00 77.75 357 ARG A N 1
ATOM 2894 C CA . ARG A 1 357 ? 12.540 -20.862 9.966 1.00 77.75 357 ARG A CA 1
ATOM 2895 C C . ARG A 1 357 ? 11.108 -20.347 10.001 1.00 77.75 357 ARG A C 1
ATOM 2897 O O . ARG A 1 357 ? 10.549 -20.250 11.085 1.00 77.75 357 ARG A O 1
ATOM 2904 N N . VAL A 1 358 ? 10.524 -20.054 8.839 1.00 68.75 358 VAL A N 1
ATOM 2905 C CA . VAL A 1 358 ? 9.116 -19.645 8.733 1.00 68.75 358 VAL A CA 1
ATOM 2906 C C . VAL A 1 358 ? 8.186 -20.787 9.156 1.00 68.75 358 VAL A C 1
ATOM 2908 O O . VAL A 1 358 ? 7.241 -20.560 9.911 1.00 68.75 358 VAL A O 1
ATOM 2911 N N . GLU A 1 359 ? 8.471 -22.019 8.732 1.00 73.56 359 GLU A N 1
ATOM 2912 C CA . GLU A 1 359 ? 7.720 -23.211 9.151 1.00 73.56 359 GLU A CA 1
ATOM 2913 C C . GLU A 1 359 ? 7.847 -23.469 10.655 1.00 73.56 359 GLU A C 1
ATOM 2915 O O . GLU A 1 359 ? 6.833 -23.623 11.326 1.00 73.56 359 GLU A O 1
ATOM 2920 N N . ALA A 1 360 ? 9.054 -23.387 11.217 1.00 78.50 360 ALA A N 1
ATOM 2921 C CA . ALA A 1 360 ? 9.275 -23.541 12.654 1.00 78.50 360 ALA A CA 1
ATOM 2922 C C . ALA A 1 360 ? 8.545 -22.466 13.476 1.00 78.50 360 ALA A C 1
ATOM 2924 O O . ALA A 1 360 ? 7.958 -22.775 14.509 1.00 78.50 360 ALA A O 1
ATOM 2925 N N . THR A 1 361 ? 8.520 -21.207 13.016 1.00 72.81 361 THR A N 1
ATOM 2926 C CA . THR A 1 361 ? 7.715 -20.165 13.677 1.00 72.81 361 THR A CA 1
ATOM 2927 C C . THR A 1 361 ? 6.220 -20.449 13.587 1.00 72.81 361 THR A C 1
ATOM 2929 O O . THR A 1 361 ? 5.500 -20.195 14.545 1.00 72.81 361 THR A O 1
ATOM 2932 N N . ARG A 1 362 ? 5.748 -21.024 12.473 1.00 73.50 362 ARG A N 1
ATOM 2933 C CA . ARG A 1 362 ? 4.345 -21.416 12.304 1.00 73.50 362 ARG A CA 1
ATOM 2934 C C . ARG A 1 362 ? 3.968 -22.566 13.239 1.00 73.50 362 ARG A C 1
ATOM 2936 O O . ARG A 1 362 ? 2.913 -22.502 13.859 1.00 73.50 362 ARG A O 1
ATOM 2943 N N . GLU A 1 363 ? 4.813 -23.586 13.358 1.00 78.69 363 GLU A N 1
ATOM 2944 C CA . GLU A 1 363 ? 4.608 -24.711 14.281 1.00 78.69 363 GLU A CA 1
ATOM 2945 C C . GLU A 1 363 ? 4.643 -24.257 15.744 1.00 78.69 363 GLU A C 1
ATOM 2947 O O . GLU A 1 363 ? 3.775 -24.647 16.519 1.00 78.69 363 GLU A O 1
ATOM 2952 N N . ALA A 1 364 ? 5.572 -23.366 16.110 1.00 73.50 364 ALA A N 1
ATOM 2953 C CA . ALA A 1 364 ? 5.627 -22.784 17.450 1.00 73.50 364 ALA A CA 1
ATOM 2954 C C . ALA A 1 364 ? 4.360 -21.978 17.789 1.00 73.50 364 ALA A C 1
ATOM 2956 O O . ALA A 1 364 ? 3.858 -22.071 18.907 1.00 73.50 364 ALA A O 1
ATOM 2957 N N . SER A 1 365 ? 3.803 -21.232 16.827 1.00 65.38 365 SER A N 1
ATOM 2958 C CA . SER A 1 365 ? 2.530 -20.530 17.022 1.00 65.38 365 SER A CA 1
ATOM 2959 C C . SER A 1 365 ? 1.349 -21.482 17.224 1.00 65.38 365 SER A C 1
ATOM 2961 O O . SER A 1 365 ? 0.488 -21.179 18.039 1.00 65.38 365 SER A O 1
ATOM 2963 N N . ILE A 1 366 ? 1.311 -22.627 16.531 1.00 69.50 366 ILE A N 1
ATOM 2964 C CA . ILE A 1 366 ? 0.239 -23.630 16.686 1.00 69.50 366 ILE A CA 1
ATOM 2965 C C . ILE A 1 366 ? 0.374 -24.375 18.026 1.00 69.50 366 ILE A C 1
ATOM 2967 O O . ILE A 1 366 ? -0.601 -24.531 18.754 1.00 69.50 366 ILE A O 1
ATOM 2971 N N . ALA A 1 367 ? 1.591 -24.774 18.407 1.00 69.38 367 ALA A N 1
ATOM 2972 C CA . ALA A 1 367 ? 1.836 -25.435 19.691 1.00 69.38 367 ALA A CA 1
ATOM 2973 C C . ALA A 1 367 ? 1.533 -24.517 20.892 1.00 69.38 367 ALA A C 1
ATOM 2975 O O . ALA A 1 367 ? 1.076 -24.979 21.937 1.00 69.38 367 ALA A O 1
ATOM 2976 N N . SER A 1 368 ? 1.755 -23.207 20.739 1.00 63.72 368 SER A N 1
ATOM 2977 C CA . SER A 1 368 ? 1.416 -22.215 21.762 1.00 63.72 368 SER A CA 1
ATOM 2978 C C . SER A 1 368 ? -0.093 -22.040 21.945 1.00 63.72 368 SER A C 1
ATOM 2980 O O . SER A 1 368 ? -0.513 -21.735 23.058 1.00 63.72 368 SER A O 1
ATOM 2982 N N . THR A 1 369 ? -0.906 -22.216 20.896 1.00 58.44 369 THR A N 1
ATOM 2983 C CA . THR A 1 369 ? -2.370 -22.131 21.017 1.00 58.44 369 THR A CA 1
ATOM 2984 C C . THR A 1 369 ? -2.967 -23.375 21.672 1.00 58.44 369 THR A C 1
ATOM 2986 O O . THR A 1 369 ? -3.831 -23.233 22.529 1.00 58.44 369 THR A O 1
ATOM 2989 N N . ASP A 1 370 ? -2.447 -24.571 21.373 1.00 53.00 370 ASP A N 1
ATOM 2990 C CA . ASP A 1 370 ? -2.948 -25.821 21.973 1.00 53.00 370 ASP A CA 1
ATOM 2991 C C . ASP A 1 370 ? -2.583 -25.940 23.469 1.00 53.00 370 ASP A C 1
ATOM 2993 O O . ASP A 1 370 ? -3.372 -26.430 24.274 1.00 53.00 370 ASP A O 1
ATOM 2997 N N . SER A 1 371 ? -1.417 -25.423 23.881 1.00 52.00 371 SER A N 1
ATOM 2998 C CA . SER A 1 371 ? -1.008 -25.410 25.296 1.00 52.00 371 SER A CA 1
ATOM 2999 C C . SER A 1 371 ? -1.800 -24.419 26.162 1.00 52.00 371 SER A C 1
ATOM 3001 O O . SER A 1 371 ? -1.825 -24.586 27.386 1.00 52.00 371 SER A O 1
ATOM 3003 N N . ALA A 1 372 ? -2.386 -23.372 25.575 1.00 54.00 372 ALA A N 1
ATOM 3004 C CA . ALA A 1 372 ? -3.201 -22.404 26.309 1.00 54.00 372 ALA A CA 1
ATOM 3005 C C . ALA A 1 372 ? -4.606 -22.964 26.602 1.00 54.00 372 ALA A C 1
ATOM 3007 O O . ALA A 1 372 ? -5.121 -22.775 27.705 1.00 54.00 372 ALA A O 1
ATOM 3008 N N . ASP A 1 373 ? -5.177 -23.733 25.669 1.00 50.53 373 ASP A N 1
ATOM 3009 C CA . ASP A 1 373 ? -6.489 -24.371 25.842 1.00 50.53 373 ASP A CA 1
ATOM 3010 C C . ASP A 1 373 ? -6.471 -25.491 26.908 1.00 50.53 373 ASP A C 1
ATOM 3012 O O . ASP A 1 373 ? -7.425 -25.620 27.678 1.00 50.53 373 ASP A O 1
ATOM 3016 N N . GLU A 1 374 ? -5.377 -26.257 27.053 1.00 54.22 374 GLU A N 1
ATOM 3017 C CA . GLU A 1 374 ? -5.277 -27.292 28.104 1.00 54.22 374 GLU A CA 1
ATOM 3018 C C . GLU A 1 374 ? -5.151 -26.719 29.527 1.00 54.22 374 GLU A C 1
ATOM 3020 O O . GLU A 1 374 ? -5.648 -27.321 30.481 1.00 54.22 374 GLU A O 1
ATOM 3025 N N . ARG A 1 375 ? -4.527 -25.545 29.706 1.00 51.50 375 ARG A N 1
ATOM 3026 C CA . ARG A 1 375 ? -4.408 -24.914 31.036 1.00 51.50 375 ARG A CA 1
ATOM 3027 C C . ARG A 1 375 ? -5.721 -24.301 31.520 1.00 51.50 375 ARG A C 1
ATOM 3029 O O . ARG A 1 375 ? -5.987 -24.336 32.721 1.00 51.50 375 ARG A O 1
ATOM 3036 N N . LEU A 1 376 ? -6.563 -23.820 30.606 1.00 51.31 376 LEU A N 1
ATOM 3037 C CA . LEU A 1 376 ? -7.896 -23.306 30.934 1.00 51.31 376 LEU A CA 1
ATOM 3038 C C . LEU A 1 376 ? -8.849 -24.412 31.421 1.00 51.31 376 LEU A C 1
ATOM 3040 O O . LEU A 1 376 ? -9.646 -24.164 32.319 1.00 51.31 376 LEU A O 1
ATOM 3044 N N . PHE A 1 377 ? -8.720 -25.648 30.926 1.00 50.12 377 PHE A N 1
ATOM 3045 C CA . PHE A 1 377 ? -9.561 -26.771 31.373 1.00 50.12 377 PHE A CA 1
ATOM 3046 C C . PHE A 1 377 ? -9.189 -27.346 32.751 1.00 50.12 377 PHE A C 1
ATOM 3048 O O . PHE A 1 377 ? -10.037 -27.954 33.410 1.00 50.12 377 PHE A O 1
ATOM 3055 N N . VAL A 1 378 ? -7.945 -27.174 33.211 1.00 51.94 378 VAL A N 1
ATOM 3056 C CA . VAL A 1 378 ? -7.514 -27.672 34.533 1.00 51.94 378 VAL A CA 1
ATOM 3057 C C . VAL A 1 378 ? -7.903 -26.702 35.654 1.00 51.94 378 VAL A C 1
ATOM 3059 O O . VAL A 1 378 ? -8.221 -27.152 36.754 1.00 51.94 378 VAL A O 1
ATOM 3062 N N . LEU A 1 379 ? -7.953 -25.394 35.380 1.00 50.22 379 LEU A N 1
ATOM 3063 C CA . LEU A 1 379 ? -8.321 -24.388 36.384 1.00 50.22 379 LEU A CA 1
ATOM 3064 C C . LEU A 1 379 ? -9.825 -24.376 36.704 1.00 50.22 379 LEU A C 1
ATOM 3066 O O . LEU A 1 379 ? -10.190 -24.145 37.849 1.00 50.22 379 LEU A O 1
ATOM 3070 N N . SER A 1 380 ? -10.701 -24.737 35.761 1.00 51.59 380 SER A N 1
ATOM 3071 C CA . SER A 1 380 ? -12.153 -24.789 36.013 1.00 51.59 380 SER A CA 1
ATOM 3072 C C . SER A 1 380 ? -12.623 -25.976 36.869 1.00 51.59 380 SER A C 1
ATOM 3074 O O . SER A 1 380 ? -13.791 -26.024 37.230 1.00 51.59 380 SER A O 1
ATOM 3076 N N . ASN A 1 381 ? -11.749 -26.932 37.206 1.00 48.62 381 ASN A N 1
ATOM 3077 C CA . ASN A 1 381 ? -12.110 -28.129 37.982 1.00 48.62 381 ASN A CA 1
ATOM 3078 C C . ASN A 1 381 ? -11.499 -28.166 39.397 1.00 48.62 381 ASN A C 1
ATOM 3080 O O . ASN A 1 381 ? -11.585 -29.203 40.062 1.00 48.62 381 ASN A O 1
ATOM 3084 N N . HIS A 1 382 ? -10.847 -27.091 39.862 1.00 47.16 382 HIS A N 1
ATOM 3085 C CA . HIS A 1 382 ? -10.137 -27.105 41.150 1.00 47.16 382 HIS A CA 1
ATOM 3086 C C . HIS A 1 382 ? -10.789 -26.325 42.301 1.00 47.16 382 HIS A C 1
ATOM 3088 O O . HIS A 1 382 ? -10.319 -26.478 43.426 1.00 47.16 382 HIS A O 1
ATOM 3094 N N . ASP A 1 383 ? -11.900 -25.612 42.080 1.00 48.22 383 ASP A N 1
ATOM 3095 C CA . ASP A 1 383 ? -12.511 -24.764 43.124 1.00 48.22 383 ASP A CA 1
ATOM 3096 C C . ASP A 1 383 ? -13.698 -25.373 43.901 1.00 48.22 383 ASP A C 1
ATOM 3098 O O . ASP A 1 383 ? -14.129 -24.804 44.899 1.00 48.22 383 ASP A O 1
ATOM 3102 N N . ASP A 1 384 ? -14.164 -26.586 43.584 1.00 49.16 384 ASP A N 1
ATOM 3103 C CA . ASP A 1 384 ? -15.338 -27.189 44.257 1.00 49.16 384 ASP A CA 1
ATOM 3104 C C . ASP A 1 384 ? -15.026 -28.028 45.520 1.00 49.16 384 ASP A C 1
ATOM 3106 O O . ASP A 1 384 ? -15.764 -28.946 45.887 1.00 49.16 384 ASP A O 1
ATOM 3110 N N . ARG A 1 385 ? -13.921 -27.765 46.231 1.00 46.38 385 ARG A N 1
ATOM 3111 C CA . ARG A 1 385 ? -13.583 -28.509 47.468 1.00 46.38 385 ARG A CA 1
ATOM 3112 C C . ARG A 1 385 ? -13.267 -27.627 48.670 1.00 46.38 385 ARG A C 1
ATOM 3114 O O . ARG A 1 385 ? -12.296 -27.870 49.380 1.00 46.38 385 ARG A O 1
ATOM 3121 N N . HIS A 1 386 ? -14.163 -26.702 48.988 1.00 48.19 386 HIS A N 1
ATOM 3122 C CA . HIS A 1 386 ? -14.287 -26.185 50.350 1.00 48.19 386 HIS A CA 1
ATOM 3123 C C . HIS A 1 386 ? -15.661 -26.540 50.926 1.00 48.19 386 HIS A C 1
ATOM 3125 O O . HIS A 1 386 ? -16.591 -25.747 50.946 1.00 48.19 386 HIS A O 1
ATOM 3131 N N . ALA A 1 387 ? -15.772 -27.779 51.415 1.00 46.41 387 ALA A N 1
ATOM 3132 C CA . ALA A 1 387 ? -16.841 -28.170 52.321 1.00 46.41 387 ALA A CA 1
ATOM 3133 C C . ALA A 1 387 ? -16.648 -27.436 53.660 1.00 46.41 387 ALA A C 1
ATOM 3135 O O . ALA A 1 387 ? -15.676 -27.686 54.380 1.00 46.41 387 ALA A O 1
ATOM 3136 N N . SER A 1 388 ? -17.567 -26.524 53.972 1.00 46.12 388 SER A N 1
ATOM 3137 C CA . SER A 1 388 ? -17.658 -25.843 55.265 1.00 46.12 388 SER A CA 1
ATOM 3138 C C . SER A 1 388 ? -17.945 -26.837 56.401 1.00 46.12 388 SER A C 1
ATOM 3140 O O . SER A 1 388 ? -18.902 -27.607 56.310 1.00 46.12 388 SER A O 1
ATOM 3142 N N . PRO A 1 389 ? -17.168 -26.825 57.501 1.00 52.59 389 PRO A N 1
ATOM 3143 C CA . PRO A 1 389 ? -17.454 -27.600 58.699 1.00 52.59 389 PRO A CA 1
ATOM 3144 C C . PRO A 1 389 ? -18.300 -26.761 59.664 1.00 52.59 389 PRO A C 1
ATOM 3146 O O . PRO A 1 389 ? -17.790 -26.249 60.657 1.00 52.59 389 PRO A O 1
ATOM 3149 N N . LEU A 1 390 ? -19.591 -26.607 59.381 1.00 52.59 390 LEU A N 1
ATOM 3150 C CA . LEU A 1 390 ? -20.547 -25.978 60.297 1.00 52.59 390 LEU A CA 1
ATOM 3151 C C . LEU A 1 390 ? -21.838 -26.798 60.326 1.00 52.59 390 LEU A C 1
ATOM 3153 O O . LEU A 1 390 ? -22.859 -26.379 59.817 1.00 52.59 390 LEU A O 1
ATOM 3157 N N . ASP A 1 391 ? -21.744 -27.993 60.908 1.00 43.59 391 ASP A N 1
ATOM 3158 C CA . ASP A 1 391 ? -22.893 -28.741 61.427 1.00 43.59 391 ASP A CA 1
ATOM 3159 C C . ASP A 1 391 ? -22.406 -29.655 62.558 1.00 43.59 391 ASP A C 1
ATOM 3161 O O . ASP A 1 391 ? -22.189 -30.860 62.415 1.00 43.59 391 ASP A O 1
ATOM 3165 N N . ARG A 1 392 ? -22.129 -29.029 63.704 1.00 44.50 392 ARG A N 1
ATOM 3166 C CA . ARG A 1 392 ? -22.068 -29.678 65.019 1.00 44.50 392 ARG A CA 1
ATOM 3167 C C . ARG A 1 392 ? -22.464 -28.657 66.077 1.00 44.50 392 ARG A C 1
ATOM 3169 O O . ARG A 1 392 ? -21.585 -28.024 66.659 1.00 44.50 392 ARG A O 1
ATOM 3176 N N . GLN A 1 393 ? -23.761 -28.551 66.338 1.00 52.41 393 GLN A N 1
ATOM 3177 C CA . GLN A 1 393 ? -24.301 -28.255 67.664 1.00 52.41 393 GLN A CA 1
ATOM 3178 C C . GLN A 1 393 ? -25.665 -28.911 67.829 1.00 52.41 393 GLN A C 1
ATOM 3180 O O . GLN A 1 393 ? -26.450 -28.867 66.860 1.00 52.41 393 GLN A O 1
#

pLDDT: mean 72.69, std 12.25, range [43.59, 93.88]

Foldseek 3Di:
DFFFAKKKWFAFPVRDIDIPVRDDCPPPLGQGFDFDDDPPDQWGWGWGFDDDPVDTFIKIWTGGLVFFPAKDKDWDDPVNLVVDDPRVNVRAPDTKMKIKTATNAFIDIDGPDDDDDPDVVVVVVVRNRGGRMMMMITHPDDPVRVVVSVVVNVVSVVVVVVVVVVVVVVVVVVVVVVVVVVVVVVPCDPVNVVVVVVVVVVVVVVVVVVVVVVVVVVVVVVVVVVVVPPDDDPVVCVVVVVVVVVVVVVCPDVVVVVVVVVVVVVVVVVVVVVVVVVVVVVVVCCVVPVVVVVVVVVVVVVVVVVVVVVVVVVVVVVVVVVVVVPPPDDDPPVVVVVVVVVVVVVVVVVVVVVVVVVVVVVVVVVVVVVVVVVVVVVVVPPPPPDDDPPPDD

Radius of gyration: 43.53 Å; chains: 1; bounding box: 91×70×117 Å

Secondary structure (DSSP, 8-state):
---SEEEEEEE-TTS-EEEES-SS--TT----------TT--SEEEEEEEE-SS-EEEEEEEE-GGGEEEEEEEEPPHHHHHHS-HHHHHHS-S-EEEEEEEESSPPEEEE-S------HHHHHHHHHHH-SEEEEEEES--HHHHHHHHHHHHHHHHHHHHHHHHHHHHHHHHHHHHHHHHHHHHT--HHHHHHHHHHHHHHHHHHHHHHHHHHHHHHHHHHHHHHH-----HHHHHHHHHHHHHHHHTTS-HHHHHHHHHHHHHHHHHHHHHHHHHHHHHHHHIIIIIHHHHHHHHHHHHHHHHHHHHHHHHHHHHHHHHHHHH----TT-HHHHHHHHHHHHHHHHHHHHHHHHHHHHHHHHHHHHHHHHHHHHHHTTSS----------